Protein AF-A0A328STR8-F1 (afdb_monomer_lite)

Radius of gyration: 26.1 Å; chains: 1; bounding box: 89×45×64 Å

Foldseek 3Di:
DDPDPFDFAPVQAKDKDADPPDWDFQLVCCVPPPVVQNVQCVVVVNDQPDRTARMKIFDDDRGTGFWIWGWHCDVPAWRTETRDTDGRPVCVVVLVVVVVQLVCQQVLTQYAYELDFLVVQVSCCVVLQWDDLDPFKIFGLHWYWYAQVFKDKQDPPDTDPNVDIDTDGIAGSLLRWDWDADDLDPPLIIITGHDDPVCCVPVVNVVSVVPDDPVVSVVVSCSCVVCVVVSLVSNLSSLVPRNFHQADLCQLANDPPDGHPVLVVCCVVVLDPPVLSVVLSVVVVVCVVVVFAHSRLSNLQSVCSSCVVVVVVVCVVVVPDLVVEPAADPPNSHHDDLSDQADPRNRTGDPRDSPVVPDPVNVLVVLLVVLVVCVVVPDDLVRVLVVLVVVLVVPDPPDPVSVVVSVVSSVSSVVSNVVVD

Secondary structure (DSSP, 8-state):
-------B-TTS---EEE-SSS-EEHHHHHHHT-HHHHHHHHHHT---S--EESEEEEEEETTEEEEEEEEEEETTEEEEEEEEEEE-GGGGGG-HHHHHHHHHHHTT--EEEES--HHHHHHHHTTTSEEESSSSEEEEEEEEEEEGGGEEESSTT----TTSEEEEEEEETTTTEEEEEEETTTT-EEEEEPPPHHHHHHH-HHHHHTT--HHHHHHHHHHHHHTHHHHHHHHHHHHHHS------HHHHH--TTPPPHHHHHHHHTTSS-HHHHHHHHHHHHHHHHTTSS-GGGHHHHHHHHHHHHHHHHHHHHTT--GGG-SSB-TTT--B--TT-SB-TTT--B----TT-S--HHHHHHHHHHHHHHHHHTT--HHHHHHHHHHHHHHH--S-HHHHHHHHHHHHHHHHHHHHT-

Sequence (421 aa):
MSNNNYIIRENFIAEVYHDDDELLNTEEILQDKYGYISKSISDEGYKLEHPECNLFKELLYEDKVVGFVTYDFTNGVGDFSLNEIYVLPEYRGNKYFISEVEYMLMSGSTISIYEPTHRLIEIMLDNDFAKKLDNNLVLTSINLDVDEKKTECNVEDQELDEDLIHSCNLYDLNISACIILDDITNDNIIHYSRCLDDDNKYYSAGSIRENLNKQYFENIKDTILSNHEKYVDIMMELEDQKPKANFDFDEVIGRPPNLSGYLEGLIEEDLITRQKALDIQAQMIDEYDNGLILSESLLRRLEYLSMEDLINQEKEEEGFESDEFYMKCPYCDFPTTPLDKTCEVCGFKLDNDPLDVGSFDDVQNGLINSIIEMKNDGLSDEEIMDLTKEFIDEMSDGSEYDDEKGKMLLEFVSGELNNLK

Structure (mmCIF, N/CA/C/O backbone):
data_AF-A0A328STR8-F1
#
_entry.id   AF-A0A328STR8-F1
#
loop_
_atom_site.group_PDB
_atom_site.id
_atom_site.type_symbol
_atom_site.label_atom_id
_atom_site.label_alt_id
_atom_site.label_comp_id
_atom_site.label_asym_id
_atom_site.label_entity_id
_atom_site.label_seq_id
_atom_site.pdbx_PDB_ins_code
_atom_site.Cartn_x
_atom_site.Cartn_y
_atom_site.Cartn_z
_atom_site.occupancy
_atom_site.B_iso_or_equiv
_atom_site.auth_seq_id
_atom_site.auth_comp_id
_atom_site.auth_asym_id
_atom_site.auth_atom_id
_atom_site.pdbx_PDB_model_num
ATOM 1 N N . MET A 1 1 ? -35.987 -16.871 9.328 1.00 40.22 1 MET A N 1
ATOM 2 C CA . MET A 1 1 ? -35.197 -16.821 8.086 1.00 40.22 1 MET A CA 1
ATOM 3 C C . MET A 1 1 ? -35.856 -15.778 7.209 1.00 40.22 1 MET A C 1
ATOM 5 O O . MET A 1 1 ? -36.912 -16.045 6.650 1.00 40.22 1 MET A O 1
ATOM 9 N N . SER A 1 2 ? -35.357 -14.548 7.253 1.00 40.16 2 SER A N 1
ATOM 10 C CA . SER A 1 2 ? -35.777 -13.482 6.346 1.00 40.16 2 SER A CA 1
ATOM 11 C C . SER A 1 2 ? -35.309 -13.848 4.937 1.00 40.16 2 SER A C 1
ATOM 13 O O . SER A 1 2 ? -34.148 -14.199 4.759 1.00 40.16 2 SER A O 1
ATOM 15 N N . ASN A 1 3 ? -36.215 -13.818 3.957 1.00 43.38 3 ASN A N 1
ATOM 16 C CA . ASN A 1 3 ? -35.850 -13.851 2.541 1.00 43.38 3 ASN A CA 1
ATOM 17 C C . ASN A 1 3 ? -35.075 -12.563 2.242 1.00 43.38 3 ASN A C 1
ATOM 19 O O . ASN A 1 3 ? -35.689 -11.536 1.959 1.00 43.38 3 ASN A O 1
ATOM 23 N N . ASN A 1 4 ? -33.751 -12.594 2.352 1.00 57.72 4 ASN A N 1
ATOM 24 C CA . ASN A 1 4 ? -32.930 -11.553 1.755 1.00 57.72 4 ASN A CA 1
ATOM 25 C C . ASN A 1 4 ? -32.910 -11.843 0.250 1.00 57.72 4 ASN A C 1
ATOM 27 O O . ASN A 1 4 ? -32.450 -12.902 -0.176 1.00 57.72 4 ASN A O 1
ATOM 31 N N . ASN A 1 5 ? -33.499 -10.947 -0.545 1.00 79.94 5 ASN A N 1
ATOM 32 C CA . ASN A 1 5 ? -33.397 -10.991 -2.002 1.00 79.94 5 ASN A CA 1
ATOM 33 C C . ASN A 1 5 ? -31.978 -10.554 -2.381 1.00 79.94 5 ASN A C 1
ATOM 35 O O . ASN A 1 5 ? -31.760 -9.387 -2.693 1.00 79.94 5 ASN A O 1
ATOM 39 N N . TYR A 1 6 ? -31.018 -11.472 -2.279 1.00 90.50 6 TYR A N 1
ATOM 40 C CA . TYR A 1 6 ? -29.669 -11.247 -2.791 1.00 90.50 6 TYR A CA 1
ATOM 41 C C . TYR A 1 6 ? -29.733 -10.960 -4.294 1.00 90.50 6 TYR A C 1
ATOM 43 O O . TYR A 1 6 ? -30.549 -11.556 -5.007 1.00 90.50 6 TYR A O 1
ATOM 51 N N . ILE A 1 7 ? -28.859 -10.076 -4.771 1.00 93.56 7 ILE A N 1
ATOM 52 C CA . ILE A 1 7 ? -28.584 -9.974 -6.204 1.00 93.56 7 ILE A CA 1
ATOM 53 C C . ILE A 1 7 ? -27.790 -11.213 -6.624 1.00 93.56 7 ILE A C 1
ATOM 55 O O . ILE A 1 7 ? -26.880 -11.640 -5.910 1.00 93.56 7 ILE A O 1
ATOM 59 N N . ILE A 1 8 ? -28.177 -11.793 -7.763 1.00 93.81 8 ILE A N 1
ATOM 60 C CA . ILE A 1 8 ? -27.574 -12.995 -8.343 1.00 93.81 8 ILE A CA 1
ATOM 61 C C . ILE A 1 8 ? -26.918 -12.642 -9.682 1.00 93.81 8 ILE A C 1
ATOM 63 O O . ILE A 1 8 ? -27.584 -12.097 -10.565 1.00 93.81 8 ILE A O 1
ATOM 67 N N . ARG A 1 9 ? -25.639 -12.985 -9.848 1.00 92.88 9 ARG A N 1
ATOM 68 C CA . ARG A 1 9 ? -24.860 -12.837 -11.085 1.00 92.88 9 ARG A CA 1
ATOM 69 C C . ARG A 1 9 ? -24.831 -14.164 -11.838 1.00 92.88 9 ARG A C 1
ATOM 71 O O . ARG A 1 9 ? -24.031 -15.042 -11.535 1.00 92.88 9 ARG A O 1
ATOM 78 N N . GLU A 1 10 ? -25.692 -14.316 -12.846 1.00 88.31 10 GLU A N 1
ATOM 79 C CA . GLU A 1 10 ? -25.822 -15.573 -13.613 1.00 88.31 10 GLU A CA 1
ATOM 80 C C . GLU A 1 10 ? -24.525 -16.009 -14.324 1.00 88.31 10 GLU A C 1
ATOM 82 O O . GLU A 1 10 ? -24.346 -17.188 -14.625 1.00 88.31 10 GLU A O 1
ATOM 87 N N . ASN A 1 11 ? -23.624 -15.065 -14.601 1.00 87.62 11 ASN A N 1
ATOM 88 C CA . ASN A 1 11 ? -22.323 -15.300 -15.225 1.00 87.62 11 ASN A CA 1
ATOM 89 C C . ASN A 1 11 ? -21.174 -15.469 -14.216 1.00 87.62 11 ASN A C 1
ATOM 91 O O . ASN A 1 11 ? -20.050 -15.682 -14.657 1.00 87.62 11 ASN A O 1
ATOM 95 N N . PHE A 1 12 ? -21.439 -15.401 -12.904 1.00 87.31 12 PHE A N 1
ATOM 96 C CA . PHE A 1 12 ? -20.426 -15.427 -11.837 1.00 87.31 12 PHE A CA 1
ATOM 97 C C . PHE A 1 12 ? -19.386 -14.297 -11.930 1.00 87.31 12 PHE A C 1
ATOM 99 O O . PHE A 1 12 ? -18.292 -14.418 -11.383 1.00 87.31 12 PHE A O 1
ATOM 106 N N . ILE A 1 13 ? -19.709 -13.206 -12.631 1.00 89.38 13 ILE A N 1
ATOM 107 C CA . ILE A 1 13 ? -18.822 -12.051 -12.793 1.00 89.38 13 ILE A CA 1
ATOM 108 C C . ILE A 1 13 ? -19.359 -10.917 -11.924 1.00 89.38 13 ILE A C 1
ATOM 110 O O . ILE A 1 13 ? -20.535 -10.559 -12.025 1.00 89.38 13 ILE A O 1
ATOM 114 N N . ALA A 1 14 ? -18.489 -10.384 -11.067 1.00 92.06 14 ALA A N 1
ATOM 115 C CA . ALA A 1 14 ? -18.763 -9.206 -10.256 1.00 92.06 14 ALA A CA 1
ATOM 116 C C . ALA A 1 14 ? -18.973 -7.990 -11.164 1.00 92.06 14 ALA A C 1
ATOM 118 O O . ALA A 1 14 ? -18.204 -7.779 -12.103 1.00 92.06 14 ALA A O 1
ATOM 119 N N . GLU A 1 15 ? -20.006 -7.196 -10.898 1.00 94.38 15 GLU A N 1
ATOM 120 C CA . GLU A 1 15 ? -20.129 -5.892 -11.544 1.00 94.38 15 GLU A CA 1
ATOM 121 C C . GLU A 1 15 ? -19.129 -4.918 -10.917 1.00 94.38 15 GLU A C 1
ATOM 123 O O . GLU A 1 15 ? -18.946 -4.878 -9.696 1.00 94.38 15 GLU A O 1
ATOM 128 N N . VAL A 1 16 ? -18.478 -4.157 -11.790 1.00 92.56 16 VAL A N 1
ATOM 129 C CA . VAL A 1 16 ? -17.561 -3.080 -11.438 1.00 92.56 16 VAL A CA 1
ATOM 130 C C . VAL A 1 16 ? -18.177 -1.795 -11.964 1.00 92.56 16 VAL A C 1
ATOM 132 O O . VAL A 1 16 ? -18.591 -1.734 -13.122 1.00 92.56 16 VAL A O 1
ATOM 135 N N . TYR A 1 17 ? -18.264 -0.797 -11.099 1.00 92.12 17 TYR A N 1
ATOM 136 C CA . TYR A 1 17 ? -18.656 0.556 -11.450 1.00 92.12 17 TYR A CA 1
ATOM 137 C C . TYR A 1 17 ? -17.410 1.423 -11.369 1.00 92.12 17 TYR A C 1
ATOM 139 O O . TYR A 1 17 ? -16.709 1.393 -10.360 1.00 92.12 17 TYR A O 1
ATOM 147 N N . HIS A 1 18 ? -17.166 2.177 -12.428 1.00 88.25 18 HIS A N 1
ATOM 148 C CA . HIS A 1 18 ? -16.209 3.270 -12.472 1.00 88.25 18 HIS A CA 1
ATOM 149 C C . HIS A 1 18 ? -16.874 4.414 -13.238 1.00 88.25 18 HIS A C 1
ATOM 151 O O . HIS A 1 18 ? -17.747 4.168 -14.083 1.00 88.25 18 HIS A O 1
ATOM 157 N N . ASP A 1 19 ? -16.497 5.639 -12.910 1.00 78.38 19 ASP A N 1
ATOM 158 C CA . ASP A 1 19 ? -16.819 6.823 -13.694 1.00 78.38 19 ASP A CA 1
ATOM 159 C C . ASP A 1 19 ? -15.520 7.613 -13.859 1.00 78.38 19 ASP A C 1
ATOM 161 O O . ASP A 1 19 ? -14.795 7.843 -12.891 1.00 78.38 19 ASP A O 1
ATOM 165 N N . ASP A 1 20 ? -15.183 7.913 -15.111 1.00 70.88 20 ASP A N 1
ATOM 166 C CA . ASP A 1 20 ? -13.897 8.507 -15.470 1.00 70.88 20 ASP A CA 1
ATOM 167 C C . ASP A 1 20 ? -13.888 10.024 -15.195 1.00 70.88 20 ASP A C 1
ATOM 169 O O . ASP A 1 20 ? -12.818 10.627 -15.113 1.00 70.88 20 ASP A O 1
ATOM 173 N N . ASP A 1 21 ? -15.069 10.640 -15.040 1.00 72.12 21 ASP A N 1
ATOM 174 C CA . ASP A 1 21 ? -15.242 12.090 -14.905 1.00 72.12 21 ASP A CA 1
ATOM 175 C C . ASP A 1 21 ? -15.701 12.522 -13.493 1.00 72.12 21 ASP A C 1
ATOM 177 O O . ASP A 1 21 ? -15.474 13.671 -13.100 1.00 72.12 21 ASP A O 1
ATOM 181 N N . GLU A 1 22 ? -16.359 11.645 -12.723 1.00 82.94 22 GLU A N 1
ATOM 182 C CA . GLU A 1 22 ? -16.929 11.966 -11.403 1.00 82.94 22 GLU A CA 1
ATOM 183 C C . GLU A 1 22 ? -16.678 10.864 -10.356 1.00 82.94 22 GLU A C 1
ATOM 185 O O . GLU A 1 22 ? -16.650 9.676 -10.663 1.00 82.94 22 GLU A O 1
ATOM 190 N N . LEU A 1 23 ? -16.542 11.243 -9.077 1.00 88.94 23 LEU A N 1
ATOM 191 C CA . LEU A 1 23 ? -16.479 10.266 -7.984 1.00 88.94 23 LEU A CA 1
ATOM 192 C C . LEU A 1 23 ? -17.842 9.591 -7.781 1.00 88.94 23 LEU A C 1
ATOM 194 O O . LEU A 1 23 ? -18.888 10.242 -7.715 1.00 88.94 23 LEU A O 1
ATOM 198 N N . LEU A 1 24 ? -17.825 8.272 -7.609 1.00 92.81 24 LEU A N 1
ATOM 199 C CA . LEU A 1 24 ? -18.996 7.469 -7.289 1.00 92.81 24 LEU A CA 1
ATOM 200 C C . LEU A 1 24 ? -19.364 7.605 -5.813 1.00 92.81 24 LEU A C 1
ATOM 202 O O . LEU A 1 24 ? -18.503 7.524 -4.940 1.00 92.81 24 LEU A O 1
ATOM 206 N N . ASN A 1 25 ? -20.662 7.683 -5.515 1.00 94.31 25 ASN A N 1
ATOM 207 C CA . ASN A 1 25 ? -21.153 7.632 -4.142 1.00 94.31 25 ASN A CA 1
ATOM 208 C C . ASN A 1 25 ? -21.607 6.212 -3.752 1.00 94.31 25 ASN A C 1
ATOM 210 O O . ASN A 1 25 ? -22.651 5.709 -4.182 1.00 94.31 25 ASN A O 1
ATOM 214 N N . THR A 1 26 ? -20.829 5.574 -2.884 1.00 94.75 26 THR A N 1
ATOM 215 C CA . THR A 1 26 ? -21.058 4.233 -2.335 1.00 94.75 26 THR A CA 1
ATOM 216 C C . THR A 1 26 ? -22.401 4.132 -1.618 1.00 94.75 26 THR A C 1
ATOM 218 O O . THR A 1 26 ? -23.120 3.147 -1.797 1.00 94.75 26 THR A O 1
ATOM 221 N N . GLU A 1 27 ? -22.792 5.135 -0.826 1.00 94.75 27 GLU A N 1
ATOM 222 C CA . GLU A 1 27 ? -24.072 5.106 -0.110 1.00 94.75 27 GLU A CA 1
ATOM 223 C C . GLU A 1 27 ? -25.258 5.095 -1.077 1.00 94.75 27 GLU A C 1
ATOM 225 O O . GLU A 1 27 ? -26.197 4.318 -0.881 1.00 94.75 27 GLU A O 1
ATOM 230 N N . GLU A 1 28 ? -25.202 5.903 -2.135 1.00 95.00 28 GLU A N 1
ATOM 231 C CA . GLU A 1 28 ? -26.230 5.943 -3.178 1.00 95.00 28 GLU A CA 1
ATOM 232 C C . GLU A 1 28 ? -26.315 4.605 -3.924 1.00 95.00 28 GLU A C 1
ATOM 234 O O . GLU A 1 28 ? -27.401 4.025 -4.031 1.00 95.00 28 GLU A O 1
ATOM 239 N N . ILE A 1 29 ? -25.174 4.038 -4.337 1.00 95.31 29 ILE A N 1
ATOM 240 C CA . ILE A 1 29 ? -25.111 2.716 -4.984 1.00 95.31 29 ILE A CA 1
ATOM 241 C C . ILE A 1 29 ? -25.754 1.641 -4.093 1.00 95.31 29 ILE A C 1
ATOM 243 O O . ILE A 1 29 ? -26.556 0.819 -4.560 1.00 95.31 29 ILE A O 1
ATOM 247 N N . LEU A 1 30 ? -25.427 1.635 -2.799 1.00 95.56 30 LEU A N 1
ATOM 248 C CA . LEU A 1 30 ? -25.964 0.672 -1.839 1.00 95.56 30 LEU A CA 1
ATOM 249 C C . LEU A 1 30 ? -27.468 0.846 -1.616 1.00 95.56 30 LEU A C 1
ATOM 251 O O . LEU A 1 30 ? -28.179 -0.157 -1.497 1.00 95.56 30 LEU A O 1
ATOM 255 N N . GLN A 1 31 ? -27.967 2.079 -1.562 1.00 93.81 31 GLN A N 1
ATOM 256 C CA . GLN A 1 31 ? -29.395 2.358 -1.393 1.00 93.81 31 GLN A CA 1
ATOM 257 C C . GLN A 1 31 ? -30.205 1.947 -2.628 1.00 93.81 31 GLN A C 1
ATOM 259 O O . GLN A 1 31 ? -31.258 1.316 -2.484 1.00 93.81 31 GLN A O 1
ATOM 264 N N . ASP A 1 32 ? -29.696 2.239 -3.823 1.00 94.38 32 ASP A N 1
ATOM 265 C CA . ASP A 1 32 ? -30.404 2.004 -5.081 1.00 94.38 32 ASP A CA 1
ATOM 266 C C . ASP A 1 32 ? -30.386 0.536 -5.510 1.00 94.38 32 ASP A C 1
ATOM 268 O O . ASP A 1 32 ? -31.392 0.013 -6.006 1.00 94.38 32 ASP A O 1
ATOM 272 N N . LYS A 1 33 ? -29.249 -0.144 -5.324 1.00 94.56 33 LYS A N 1
ATOM 273 C CA . LYS A 1 33 ? -29.021 -1.491 -5.871 1.00 94.56 33 LYS A CA 1
ATOM 274 C C . LYS A 1 33 ? -28.929 -2.565 -4.793 1.00 94.56 33 LYS A C 1
ATOM 276 O O . LYS A 1 33 ? -29.484 -3.649 -4.966 1.00 94.56 33 LYS A O 1
ATOM 281 N N . TYR A 1 34 ? -28.308 -2.277 -3.650 1.00 96.00 34 TYR A N 1
ATOM 282 C CA . TYR A 1 34 ? -27.951 -3.288 -2.644 1.00 96.00 34 TYR A CA 1
ATOM 283 C C . TYR A 1 34 ? -28.623 -3.062 -1.286 1.00 96.00 34 TYR A C 1
ATOM 285 O O . TYR A 1 34 ? -27.989 -3.158 -0.234 1.00 96.00 34 TYR A O 1
ATOM 293 N N . GLY A 1 35 ? -29.939 -2.820 -1.274 1.00 95.12 35 GLY A N 1
ATOM 294 C CA . GLY A 1 35 ? -30.665 -2.437 -0.054 1.00 95.12 35 GLY A CA 1
ATOM 295 C C . GLY A 1 35 ? -30.531 -3.404 1.138 1.00 95.12 35 GLY A C 1
ATOM 296 O O . GLY A 1 35 ? -30.675 -2.991 2.287 1.00 95.12 35 GLY A O 1
ATOM 297 N N . TYR A 1 36 ? -30.222 -4.686 0.909 1.00 95.44 36 TYR A N 1
ATOM 298 C CA . TYR A 1 36 ? -29.937 -5.640 1.992 1.00 95.44 36 TYR A CA 1
ATOM 299 C C . TYR A 1 36 ? -28.554 -5.435 2.633 1.00 95.44 36 TYR A C 1
ATOM 301 O O . TYR A 1 36 ? -28.424 -5.652 3.835 1.00 95.44 36 TYR A O 1
ATOM 309 N N . ILE A 1 37 ? -27.553 -4.991 1.865 1.00 96.56 37 ILE A N 1
ATOM 310 C CA . ILE A 1 37 ? -26.225 -4.610 2.366 1.00 96.56 37 ILE A CA 1
ATOM 311 C C . ILE A 1 37 ? -26.340 -3.298 3.142 1.00 96.56 37 ILE A C 1
ATOM 313 O O . ILE A 1 37 ? -25.943 -3.251 4.303 1.00 96.56 37 ILE A O 1
ATOM 317 N N . SER A 1 38 ? -26.990 -2.284 2.559 1.00 95.56 38 SER A N 1
ATOM 318 C CA . SER A 1 38 ? -27.259 -0.995 3.223 1.00 95.56 38 SER A CA 1
ATOM 319 C C . SER A 1 38 ? -27.967 -1.180 4.574 1.00 95.56 38 SER A C 1
ATOM 321 O O . SER A 1 38 ? -27.580 -0.603 5.595 1.00 95.56 38 SER A O 1
ATOM 323 N N . LYS A 1 39 ? -28.971 -2.065 4.614 1.00 95.06 39 LYS A N 1
ATOM 324 C CA . LYS A 1 39 ? -29.651 -2.419 5.858 1.00 95.06 39 LYS A CA 1
ATOM 325 C C . LYS A 1 39 ? -28.717 -3.100 6.862 1.00 95.06 39 LYS A C 1
ATOM 327 O O . LYS A 1 39 ? -28.791 -2.779 8.040 1.00 95.06 39 LYS A O 1
ATOM 332 N N . SER A 1 40 ? -27.870 -4.029 6.421 1.00 95.81 40 SER A N 1
ATOM 333 C CA . SER A 1 40 ? -26.939 -4.731 7.311 1.00 95.81 40 SER A CA 1
ATOM 334 C C . SER A 1 40 ? -25.924 -3.770 7.939 1.00 95.81 40 SER A C 1
ATOM 336 O O . SER A 1 40 ? -25.736 -3.802 9.151 1.00 95.81 40 SER A O 1
ATOM 338 N N . ILE A 1 41 ? -25.367 -2.848 7.146 1.00 93.94 41 ILE A N 1
ATOM 339 C CA . ILE A 1 41 ? -24.508 -1.750 7.625 1.00 93.94 41 ILE A CA 1
ATOM 340 C C . ILE A 1 41 ? -25.218 -0.951 8.725 1.00 93.94 41 ILE A C 1
ATOM 342 O O . ILE A 1 41 ? -24.687 -0.782 9.824 1.00 93.94 41 ILE A O 1
ATOM 346 N N . SER A 1 42 ? -26.464 -0.545 8.461 1.00 93.06 42 SER A N 1
ATOM 347 C CA . SER A 1 42 ? -27.283 0.209 9.417 1.00 93.06 42 SER A CA 1
ATOM 348 C C . SER A 1 42 ? -27.585 -0.584 10.697 1.00 93.06 42 SER A C 1
ATOM 350 O O . SER A 1 42 ? -27.519 -0.034 11.794 1.00 93.06 42 SER A O 1
ATOM 352 N N . ASP A 1 43 ? -27.914 -1.874 10.572 1.00 94.19 43 ASP A N 1
ATOM 353 C CA . ASP A 1 43 ? -28.254 -2.760 11.694 1.00 94.19 43 ASP A CA 1
ATOM 354 C C . ASP A 1 43 ? -27.039 -3.005 12.616 1.00 94.19 43 ASP A C 1
ATOM 356 O O . ASP A 1 43 ? -27.199 -3.161 13.829 1.00 94.19 43 ASP A O 1
ATOM 360 N N . GLU A 1 44 ? -25.823 -3.014 12.064 1.00 90.88 44 GLU A N 1
ATOM 361 C CA . GLU A 1 44 ? -24.567 -3.140 12.819 1.00 90.88 44 GLU A CA 1
ATOM 362 C C . GLU A 1 44 ? -24.078 -1.812 13.419 1.00 90.88 44 GLU A C 1
ATOM 364 O O . GLU A 1 44 ? -23.217 -1.800 14.313 1.00 90.88 44 GLU A O 1
ATOM 369 N N . GLY A 1 45 ? -24.634 -0.695 12.941 1.00 88.81 45 GLY A N 1
ATOM 370 C CA . GLY A 1 45 ? -24.104 0.639 13.194 1.00 88.81 45 GLY A CA 1
ATOM 371 C C . GLY A 1 45 ? -22.676 0.779 12.669 1.00 88.81 45 GLY A C 1
ATOM 372 O O . GLY A 1 45 ? -21.852 1.370 13.363 1.00 88.81 45 GLY A O 1
ATOM 373 N N . TYR A 1 46 ? -22.386 0.156 11.521 1.00 88.62 46 TYR A N 1
ATOM 374 C CA . TYR A 1 46 ? -21.168 0.402 10.753 1.00 88.62 46 TYR A CA 1
ATOM 375 C C . TYR A 1 46 ? -21.322 1.735 10.022 1.00 88.62 46 TYR A C 1
ATOM 377 O O . TYR A 1 46 ? -22.416 2.059 9.551 1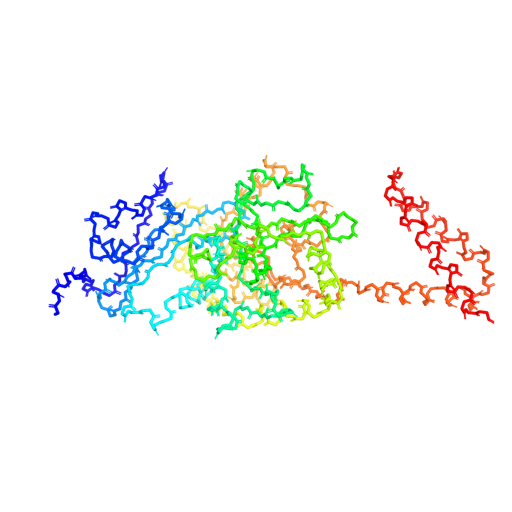.00 88.62 46 TYR A O 1
ATOM 385 N N . LYS A 1 47 ? -20.243 2.502 9.939 1.00 87.88 47 LYS A N 1
ATOM 386 C CA . LYS A 1 47 ? -20.211 3.784 9.246 1.00 87.88 47 LYS A CA 1
ATOM 387 C C . LYS A 1 47 ? -19.167 3.691 8.146 1.00 87.88 47 LYS A C 1
ATOM 389 O O . LYS A 1 47 ? -18.060 3.245 8.411 1.00 87.88 47 LYS A O 1
ATOM 394 N N . LEU A 1 48 ? -19.556 4.096 6.943 1.00 89.44 48 LEU A N 1
ATOM 395 C CA . LEU A 1 48 ? -18.624 4.269 5.838 1.00 89.44 48 LEU A CA 1
ATOM 396 C C . LEU A 1 48 ? -17.864 5.565 6.096 1.00 89.44 48 LEU A C 1
ATOM 398 O O . LEU A 1 48 ? -18.469 6.640 6.128 1.00 89.44 48 LEU A O 1
ATOM 402 N N . GLU A 1 49 ? -16.569 5.458 6.356 1.00 86.00 49 GLU A N 1
ATOM 403 C CA . GLU A 1 49 ? -15.709 6.616 6.587 1.00 86.00 49 GLU A CA 1
ATOM 404 C C . GLU A 1 49 ? -15.396 7.324 5.258 1.00 86.00 49 GLU A C 1
ATOM 406 O O . GLU A 1 49 ? -15.208 8.545 5.254 1.00 86.00 49 GLU A O 1
ATOM 411 N N . HIS A 1 50 ? -15.440 6.579 4.142 1.00 85.06 50 HIS A N 1
ATOM 412 C CA . HIS A 1 50 ? -15.164 7.045 2.775 1.00 85.06 50 HIS A CA 1
ATOM 413 C C . HIS A 1 50 ? -16.296 6.658 1.811 1.00 85.06 50 HIS A C 1
ATOM 415 O O . HIS A 1 50 ? -16.234 5.621 1.149 1.00 85.06 50 HIS A O 1
ATOM 421 N N . PRO A 1 51 ? -17.384 7.448 1.743 1.00 88.81 51 PRO A N 1
ATOM 422 C CA . PRO A 1 51 ? -18.509 7.129 0.872 1.00 88.81 51 PRO A CA 1
ATOM 423 C C . PRO A 1 51 ? -18.222 7.422 -0.605 1.00 88.81 51 PRO A C 1
ATOM 425 O O . PRO A 1 51 ? -18.869 6.824 -1.460 1.00 88.81 51 PRO A O 1
ATOM 428 N N . GLU A 1 52 ? -17.292 8.320 -0.918 1.00 91.50 52 GLU A N 1
ATOM 429 C CA . GLU A 1 52 ? -16.890 8.632 -2.293 1.00 91.50 52 GLU A CA 1
ATOM 430 C C . GLU A 1 52 ? -15.760 7.693 -2.738 1.00 91.50 52 GLU A C 1
ATOM 432 O O . GLU A 1 52 ? -14.928 7.306 -1.917 1.00 91.50 52 GLU A O 1
ATOM 437 N N . CYS A 1 53 ? -15.778 7.269 -4.004 1.00 91.31 53 CYS A N 1
ATOM 438 C CA . CYS A 1 53 ? -14.736 6.413 -4.572 1.00 91.31 53 CYS A CA 1
ATOM 439 C C . CYS A 1 53 ? -14.615 6.548 -6.095 1.00 91.31 53 CYS A C 1
ATOM 441 O O . CYS A 1 53 ? -15.600 6.867 -6.763 1.00 91.31 53 CYS A O 1
ATOM 443 N N . ASN A 1 54 ? -13.457 6.231 -6.671 1.00 90.44 54 ASN A N 1
ATOM 444 C CA . ASN A 1 54 ? -13.326 6.089 -8.129 1.00 90.44 54 ASN A CA 1
ATOM 445 C C . ASN A 1 54 ? -13.889 4.759 -8.651 1.00 90.44 54 ASN A C 1
ATOM 447 O O . ASN A 1 54 ? -14.461 4.700 -9.742 1.00 90.44 54 ASN A O 1
ATOM 451 N N . LEU A 1 55 ? -13.731 3.680 -7.880 1.00 92.38 55 LEU A N 1
ATOM 452 C CA . LEU A 1 55 ? -14.130 2.336 -8.286 1.00 92.38 55 LEU A CA 1
ATOM 453 C C . LEU A 1 55 ? -14.933 1.644 -7.187 1.00 92.38 55 LEU A C 1
ATOM 455 O O . LEU A 1 55 ? -14.481 1.532 -6.052 1.00 92.38 55 LEU A O 1
ATOM 459 N N . PHE A 1 56 ? -16.092 1.093 -7.548 1.00 95.75 56 PHE A N 1
ATOM 460 C CA . PHE A 1 56 ? -16.879 0.190 -6.705 1.00 95.75 56 PHE A CA 1
ATOM 461 C C . PHE A 1 56 ? -16.924 -1.192 -7.349 1.00 95.75 56 PHE A C 1
ATOM 463 O O . PHE A 1 56 ? -17.386 -1.349 -8.482 1.00 95.75 56 PHE A O 1
ATOM 470 N N . LYS A 1 57 ? -16.545 -2.228 -6.604 1.00 95.88 57 LYS A N 1
ATOM 471 C CA . LYS A 1 57 ? -16.573 -3.621 -7.062 1.00 95.88 57 LYS A CA 1
ATOM 472 C C . LYS A 1 57 ? -17.393 -4.492 -6.121 1.00 95.88 57 LYS A C 1
ATOM 474 O O . LYS A 1 57 ? -17.258 -4.440 -4.900 1.00 95.88 57 LYS A O 1
ATOM 479 N N . GLU A 1 58 ? -18.245 -5.336 -6.694 1.00 97.06 58 GLU A N 1
ATOM 480 C CA . GLU A 1 58 ? -18.983 -6.342 -5.928 1.00 97.06 58 GLU A CA 1
ATOM 481 C C . GLU A 1 58 ? -18.080 -7.465 -5.401 1.00 97.06 58 GLU A C 1
ATOM 483 O O . GLU A 1 58 ? -17.202 -7.967 -6.103 1.00 97.06 58 GLU A O 1
ATOM 488 N N . LEU A 1 59 ? -18.390 -7.961 -4.200 1.00 96.25 59 LEU A N 1
ATOM 489 C CA . LEU A 1 59 ? -17.834 -9.208 -3.673 1.00 96.25 59 LEU A CA 1
ATOM 490 C C . LEU A 1 59 ? -18.868 -10.327 -3.795 1.00 96.25 59 LEU A C 1
ATOM 492 O O . LEU A 1 59 ? -19.987 -10.212 -3.279 1.00 96.25 59 LEU A O 1
ATOM 496 N N . LEU A 1 60 ? -18.491 -11.419 -4.463 1.00 94.56 60 LEU A N 1
ATOM 497 C CA . LEU A 1 60 ? -19.377 -12.552 -4.728 1.00 94.56 60 LEU A CA 1
ATOM 498 C C . LEU A 1 60 ? -19.070 -13.759 -3.834 1.00 94.56 60 LEU A C 1
ATOM 500 O O . LEU A 1 60 ? -17.916 -14.149 -3.674 1.00 94.56 60 LEU A O 1
ATOM 504 N N . TYR A 1 61 ? -20.121 -14.411 -3.332 1.00 93.25 61 TYR A N 1
ATOM 505 C CA . TYR A 1 61 ? -20.071 -15.782 -2.823 1.00 93.25 61 TYR A CA 1
ATOM 506 C C . TYR A 1 61 ? -20.891 -16.683 -3.742 1.00 93.25 61 TYR A C 1
ATOM 508 O O . TYR A 1 61 ? -22.119 -16.570 -3.781 1.00 93.25 61 TYR A O 1
ATOM 516 N N . GLU A 1 62 ? -20.225 -17.589 -4.459 1.00 89.81 62 GLU A N 1
ATOM 517 C CA . GLU A 1 62 ? -20.829 -18.314 -5.585 1.00 89.81 62 GLU A CA 1
ATOM 518 C C . GLU A 1 62 ? -21.380 -17.313 -6.620 1.00 89.81 62 GLU A C 1
ATOM 520 O O . GLU A 1 62 ? -20.611 -16.603 -7.259 1.00 89.81 62 GLU A O 1
ATOM 525 N N . ASP A 1 63 ? -22.699 -17.234 -6.775 1.00 92.38 63 ASP A N 1
ATOM 526 C CA . ASP A 1 63 ? -23.406 -16.316 -7.666 1.00 92.38 63 ASP A CA 1
ATOM 527 C C . ASP A 1 63 ? -24.035 -15.120 -6.932 1.00 92.38 63 ASP A C 1
ATOM 529 O O . ASP A 1 63 ? -24.667 -14.281 -7.570 1.00 92.38 63 ASP A O 1
ATOM 533 N N . LYS A 1 64 ? -23.903 -15.021 -5.604 1.00 95.00 64 LYS A N 1
ATOM 534 C CA . LYS A 1 64 ? -24.563 -13.989 -4.787 1.00 95.00 64 LYS A CA 1
ATOM 535 C C . LYS A 1 64 ? -23.634 -12.834 -4.489 1.00 95.00 64 LYS A C 1
ATOM 537 O O . LYS A 1 64 ? -22.525 -13.050 -4.014 1.00 95.00 64 LYS A O 1
ATOM 542 N N . VAL A 1 65 ? -24.146 -11.618 -4.611 1.00 96.75 65 VAL A N 1
ATOM 543 C CA . VAL A 1 65 ? -23.457 -10.419 -4.125 1.00 96.75 65 VAL A CA 1
ATOM 544 C C . VAL A 1 65 ? -23.575 -10.360 -2.599 1.00 96.75 65 VAL A C 1
ATOM 546 O O . VAL A 1 65 ? -24.681 -10.281 -2.054 1.00 96.75 65 VAL A O 1
ATOM 549 N N . VAL A 1 66 ? -22.450 -10.432 -1.890 1.00 96.62 66 VAL A N 1
ATOM 550 C CA . VAL A 1 66 ? -22.395 -10.525 -0.415 1.00 96.62 66 VAL A CA 1
ATOM 551 C C . VAL A 1 66 ? -21.645 -9.377 0.252 1.00 96.62 66 VAL A C 1
ATOM 553 O O . VAL A 1 66 ? -21.557 -9.325 1.479 1.00 96.62 66 VAL A O 1
ATOM 556 N N . GLY A 1 67 ? -21.109 -8.463 -0.541 1.00 97.00 67 GLY A N 1
ATOM 557 C CA . GLY A 1 67 ? -20.309 -7.351 -0.070 1.00 97.00 67 GLY A CA 1
ATOM 558 C C . GLY A 1 67 ? -19.843 -6.487 -1.227 1.00 97.00 67 GLY A C 1
ATOM 559 O O . GLY A 1 67 ? -20.272 -6.682 -2.368 1.00 97.00 67 GLY A O 1
ATOM 560 N N . PHE A 1 68 ? -18.949 -5.565 -0.918 1.00 97.19 68 PHE A N 1
ATOM 561 C CA . PHE A 1 68 ? -18.282 -4.717 -1.889 1.00 97.19 68 PHE A CA 1
ATOM 562 C C . PHE A 1 68 ? -16.898 -4.322 -1.383 1.00 97.19 68 PHE A C 1
ATOM 564 O O . PHE A 1 68 ? -16.604 -4.438 -0.189 1.00 97.19 68 PHE A O 1
ATOM 571 N N . VAL A 1 69 ? -16.086 -3.845 -2.312 1.00 95.94 69 VAL A N 1
ATOM 572 C CA . VAL A 1 69 ? -14.826 -3.157 -2.063 1.00 95.94 69 VAL A CA 1
ATOM 573 C C . VAL A 1 69 ? -14.785 -1.900 -2.930 1.00 95.94 69 VAL A C 1
ATOM 575 O O . VAL A 1 69 ? -15.328 -1.907 -4.041 1.00 95.94 69 VAL A O 1
ATOM 578 N N . THR A 1 70 ? -14.199 -0.825 -2.417 1.00 95.00 70 THR A N 1
ATOM 579 C CA . THR A 1 70 ? -14.012 0.428 -3.150 1.00 95.00 70 THR A CA 1
ATOM 580 C C . THR A 1 70 ? -12.553 0.856 -3.179 1.00 95.00 70 THR A C 1
ATOM 582 O O . THR A 1 70 ? -11.784 0.519 -2.275 1.00 95.00 70 THR A O 1
ATOM 585 N N . TYR A 1 71 ? -12.192 1.595 -4.226 1.00 91.88 71 TYR A N 1
ATOM 586 C CA . TYR A 1 71 ? -10.843 2.110 -4.430 1.00 91.88 71 TYR A CA 1
ATOM 587 C C . TYR A 1 71 ? -10.855 3.548 -4.921 1.00 91.88 71 TYR A C 1
ATOM 589 O O . TYR A 1 71 ? -11.759 3.925 -5.678 1.00 91.88 71 TYR A O 1
ATOM 597 N N . ASP A 1 72 ? -9.794 4.267 -4.572 1.00 87.00 72 ASP A N 1
ATOM 598 C CA . ASP A 1 72 ? -9.403 5.518 -5.211 1.00 87.00 72 ASP A CA 1
ATOM 599 C C . ASP A 1 72 ? -8.160 5.345 -6.077 1.00 87.00 72 ASP A C 1
ATOM 601 O O . ASP A 1 72 ? -7.287 4.510 -5.809 1.00 87.00 72 ASP A O 1
ATOM 605 N N . PHE A 1 73 ? -8.108 6.161 -7.127 1.00 76.88 73 PHE A N 1
ATOM 606 C CA . PHE A 1 73 ? -6.932 6.346 -7.964 1.00 76.88 73 PHE A CA 1
ATOM 607 C C . PHE A 1 73 ? -6.246 7.624 -7.504 1.00 76.88 73 PHE A C 1
ATOM 609 O O . PHE A 1 73 ? -6.644 8.727 -7.882 1.00 76.88 73 PHE A O 1
ATOM 616 N N . THR A 1 74 ? -5.240 7.493 -6.652 1.00 57.41 74 THR A N 1
ATOM 617 C CA . THR A 1 74 ? -4.490 8.657 -6.195 1.00 57.41 74 THR A CA 1
ATOM 618 C C . THR A 1 74 ? -3.274 8.855 -7.089 1.00 57.41 74 THR A C 1
ATOM 620 O O . THR A 1 74 ? -2.415 7.979 -7.175 1.00 57.41 74 THR A O 1
ATOM 623 N N . ASN A 1 75 ? -3.148 10.028 -7.715 1.00 45.62 75 ASN A N 1
ATOM 624 C CA . ASN A 1 75 ? -1.891 10.418 -8.353 1.00 45.62 75 ASN A CA 1
ATOM 625 C C . ASN A 1 75 ? -0.767 10.409 -7.303 1.00 45.62 75 ASN A C 1
ATOM 627 O O . ASN A 1 75 ? -0.849 11.117 -6.302 1.00 45.62 75 ASN A O 1
ATOM 631 N N . GLY A 1 76 ? 0.269 9.600 -7.532 1.00 44.75 76 GLY A N 1
ATOM 632 C CA . GLY A 1 76 ? 1.459 9.533 -6.676 1.00 44.75 76 GLY A CA 1
ATOM 633 C C . GLY A 1 76 ? 1.422 8.508 -5.535 1.00 44.75 76 GLY A C 1
ATOM 634 O O . GLY A 1 76 ? 2.430 8.380 -4.846 1.00 44.75 76 GLY A O 1
ATOM 635 N N . VAL A 1 77 ? 0.333 7.747 -5.346 1.00 42.78 77 VAL A N 1
ATOM 636 C CA . VAL A 1 77 ? 0.229 6.726 -4.282 1.00 42.78 77 VAL A CA 1
ATOM 637 C C . VAL A 1 77 ? -0.403 5.438 -4.810 1.00 42.78 77 VAL A C 1
ATOM 639 O O . VAL A 1 77 ? -1.622 5.298 -4.829 1.00 42.78 77 VAL A O 1
ATOM 642 N N . GLY A 1 78 ? 0.439 4.480 -5.213 1.00 51.47 78 GLY A N 1
ATOM 643 C CA . GLY A 1 78 ? 0.003 3.174 -5.718 1.00 51.47 78 GLY A CA 1
ATOM 644 C C . GLY A 1 78 ? -0.884 3.239 -6.970 1.00 51.47 78 GLY A C 1
ATOM 645 O O . GLY A 1 78 ? -1.296 4.299 -7.421 1.00 51.47 78 GLY A O 1
ATOM 646 N N . ASP A 1 79 ? -1.184 2.078 -7.554 1.00 68.88 79 ASP A N 1
ATOM 647 C CA . ASP A 1 79 ? -2.135 2.012 -8.673 1.00 68.88 79 ASP A CA 1
ATOM 648 C C . ASP A 1 79 ? -3.587 2.050 -8.138 1.00 68.88 79 ASP A C 1
ATOM 650 O O . ASP A 1 79 ? -4.511 2.462 -8.838 1.00 68.88 79 ASP A O 1
ATOM 654 N N . PHE A 1 80 ? -3.791 1.604 -6.888 1.00 84.12 80 PHE A N 1
ATOM 655 C CA . PHE A 1 80 ? -5.089 1.525 -6.213 1.00 84.12 80 PHE A CA 1
ATOM 656 C C . PHE A 1 80 ? -4.937 1.719 -4.697 1.00 84.12 80 PHE A C 1
ATOM 658 O O . PHE A 1 80 ? -4.225 0.944 -4.052 1.00 84.12 80 PHE A O 1
ATOM 665 N N . SER A 1 81 ? -5.687 2.650 -4.105 1.00 89.31 81 SER A N 1
ATOM 666 C CA . SER A 1 81 ? -5.838 2.740 -2.646 1.00 89.31 81 SER A CA 1
ATOM 667 C C . SER A 1 81 ? -7.183 2.148 -2.230 1.00 89.31 81 SER A C 1
ATOM 669 O O . SER A 1 81 ? -8.231 2.581 -2.703 1.00 89.31 81 SER A O 1
ATOM 671 N N . LEU A 1 82 ? -7.175 1.090 -1.412 1.00 93.06 82 LEU A N 1
ATOM 672 C CA . LEU A 1 82 ? -8.395 0.448 -0.912 1.00 93.06 82 LEU A CA 1
ATOM 673 C C . LEU A 1 82 ? -9.011 1.320 0.186 1.00 93.06 82 LEU A C 1
ATOM 675 O O . LEU A 1 82 ? -8.457 1.409 1.281 1.00 93.06 82 LEU A O 1
ATOM 679 N N . ASN A 1 83 ? -10.186 1.884 -0.094 1.00 89.81 83 ASN A N 1
ATOM 680 C CA . ASN A 1 83 ? -10.897 2.780 0.821 1.00 89.81 83 ASN A CA 1
ATOM 681 C C . ASN A 1 83 ? -11.786 2.033 1.807 1.00 89.81 83 ASN A C 1
ATOM 683 O O . ASN A 1 83 ? -11.719 2.230 3.015 1.00 89.81 83 ASN A O 1
ATOM 687 N N . GLU A 1 84 ? -12.679 1.196 1.281 1.00 92.12 84 GLU A N 1
ATOM 688 C CA . GLU A 1 84 ? -13.695 0.518 2.073 1.00 92.12 84 GLU A CA 1
ATOM 689 C C . GLU A 1 84 ? -13.861 -0.912 1.594 1.00 92.12 84 GLU A C 1
ATOM 691 O O . GLU A 1 84 ? -13.916 -1.207 0.400 1.00 92.12 84 GLU A O 1
ATOM 696 N N . ILE A 1 85 ? -14.021 -1.819 2.550 1.00 93.75 85 ILE A N 1
ATOM 697 C CA . ILE A 1 85 ? -14.426 -3.186 2.271 1.00 93.75 85 ILE A CA 1
ATOM 698 C C . ILE A 1 85 ? -15.472 -3.621 3.280 1.00 93.75 85 ILE A C 1
ATOM 700 O O . ILE A 1 85 ? -15.233 -3.711 4.485 1.00 93.75 85 ILE A O 1
ATOM 704 N N . TYR A 1 86 ? -16.650 -3.967 2.775 1.00 94.50 86 TYR A N 1
ATOM 705 C CA . TYR A 1 86 ? -17.726 -4.474 3.607 1.00 94.50 86 TYR A CA 1
ATOM 706 C C . TYR A 1 86 ? -18.202 -5.826 3.106 1.00 94.50 86 TYR A C 1
ATOM 708 O O . TYR A 1 86 ? -18.556 -6.017 1.944 1.00 94.50 86 TYR A O 1
ATOM 716 N N . VAL A 1 87 ? -18.291 -6.766 4.042 1.00 95.19 87 VAL A N 1
ATOM 717 C CA . VAL A 1 87 ? -18.852 -8.094 3.820 1.00 95.19 87 VAL A CA 1
ATOM 718 C C . VAL A 1 87 ? -19.942 -8.332 4.848 1.00 95.19 87 VAL A C 1
ATOM 720 O O . VAL A 1 87 ? -19.740 -8.116 6.052 1.00 95.19 87 VAL A O 1
ATOM 723 N N . LEU A 1 88 ? -21.079 -8.835 4.371 1.00 95.50 88 LEU A N 1
ATOM 724 C CA . LEU A 1 88 ? -22.189 -9.248 5.218 1.00 95.50 88 LEU A CA 1
ATOM 725 C C . LEU A 1 88 ? -21.715 -10.195 6.341 1.00 95.50 88 LEU A C 1
ATOM 727 O O . LEU A 1 88 ? -20.913 -11.101 6.076 1.00 95.50 88 LEU A O 1
ATOM 731 N N . PRO A 1 89 ? -22.211 -10.038 7.584 1.00 93.38 89 PRO A N 1
ATOM 732 C CA . PRO A 1 89 ? -21.702 -10.747 8.759 1.00 93.38 89 PRO A CA 1
ATOM 733 C C . PRO A 1 89 ? -21.561 -12.259 8.591 1.00 93.38 89 PRO A C 1
ATOM 735 O O . PRO A 1 89 ? -20.553 -12.836 9.001 1.00 93.38 89 PRO A O 1
ATOM 738 N N . GLU A 1 90 ? -22.541 -12.905 7.963 1.00 93.31 90 GLU A N 1
ATOM 739 C CA . GLU A 1 90 ? -22.560 -14.352 7.762 1.00 93.31 90 GLU A CA 1
ATOM 740 C C . GLU A 1 90 ? -21.510 -14.865 6.756 1.00 93.31 90 GLU A C 1
ATOM 742 O O . GLU A 1 90 ? -21.237 -16.066 6.737 1.00 93.31 90 GLU A O 1
ATOM 747 N N . TYR A 1 91 ? -20.877 -13.980 5.975 1.00 94.12 91 TYR A N 1
ATOM 748 C CA . TYR A 1 91 ? -19.851 -14.319 4.980 1.00 94.12 91 TYR A CA 1
ATOM 749 C C . TYR A 1 91 ? -18.430 -13.869 5.362 1.00 94.12 91 TYR A C 1
ATOM 751 O O . TYR A 1 91 ? -17.482 -14.215 4.656 1.00 94.12 91 TYR A O 1
ATOM 759 N N . ARG A 1 92 ? -18.229 -13.165 6.484 1.00 88.19 92 ARG A N 1
ATOM 760 C CA . ARG A 1 92 ? -16.908 -12.625 6.888 1.00 88.19 92 ARG A CA 1
ATOM 761 C C . ARG A 1 92 ? -15.818 -13.683 7.099 1.00 88.19 92 ARG A C 1
ATOM 763 O O . ARG A 1 92 ? -14.639 -13.374 6.996 1.00 88.19 92 ARG A O 1
ATOM 770 N N . GLY A 1 93 ? -16.194 -14.938 7.350 1.00 84.50 93 GLY A N 1
ATOM 771 C CA . GLY A 1 93 ? -15.249 -16.050 7.517 1.00 84.50 93 GLY A CA 1
ATOM 772 C C . GLY A 1 93 ? -14.518 -16.491 6.240 1.00 84.50 93 GLY A C 1
ATOM 773 O O . GLY A 1 93 ? -13.670 -17.373 6.323 1.00 84.50 93 GLY A O 1
ATOM 774 N N . ASN A 1 94 ? -14.832 -15.912 5.075 1.00 87.38 94 ASN A N 1
ATOM 775 C CA . ASN A 1 94 ? -14.273 -16.318 3.778 1.00 87.38 94 ASN A CA 1
ATOM 776 C C . ASN A 1 94 ? -13.036 -15.506 3.337 1.00 87.38 94 ASN A C 1
ATOM 778 O O . ASN A 1 94 ? -12.660 -15.587 2.177 1.00 87.38 94 ASN A O 1
ATOM 782 N N . LYS A 1 95 ? -12.408 -14.733 4.237 1.00 90.81 95 LYS A N 1
ATOM 783 C CA . LYS A 1 95 ? -11.147 -14.002 3.983 1.00 90.81 95 LYS A CA 1
ATOM 784 C C . LYS A 1 95 ? -11.149 -13.032 2.779 1.00 90.81 95 LYS A C 1
ATOM 786 O O . LYS A 1 95 ? -10.094 -12.780 2.215 1.00 90.81 95 LYS A O 1
ATOM 791 N N . TYR A 1 96 ? -12.293 -12.434 2.431 1.00 93.06 96 TYR A N 1
ATOM 792 C CA . TYR A 1 96 ? -12.413 -11.538 1.265 1.00 93.06 96 TYR A CA 1
ATOM 793 C C . TYR A 1 96 ? -11.358 -10.436 1.194 1.00 93.06 96 TYR A C 1
ATOM 795 O O . TYR A 1 96 ? -10.807 -10.226 0.128 1.00 93.06 96 TYR A O 1
ATOM 803 N N . PHE A 1 97 ? -11.059 -9.773 2.315 1.00 93.31 97 PHE A N 1
ATOM 804 C CA . PHE A 1 97 ? -10.035 -8.729 2.351 1.00 93.31 97 PHE A CA 1
ATOM 805 C C . PHE A 1 97 ? -8.673 -9.237 1.867 1.00 93.31 97 PHE A C 1
ATOM 807 O O . PHE A 1 97 ? -8.092 -8.667 0.956 1.00 93.31 97 PHE A O 1
ATOM 814 N N . ILE A 1 98 ? -8.209 -10.360 2.419 1.00 94.19 98 ILE A N 1
ATOM 815 C CA . ILE A 1 98 ? -6.925 -10.948 2.032 1.00 94.19 98 ILE A CA 1
ATOM 816 C C . ILE A 1 98 ? -6.961 -11.427 0.585 1.00 94.19 98 ILE A C 1
ATOM 818 O O . ILE A 1 98 ? -6.045 -11.130 -0.167 1.00 94.19 98 ILE A O 1
ATOM 822 N N . SER A 1 99 ? -8.028 -12.113 0.170 1.00 93.38 99 SER A N 1
ATOM 823 C CA . SER A 1 99 ? -8.150 -12.581 -1.214 1.00 93.38 99 SER A CA 1
ATOM 824 C C . SER A 1 99 ? -8.173 -11.439 -2.228 1.00 93.38 99 SER A C 1
ATOM 826 O O . SER A 1 99 ? -7.690 -11.615 -3.341 1.00 93.38 99 SER A O 1
ATOM 828 N N . GLU A 1 100 ? -8.721 -10.284 -1.857 1.00 93.69 100 GLU A N 1
ATOM 829 C CA . GLU A 1 100 ? -8.718 -9.098 -2.706 1.00 93.69 100 GLU A CA 1
ATOM 830 C C . GLU A 1 100 ? -7.321 -8.472 -2.792 1.00 93.69 100 GLU A C 1
ATOM 832 O O . GLU A 1 100 ? -6.849 -8.204 -3.893 1.00 93.69 100 GLU A O 1
ATOM 837 N N . VAL A 1 101 ? -6.616 -8.326 -1.664 1.00 93.44 101 VAL A N 1
ATOM 838 C CA . VAL A 1 101 ? -5.223 -7.846 -1.653 1.00 93.44 101 VAL A CA 1
ATOM 839 C C . VAL A 1 101 ? -4.317 -8.780 -2.466 1.00 93.44 101 VAL A C 1
ATOM 841 O O . VAL A 1 101 ? -3.582 -8.320 -3.334 1.00 93.44 101 VAL A O 1
ATOM 844 N N . GLU A 1 102 ? -4.405 -10.096 -2.251 1.00 93.75 102 GLU A N 1
ATOM 845 C CA . GLU A 1 102 ? -3.652 -11.095 -3.022 1.00 93.75 102 GLU A CA 1
ATOM 846 C C . GLU A 1 102 ? -3.965 -11.007 -4.519 1.00 93.75 102 GLU A C 1
ATOM 848 O O . GLU A 1 102 ? -3.049 -11.064 -5.336 1.00 93.75 102 GLU A O 1
ATOM 853 N N . TYR A 1 103 ? -5.242 -10.852 -4.884 1.00 91.56 103 TYR A N 1
ATOM 854 C CA . TYR A 1 103 ? -5.660 -10.720 -6.278 1.00 91.56 103 TYR A CA 1
ATOM 855 C C . TYR A 1 103 ? -5.007 -9.507 -6.950 1.00 91.56 103 TYR A C 1
ATOM 857 O O . TYR A 1 103 ? -4.426 -9.668 -8.022 1.00 91.56 103 TYR A O 1
ATOM 865 N N . MET A 1 104 ? -5.051 -8.338 -6.303 1.00 89.75 104 MET A N 1
ATOM 866 C CA . MET A 1 104 ? -4.473 -7.095 -6.831 1.00 89.75 104 MET A CA 1
ATOM 867 C C . MET A 1 104 ? -2.949 -7.193 -6.993 1.00 89.75 104 MET A C 1
ATOM 869 O O . MET A 1 104 ? -2.388 -6.807 -8.017 1.00 89.75 104 MET A O 1
ATOM 873 N N . LEU A 1 105 ? -2.263 -7.795 -6.021 1.00 89.56 105 LEU A N 1
ATOM 874 C CA . LEU A 1 105 ? -0.816 -8.008 -6.097 1.00 89.56 105 LEU A CA 1
ATOM 875 C C . LEU A 1 105 ? -0.431 -9.014 -7.189 1.00 89.56 105 LEU A C 1
ATOM 877 O O . LEU A 1 105 ? 0.525 -8.814 -7.941 1.00 89.56 105 LEU A O 1
ATOM 881 N N . MET A 1 106 ? -1.192 -10.102 -7.316 1.00 90.06 106 MET A N 1
ATOM 882 C CA . MET A 1 106 ? -0.973 -11.111 -8.353 1.00 90.06 106 MET A CA 1
ATOM 883 C C . MET A 1 106 ? -1.321 -10.607 -9.759 1.00 90.06 106 MET A C 1
ATOM 885 O O . MET A 1 106 ? -0.807 -11.167 -10.729 1.00 90.06 106 MET A O 1
ATOM 889 N N . SER A 1 107 ? -2.149 -9.564 -9.885 1.00 84.44 107 SER A N 1
ATOM 890 C CA . SER A 1 107 ? -2.388 -8.859 -11.150 1.00 84.44 107 SER A CA 1
ATOM 891 C C . SER A 1 107 ? -1.328 -7.808 -11.480 1.00 84.44 107 SER A C 1
ATOM 893 O O . SER A 1 107 ? -1.440 -7.166 -12.519 1.00 84.44 107 SER A O 1
ATOM 895 N N . GLY A 1 108 ? -0.289 -7.659 -10.652 1.00 79.44 108 GLY A N 1
ATOM 896 C CA . GLY A 1 108 ? 0.827 -6.740 -10.891 1.00 79.44 108 GLY A CA 1
ATOM 897 C C . GLY A 1 108 ? 0.545 -5.295 -10.487 1.00 79.44 108 GLY A C 1
ATOM 898 O O . GLY A 1 108 ? 1.325 -4.417 -10.842 1.00 79.44 108 GLY A O 1
ATOM 899 N N . SER A 1 109 ? -0.547 -5.052 -9.760 1.00 82.50 109 SER A N 1
ATOM 900 C CA . SER A 1 109 ? -0.911 -3.725 -9.270 1.00 82.50 109 SER A CA 1
ATOM 901 C C . SER A 1 109 ? -0.183 -3.409 -7.963 1.00 82.50 109 SER A C 1
ATOM 903 O O . SER A 1 109 ? -0.026 -4.284 -7.104 1.00 82.50 109 SER A O 1
ATOM 905 N N . THR A 1 110 ? 0.202 -2.149 -7.768 1.00 81.62 110 THR A N 1
ATOM 906 C CA . THR A 1 110 ? 0.542 -1.640 -6.432 1.00 81.62 110 THR A CA 1
ATOM 907 C C . THR A 1 110 ? -0.751 -1.293 -5.698 1.00 81.62 110 THR A C 1
ATOM 909 O O . THR A 1 110 ? -1.581 -0.556 -6.223 1.00 81.62 110 THR A O 1
ATOM 912 N N . ILE A 1 111 ? -0.917 -1.820 -4.484 1.00 87.88 111 ILE A N 1
ATOM 913 C CA . ILE A 1 111 ? -2.065 -1.540 -3.619 1.00 87.88 111 ILE A CA 1
ATOM 914 C C . ILE A 1 111 ? -1.606 -0.924 -2.301 1.00 87.88 111 ILE A C 1
ATOM 916 O O . ILE A 1 111 ? -0.626 -1.381 -1.705 1.00 87.88 111 ILE A O 1
ATOM 920 N N . SER A 1 112 ? -2.357 0.064 -1.838 1.00 92.12 112 SER A N 1
ATOM 921 C CA . SER A 1 112 ? -2.294 0.630 -0.494 1.00 92.12 112 SER A CA 1
ATOM 922 C C . SER A 1 112 ? -3.665 0.534 0.187 1.00 92.12 112 SER A C 1
ATOM 924 O O . SER A 1 112 ? -4.660 0.125 -0.422 1.00 92.12 112 SER A O 1
ATOM 926 N N . ILE A 1 113 ? -3.723 0.826 1.486 1.00 93.69 113 ILE A N 1
ATOM 927 C CA . ILE A 1 113 ? -4.961 0.827 2.270 1.00 93.69 113 ILE A CA 1
ATOM 928 C C . ILE A 1 113 ? -5.135 2.206 2.888 1.00 93.69 113 ILE A C 1
ATOM 930 O O . ILE A 1 113 ? -4.303 2.635 3.687 1.00 93.69 113 ILE A O 1
ATOM 934 N N . TYR A 1 114 ? -6.239 2.862 2.562 1.00 91.94 114 TYR A N 1
ATOM 935 C CA . TYR A 1 114 ? -6.556 4.181 3.076 1.00 91.94 114 TYR A CA 1
ATOM 936 C C . TYR A 1 114 ? -7.170 4.091 4.474 1.00 91.94 114 TYR A C 1
ATOM 938 O O . TYR A 1 114 ? -8.152 3.379 4.682 1.00 91.94 114 TYR A O 1
ATOM 946 N N . GLU A 1 115 ? -6.574 4.791 5.442 1.00 91.25 115 GLU A N 1
ATOM 947 C CA . GLU A 1 115 ? -7.020 4.863 6.840 1.00 91.25 115 GLU A CA 1
ATOM 948 C C . GLU A 1 115 ? -7.476 3.498 7.420 1.00 91.25 115 GLU A C 1
ATOM 950 O O . GLU A 1 115 ? -8.636 3.328 7.809 1.00 91.25 115 GLU A O 1
ATOM 955 N N . PRO A 1 116 ? -6.594 2.481 7.503 1.00 93.75 116 PRO A N 1
ATOM 956 C CA . PRO A 1 116 ? -6.965 1.162 8.007 1.00 93.75 116 PRO A CA 1
ATOM 957 C C . PRO A 1 116 ? -7.417 1.194 9.476 1.00 93.75 116 PRO A C 1
ATOM 959 O O . PRO A 1 116 ? -6.759 1.755 10.355 1.00 93.75 116 PRO A O 1
ATOM 962 N N . THR A 1 117 ? -8.491 0.460 9.773 1.00 93.62 117 THR A N 1
ATOM 963 C CA . THR A 1 117 ? -8.893 0.161 11.160 1.00 93.62 117 THR A CA 1
ATOM 964 C C . THR A 1 117 ? -7.913 -0.795 11.841 1.00 93.62 117 THR A C 1
ATOM 966 O O . THR A 1 117 ? -7.292 -1.640 11.186 1.00 93.62 117 THR A O 1
ATOM 969 N N . HIS A 1 118 ? -7.859 -0.772 13.175 1.00 95.88 118 HIS A N 1
ATOM 970 C CA . HIS A 1 118 ? -7.060 -1.707 13.982 1.00 95.88 118 HIS A CA 1
ATOM 971 C C . HIS A 1 118 ? -7.321 -3.160 13.577 1.00 95.88 118 HIS A C 1
ATOM 973 O O . HIS A 1 118 ? -6.410 -3.978 13.443 1.00 95.88 118 HIS A O 1
ATOM 979 N N . ARG A 1 119 ? -8.592 -3.487 13.341 1.00 92.81 119 ARG A N 1
ATOM 980 C CA . ARG A 1 119 ? -9.015 -4.831 12.963 1.00 92.81 119 ARG A CA 1
ATOM 981 C C . ARG A 1 119 ? -8.441 -5.273 11.616 1.00 92.81 119 ARG A C 1
ATOM 983 O O . ARG A 1 119 ? -8.135 -6.454 11.463 1.00 92.81 119 ARG A O 1
ATOM 990 N N . LEU A 1 120 ? -8.312 -4.371 10.641 1.00 94.25 120 LEU A N 1
ATOM 991 C CA . LEU A 1 120 ? -7.659 -4.692 9.367 1.00 94.25 120 LEU A CA 1
ATOM 992 C C . LEU A 1 120 ? -6.175 -5.002 9.582 1.00 94.25 120 LEU A C 1
ATOM 994 O O . LEU A 1 120 ? -5.681 -5.982 9.026 1.00 94.25 120 LEU A O 1
ATOM 998 N N . ILE A 1 121 ? -5.498 -4.262 10.463 1.00 97.06 121 ILE A N 1
ATOM 999 C CA . ILE A 1 121 ? -4.106 -4.544 10.844 1.00 97.06 121 ILE A CA 1
ATOM 1000 C C . ILE A 1 121 ? -3.969 -5.917 11.515 1.00 97.06 121 ILE A C 1
ATOM 1002 O O . ILE A 1 121 ? -3.063 -6.677 11.176 1.00 97.06 121 ILE A O 1
ATOM 1006 N N . GLU A 1 122 ? -4.885 -6.288 12.415 1.00 95.75 122 GLU A N 1
ATOM 1007 C CA . GLU A 1 122 ? -4.923 -7.642 12.995 1.00 95.75 122 GLU A CA 1
ATOM 1008 C C . GLU A 1 122 ? -5.116 -8.723 11.920 1.00 95.75 122 GLU A C 1
ATOM 1010 O O . GLU A 1 122 ? -4.450 -9.756 11.957 1.00 95.75 122 GLU A O 1
ATOM 1015 N N . ILE A 1 123 ? -5.972 -8.479 10.922 1.00 95.06 123 ILE A N 1
ATOM 1016 C CA . ILE A 1 123 ? -6.156 -9.411 9.802 1.00 95.06 123 ILE A CA 1
ATOM 1017 C C . ILE A 1 123 ? -4.871 -9.532 8.969 1.00 95.06 123 ILE A C 1
ATOM 1019 O O . ILE A 1 123 ? -4.528 -10.643 8.561 1.00 95.06 123 ILE A O 1
ATOM 1023 N N . MET A 1 124 ? -4.143 -8.440 8.729 1.00 96.06 124 MET A N 1
ATOM 1024 C CA . MET A 1 124 ? -2.853 -8.490 8.026 1.00 96.06 124 MET A CA 1
ATOM 1025 C C . MET A 1 124 ? -1.786 -9.246 8.824 1.00 96.06 124 MET A C 1
ATOM 1027 O O . MET A 1 124 ? -1.056 -10.047 8.241 1.00 96.06 124 MET A O 1
ATOM 1031 N N . LEU A 1 125 ? -1.735 -9.058 10.148 1.00 96.56 125 LEU A N 1
ATOM 1032 C CA . LEU A 1 125 ? -0.860 -9.823 11.048 1.00 96.56 125 LEU A CA 1
ATOM 1033 C C . LEU A 1 125 ? -1.149 -11.330 10.975 1.00 96.56 125 LEU A C 1
ATOM 1035 O O . LEU A 1 125 ? -0.225 -12.138 10.950 1.00 96.56 125 LEU A O 1
ATOM 1039 N N . ASP A 1 126 ? -2.425 -11.714 10.917 1.00 95.50 126 ASP A N 1
ATOM 1040 C CA . ASP A 1 126 ? -2.859 -13.116 10.855 1.00 95.50 126 ASP A CA 1
ATOM 1041 C C . ASP A 1 126 ? -2.585 -13.798 9.499 1.00 95.50 126 ASP A C 1
ATOM 1043 O O . ASP A 1 126 ? -2.768 -15.015 9.375 1.00 95.50 126 ASP A O 1
ATOM 1047 N N . ASN A 1 127 ? -2.212 -13.036 8.466 1.00 94.12 127 ASN A N 1
ATOM 1048 C CA . ASN A 1 127 ? -1.990 -13.537 7.106 1.00 94.12 127 ASN A CA 1
ATOM 1049 C C . ASN A 1 127 ? -0.633 -13.092 6.532 1.00 94.12 127 ASN A C 1
ATOM 1051 O O . ASN A 1 127 ? -0.500 -12.994 5.319 1.00 94.12 127 ASN A O 1
ATOM 1055 N N . ASP A 1 128 ? 0.352 -12.836 7.398 1.00 93.94 128 ASP A N 1
ATOM 1056 C CA . ASP A 1 128 ? 1.755 -12.572 7.040 1.00 93.94 128 ASP A CA 1
ATOM 1057 C C . ASP A 1 128 ? 1.993 -11.332 6.145 1.00 93.94 128 ASP A C 1
ATOM 1059 O O . ASP A 1 128 ? 3.076 -11.161 5.598 1.00 93.94 128 ASP A O 1
ATOM 1063 N N . PHE A 1 129 ? 1.023 -10.414 6.054 1.00 95.38 129 PHE A N 1
ATOM 1064 C CA . PHE A 1 129 ? 1.204 -9.099 5.411 1.00 95.38 129 PHE A CA 1
ATOM 1065 C C . PHE A 1 129 ? 1.764 -8.044 6.368 1.00 95.38 129 PHE A C 1
ATOM 1067 O O . PHE A 1 129 ? 2.203 -6.974 5.939 1.00 95.38 129 PHE A O 1
ATOM 1074 N N . ALA A 1 130 ? 1.748 -8.340 7.666 1.00 97.38 130 ALA A N 1
ATOM 1075 C CA . ALA A 1 130 ? 2.245 -7.463 8.707 1.00 97.38 130 ALA A CA 1
ATOM 1076 C C . ALA A 1 130 ? 2.968 -8.248 9.801 1.00 97.38 130 ALA A C 1
ATOM 1078 O O . ALA A 1 130 ? 2.670 -9.418 10.053 1.00 97.38 130 ALA A O 1
ATOM 1079 N N . LYS A 1 131 ? 3.894 -7.591 10.501 1.00 97.62 131 LYS A N 1
ATOM 1080 C CA . LYS A 1 131 ? 4.643 -8.161 11.626 1.00 97.62 131 LYS A CA 1
ATOM 1081 C C . LYS A 1 131 ? 4.857 -7.148 12.732 1.00 97.62 131 LYS A C 1
ATOM 1083 O O . LYS A 1 131 ? 5.017 -5.957 12.508 1.00 97.62 131 LYS A O 1
ATOM 1088 N N . LYS A 1 132 ? 4.908 -7.647 13.963 1.00 96.94 132 LYS A N 1
ATOM 1089 C CA . LYS A 1 132 ? 5.180 -6.830 15.146 1.00 96.94 132 LYS A CA 1
ATOM 1090 C C . LYS A 1 132 ? 6.669 -6.513 15.271 1.00 96.94 132 LYS A C 1
ATOM 1092 O O . LYS A 1 132 ? 7.479 -7.422 15.472 1.00 96.94 132 LYS A O 1
ATOM 1097 N N . LEU A 1 133 ? 7.009 -5.228 15.239 1.00 95.12 133 LEU A N 1
ATOM 1098 C CA . LEU A 1 133 ? 8.321 -4.738 15.661 1.00 95.12 133 LEU A CA 1
ATOM 1099 C C . LEU A 1 133 ? 8.445 -4.828 17.188 1.00 95.12 133 LEU A C 1
ATOM 1101 O O . LEU A 1 133 ? 9.432 -5.361 17.702 1.00 95.12 133 LEU A O 1
ATOM 1105 N N . ASP A 1 134 ? 7.397 -4.393 17.889 1.00 93.25 134 ASP A N 1
ATOM 1106 C CA . ASP A 1 134 ? 7.217 -4.499 19.340 1.00 93.25 134 ASP A CA 1
ATOM 1107 C C . ASP A 1 134 ? 5.751 -4.863 19.675 1.00 93.25 134 ASP A C 1
ATOM 1109 O O . ASP A 1 134 ? 4.953 -5.161 18.789 1.00 93.25 134 ASP A O 1
ATOM 1113 N N . ASN A 1 135 ? 5.366 -4.884 20.954 1.00 88.19 135 ASN A N 1
ATOM 1114 C CA . ASN A 1 135 ? 4.025 -5.257 21.412 1.00 88.19 135 ASN A CA 1
ATOM 1115 C C . ASN A 1 135 ? 2.897 -4.526 20.664 1.00 88.19 135 ASN A C 1
ATOM 1117 O O . ASN A 1 135 ? 1.895 -5.165 20.310 1.00 88.19 135 ASN A O 1
ATOM 1121 N N . ASN A 1 136 ? 3.090 -3.223 20.432 1.00 92.81 136 ASN A N 1
ATOM 1122 C CA . ASN A 1 136 ? 2.090 -2.333 19.845 1.00 92.81 136 ASN A CA 1
ATOM 1123 C C . ASN A 1 136 ? 2.445 -1.879 18.425 1.00 92.81 136 ASN A C 1
ATOM 1125 O O . ASN A 1 136 ? 1.537 -1.644 17.639 1.00 92.81 136 ASN A O 1
ATOM 1129 N N . LEU A 1 137 ? 3.736 -1.781 18.096 1.00 97.50 137 LEU A N 1
ATOM 1130 C CA . LEU A 1 137 ? 4.192 -1.304 16.792 1.00 97.50 137 LEU A CA 1
ATOM 1131 C C . LEU A 1 137 ? 4.216 -2.441 15.771 1.00 97.50 137 LEU A C 1
ATOM 1133 O O . LEU A 1 137 ? 4.876 -3.467 15.973 1.00 97.50 137 LEU A O 1
ATOM 1137 N N . VAL A 1 138 ? 3.504 -2.238 14.671 1.00 98.12 138 VAL A N 1
ATOM 1138 C CA . VAL A 1 138 ? 3.315 -3.187 13.576 1.00 98.12 138 VAL A CA 1
ATOM 1139 C C . VAL A 1 138 ? 3.853 -2.579 12.293 1.00 98.12 138 VAL A C 1
ATOM 1141 O O . VAL A 1 138 ? 3.523 -1.449 11.962 1.00 98.12 138 VAL A O 1
ATOM 1144 N N . LEU A 1 139 ? 4.657 -3.353 11.576 1.00 97.44 139 LEU A N 1
ATOM 1145 C CA . LEU A 1 139 ? 5.137 -3.051 10.237 1.00 97.44 139 LEU A CA 1
ATOM 1146 C C . LEU A 1 139 ? 4.313 -3.822 9.214 1.00 97.44 139 LEU A C 1
ATOM 1148 O O . LEU A 1 139 ? 3.927 -4.963 9.475 1.00 97.44 139 LEU A O 1
ATOM 1152 N N . THR A 1 140 ? 4.050 -3.208 8.069 1.00 96.19 140 THR A N 1
ATOM 1153 C CA . THR A 1 140 ? 3.176 -3.732 7.012 1.00 96.19 140 THR A CA 1
ATOM 1154 C C . THR A 1 140 ? 3.895 -3.692 5.661 1.00 96.19 140 THR A C 1
ATOM 1156 O O . THR A 1 140 ? 4.657 -2.770 5.402 1.00 96.19 140 THR A O 1
ATOM 1159 N N . SER A 1 141 ? 3.668 -4.695 4.805 1.00 91.88 141 SER A N 1
ATOM 1160 C CA . SER A 1 141 ? 4.136 -4.704 3.393 1.00 91.88 141 SER A CA 1
ATOM 1161 C C . SER A 1 141 ? 3.185 -3.988 2.433 1.00 91.88 141 SER A C 1
ATOM 1163 O O . SER A 1 141 ? 3.435 -3.874 1.232 1.00 91.88 141 SER A O 1
ATOM 1165 N N . ILE A 1 142 ? 2.023 -3.584 2.933 1.00 92.69 142 ILE A N 1
ATOM 1166 C CA . ILE A 1 142 ? 1.029 -2.836 2.179 1.00 92.69 142 ILE A CA 1
ATOM 1167 C C . ILE A 1 142 ? 1.056 -1.433 2.752 1.00 92.69 142 ILE A C 1
ATOM 1169 O O . ILE A 1 142 ? 0.877 -1.280 3.957 1.00 92.69 142 ILE A O 1
ATOM 1173 N N . ASN A 1 143 ? 1.300 -0.440 1.902 1.00 91.75 143 ASN A N 1
ATOM 1174 C CA . ASN A 1 143 ? 1.349 0.950 2.335 1.00 91.75 143 ASN A CA 1
ATOM 1175 C C . ASN A 1 143 ? 0.003 1.367 2.934 1.00 91.75 143 ASN A C 1
ATOM 1177 O O . ASN A 1 143 ? -1.061 0.951 2.467 1.00 91.75 143 ASN A O 1
ATOM 1181 N N . LEU A 1 144 ? 0.071 2.164 3.993 1.00 94.06 144 LEU A N 1
ATOM 1182 C CA . LEU A 1 144 ? -1.066 2.704 4.717 1.00 94.06 144 LEU A CA 1
ATOM 1183 C C . LEU A 1 144 ? -1.140 4.196 4.434 1.00 94.06 144 LEU A C 1
ATOM 1185 O O . LEU A 1 144 ? -0.224 4.938 4.798 1.00 94.06 144 LEU A O 1
ATOM 1189 N N . ASP A 1 145 ? -2.229 4.616 3.813 1.00 91.38 145 ASP A N 1
ATOM 1190 C CA . ASP A 1 145 ? -2.390 5.981 3.337 1.00 91.38 145 ASP A CA 1
ATOM 1191 C C . ASP A 1 145 ? -3.218 6.803 4.314 1.00 91.38 145 ASP A C 1
ATOM 1193 O O . ASP A 1 145 ? -4.220 6.336 4.870 1.00 91.38 145 ASP A O 1
ATOM 1197 N N . VAL A 1 146 ? -2.807 8.051 4.507 1.00 89.62 146 VAL A N 1
ATOM 1198 C CA . VAL A 1 146 ? -3.512 9.029 5.328 1.00 89.62 146 VAL A CA 1
ATOM 1199 C C . VAL A 1 146 ? -3.491 10.398 4.657 1.00 89.62 146 VAL A C 1
ATOM 1201 O O . VAL A 1 146 ? -2.527 10.794 4.008 1.00 89.62 146 VAL A O 1
ATOM 1204 N N . ASP A 1 147 ? -4.585 11.127 4.828 1.00 85.31 147 ASP A N 1
ATOM 1205 C CA . ASP A 1 147 ? -4.713 12.527 4.421 1.00 85.31 147 ASP A CA 1
ATOM 1206 C C . ASP A 1 147 ? -4.260 13.426 5.574 1.00 85.31 147 ASP A C 1
ATOM 1208 O O . ASP A 1 147 ? -4.649 13.187 6.723 1.00 85.31 147 ASP A O 1
ATOM 1212 N N . GLU A 1 148 ? -3.467 14.453 5.262 1.00 83.44 148 GLU A N 1
ATOM 1213 C CA . GLU A 1 148 ? -2.988 15.486 6.189 1.00 83.44 148 GLU A CA 1
ATOM 1214 C C . GLU A 1 148 ? -4.098 15.964 7.129 1.00 83.44 148 GLU A C 1
ATOM 1216 O O . GLU A 1 148 ? -3.931 15.905 8.352 1.00 83.44 148 GLU A O 1
ATOM 1221 N N . LYS A 1 149 ? -5.284 16.283 6.585 1.00 85.12 149 LYS A N 1
ATOM 1222 C CA . LYS A 1 149 ? -6.418 16.858 7.341 1.00 85.12 149 LYS A CA 1
ATOM 1223 C C . LYS A 1 149 ? -6.959 15.925 8.417 1.00 85.12 149 LYS A C 1
ATOM 1225 O O . LYS A 1 149 ? -7.811 16.298 9.232 1.00 85.12 149 LYS A O 1
ATOM 1230 N N . LYS A 1 150 ? -6.536 14.669 8.361 1.00 88.00 150 LYS A N 1
ATOM 1231 C CA . LYS A 1 150 ? -6.940 13.568 9.222 1.00 88.00 150 LYS A CA 1
ATOM 1232 C C . LYS A 1 150 ? -5.752 13.032 10.009 1.00 88.00 150 LYS A C 1
ATOM 1234 O O . LYS A 1 150 ? -5.816 11.905 10.495 1.00 88.00 150 LYS A O 1
ATOM 1239 N N . THR A 1 151 ? -4.698 13.822 10.169 1.00 91.50 151 THR A N 1
ATOM 1240 C CA . THR A 1 151 ? -3.565 13.512 11.035 1.00 91.50 151 THR A CA 1
ATOM 1241 C C . THR A 1 151 ? -3.493 14.468 12.220 1.00 91.50 151 THR A C 1
ATOM 1243 O O . THR A 1 151 ? -3.997 15.587 12.198 1.00 91.50 151 THR A O 1
ATOM 1246 N N . GLU A 1 152 ? -2.901 13.987 13.304 1.00 93.31 152 GLU A N 1
ATOM 1247 C CA . GLU A 1 152 ? -2.537 14.768 14.481 1.00 93.31 152 GLU A CA 1
ATOM 1248 C C . GLU A 1 152 ? -1.016 14.677 14.660 1.00 93.31 152 GLU A C 1
ATOM 1250 O O . GLU A 1 152 ? -0.423 13.644 14.348 1.00 93.31 152 GLU A O 1
ATOM 1255 N N . CYS A 1 153 ? -0.378 15.722 15.194 1.00 94.06 153 CYS A N 1
ATOM 1256 C CA . CYS A 1 153 ? 1.055 15.724 15.495 1.00 94.06 153 CYS A CA 1
ATOM 1257 C C . CYS A 1 153 ? 1.307 15.834 17.003 1.00 94.06 153 CYS A C 1
ATOM 1259 O O . CYS A 1 153 ? 0.536 16.441 17.752 1.00 94.06 153 CYS A O 1
ATOM 1261 N N . ASN A 1 154 ? 2.393 15.223 17.476 1.00 93.50 154 ASN A N 1
ATOM 1262 C CA . ASN A 1 154 ? 2.842 15.357 18.862 1.00 93.50 154 ASN A CA 1
ATOM 1263 C C . ASN A 1 154 ? 3.603 16.669 19.140 1.00 93.50 154 ASN A C 1
ATOM 1265 O O . ASN A 1 154 ? 3.828 16.997 20.311 1.00 93.50 154 ASN A O 1
ATOM 1269 N N . VAL A 1 155 ? 3.998 17.395 18.094 1.00 90.25 155 VAL A N 1
ATOM 1270 C CA . VAL A 1 155 ? 4.650 18.706 18.158 1.00 90.25 155 VAL A CA 1
ATOM 1271 C C . VAL A 1 155 ? 3.676 19.762 17.632 1.00 90.25 155 VAL A C 1
ATOM 1273 O O . VAL A 1 155 ? 3.045 19.578 16.597 1.00 90.25 155 VAL A O 1
ATOM 1276 N N . GLU A 1 156 ? 3.512 20.857 18.379 1.00 86.12 156 GLU A N 1
ATOM 1277 C CA . GLU A 1 156 ? 2.630 21.961 17.975 1.00 86.12 156 GLU A CA 1
ATOM 1278 C C . GLU A 1 156 ? 3.147 22.634 16.692 1.00 86.12 156 GLU A C 1
ATOM 1280 O O . GLU A 1 156 ? 4.356 22.770 16.508 1.00 86.12 156 GLU A O 1
ATOM 1285 N N . ASP A 1 157 ? 2.219 23.089 15.844 1.00 84.06 157 ASP A N 1
ATOM 1286 C CA . ASP A 1 157 ? 2.480 23.816 14.592 1.00 84.06 157 ASP A CA 1
ATOM 1287 C C . ASP A 1 157 ? 3.311 23.040 13.541 1.00 84.06 157 ASP A C 1
ATOM 1289 O O . ASP A 1 157 ? 3.891 23.654 12.646 1.00 84.06 157 ASP A O 1
ATOM 1293 N N . GLN A 1 158 ? 3.374 21.706 13.645 1.00 87.88 158 GLN A N 1
ATOM 1294 C CA . GLN A 1 158 ? 3.909 20.817 12.607 1.00 87.88 158 GLN A CA 1
ATOM 1295 C C . GLN A 1 158 ? 2.750 20.148 11.871 1.00 87.88 158 GLN A C 1
ATOM 1297 O O . GLN A 1 158 ? 1.950 19.428 12.475 1.00 87.88 158 GLN A O 1
ATOM 1302 N N . GLU A 1 159 ? 2.670 20.391 10.570 1.00 85.50 159 GLU A N 1
ATOM 1303 C CA . GLU A 1 159 ? 1.627 19.888 9.678 1.00 85.50 159 GLU A CA 1
ATOM 1304 C C . GLU A 1 159 ? 2.300 19.145 8.525 1.00 85.50 159 GLU A C 1
ATOM 1306 O O . GLU A 1 159 ? 3.420 19.478 8.130 1.00 85.50 159 GLU A O 1
ATOM 1311 N N . LEU A 1 160 ? 1.631 18.108 8.025 1.00 84.56 160 LEU A N 1
ATOM 1312 C CA . LEU A 1 160 ? 2.080 17.444 6.808 1.00 84.56 160 LEU A CA 1
ATOM 1313 C C . LEU A 1 160 ? 1.749 18.329 5.599 1.00 84.56 160 LEU A C 1
ATOM 1315 O O . LEU A 1 160 ? 0.988 19.288 5.705 1.00 84.56 160 LEU A O 1
ATOM 1319 N N . ASP A 1 161 ? 2.318 18.009 4.442 1.00 78.75 161 ASP A N 1
ATOM 1320 C CA . ASP A 1 161 ? 1.966 18.705 3.205 1.00 78.75 161 ASP A CA 1
ATOM 1321 C C . ASP A 1 161 ? 0.484 18.461 2.853 1.00 78.75 161 ASP A C 1
ATOM 1323 O O . ASP A 1 161 ? 0.073 17.312 2.666 1.00 78.75 161 ASP A O 1
ATOM 1327 N N . GLU A 1 162 ? -0.310 19.537 2.781 1.00 76.38 162 GLU A N 1
ATOM 1328 C CA . GLU A 1 162 ? -1.752 19.499 2.493 1.00 76.38 162 GLU A CA 1
ATOM 1329 C C . GLU A 1 162 ? -2.075 19.011 1.072 1.00 76.38 162 GLU A C 1
ATOM 1331 O O . GLU A 1 162 ? -3.210 18.589 0.816 1.00 76.38 162 GLU A O 1
ATOM 1336 N N . ASP A 1 163 ? -1.113 19.100 0.150 1.00 68.81 163 ASP A N 1
ATOM 1337 C CA . ASP A 1 163 ? -1.300 18.755 -1.259 1.00 68.81 163 ASP A CA 1
ATOM 1338 C C . ASP A 1 163 ? -1.013 17.266 -1.542 1.00 68.81 163 ASP A C 1
ATOM 1340 O O . ASP A 1 163 ? -1.225 16.801 -2.664 1.00 68.81 163 ASP A O 1
ATOM 1344 N N . LEU A 1 164 ? -0.574 16.497 -0.534 1.00 72.12 164 LEU A N 1
ATOM 1345 C CA . LEU A 1 164 ? -0.139 15.107 -0.689 1.00 72.12 164 LEU A CA 1
ATOM 1346 C C . LEU A 1 164 ? -0.940 14.130 0.182 1.00 72.12 164 LEU A C 1
ATOM 1348 O O . LEU A 1 164 ? -1.273 14.398 1.337 1.00 72.12 164 LEU A O 1
ATOM 1352 N N . ILE A 1 165 ? -1.199 12.939 -0.368 1.00 79.88 165 ILE A N 1
ATOM 1353 C CA . ILE A 1 165 ? -1.527 11.767 0.448 1.00 79.88 165 ILE A CA 1
ATOM 1354 C C . ILE A 1 165 ? -0.216 11.205 0.991 1.00 79.88 165 ILE A C 1
ATOM 1356 O O . ILE A 1 165 ? 0.739 10.996 0.243 1.00 79.88 165 ILE A O 1
ATOM 1360 N N . HIS A 1 166 ? -0.181 10.946 2.294 1.00 84.69 166 HIS A N 1
ATOM 1361 C CA . HIS A 1 166 ? 1.007 10.453 2.976 1.00 84.69 166 HIS A CA 1
ATOM 1362 C C . HIS A 1 166 ? 0.885 8.952 3.192 1.00 84.69 166 HIS A C 1
ATOM 1364 O O . HIS A 1 166 ? -0.077 8.484 3.803 1.00 84.69 166 HIS A O 1
ATOM 1370 N N . SER A 1 167 ? 1.873 8.198 2.724 1.00 87.56 167 SER A N 1
ATOM 1371 C CA . SER A 1 167 ? 1.933 6.749 2.909 1.00 87.56 167 SER A CA 1
ATOM 1372 C C . SER A 1 167 ? 2.945 6.377 3.984 1.00 87.56 167 SER A C 1
ATOM 1374 O O . SER A 1 167 ? 4.033 6.944 4.078 1.00 87.56 167 SER A O 1
ATOM 1376 N N . CYS A 1 168 ? 2.614 5.378 4.792 1.00 91.12 168 CYS A N 1
ATOM 1377 C CA . CYS A 1 168 ? 3.523 4.813 5.781 1.00 91.12 168 CYS A CA 1
ATOM 1378 C C . CYS A 1 168 ? 3.375 3.294 5.853 1.00 91.12 168 CYS A C 1
ATOM 1380 O O . CYS A 1 168 ? 2.446 2.711 5.304 1.00 91.12 168 CYS A O 1
ATOM 1382 N N . ASN A 1 169 ? 4.292 2.636 6.554 1.00 93.56 169 ASN A N 1
ATOM 1383 C CA . ASN A 1 169 ? 4.252 1.188 6.768 1.00 93.56 169 ASN A CA 1
ATOM 1384 C C . ASN A 1 169 ? 4.134 0.813 8.251 1.00 93.56 169 ASN A C 1
ATOM 1386 O O . ASN A 1 169 ? 4.133 -0.375 8.581 1.00 93.56 169 ASN A O 1
ATOM 1390 N N . LEU A 1 170 ? 4.032 1.806 9.139 1.00 96.38 170 LEU A N 1
ATOM 1391 C CA . LEU A 1 170 ? 4.035 1.645 10.585 1.00 96.38 170 LEU A CA 1
ATOM 1392 C C . LEU A 1 170 ? 2.646 1.935 11.159 1.00 96.38 170 LEU A C 1
ATOM 1394 O O . LEU A 1 170 ? 2.051 2.979 10.906 1.00 96.38 170 LEU A O 1
ATOM 1398 N N . TYR A 1 171 ? 2.160 1.026 11.997 1.00 98.25 171 TYR A N 1
ATOM 1399 C CA . TYR A 1 171 ? 0.899 1.165 12.711 1.00 98.25 171 TYR A CA 1
ATOM 1400 C C . TYR A 1 171 ? 1.085 0.913 14.205 1.00 98.25 171 TYR A C 1
ATOM 1402 O O . TYR A 1 171 ? 1.776 -0.023 14.613 1.00 98.25 171 TYR A O 1
ATOM 1410 N N . ASP A 1 172 ? 0.428 1.712 15.037 1.00 97.81 172 ASP A N 1
ATOM 1411 C CA . ASP A 1 172 ? 0.413 1.554 16.485 1.00 97.81 172 ASP A CA 1
ATOM 1412 C C . ASP A 1 172 ? -0.936 1.006 16.964 1.00 97.81 172 ASP A C 1
ATOM 1414 O O . ASP A 1 172 ? -1.947 1.711 17.021 1.00 97.81 172 ASP A O 1
ATOM 1418 N N . LEU A 1 173 ? -0.945 -0.264 17.372 1.00 97.56 173 LEU A N 1
ATOM 1419 C CA . LEU A 1 173 ? -2.131 -0.951 17.887 1.00 97.56 173 LEU A CA 1
ATOM 1420 C C . LEU A 1 173 ? -2.663 -0.336 19.190 1.00 97.56 173 LEU A C 1
ATOM 1422 O O . LEU A 1 173 ? -3.844 -0.492 19.497 1.00 97.56 173 LEU A O 1
ATOM 1426 N N . ASN A 1 174 ? -1.832 0.344 19.983 1.00 96.12 174 ASN A N 1
ATOM 1427 C CA . ASN A 1 174 ? -2.276 0.899 21.261 1.00 96.12 174 ASN A CA 1
ATOM 1428 C C . ASN A 1 174 ? -3.179 2.120 21.065 1.00 96.12 174 ASN A C 1
ATOM 1430 O O . ASN A 1 174 ? -4.186 2.249 21.759 1.00 96.12 174 ASN A O 1
ATOM 1434 N N . ILE A 1 175 ? -2.855 2.989 20.107 1.00 96.69 175 ILE A N 1
ATOM 1435 C CA . ILE A 1 175 ? -3.697 4.146 19.766 1.00 96.69 175 ILE A CA 1
ATOM 1436 C C . ILE A 1 175 ? -4.552 3.924 18.521 1.00 96.69 175 ILE A C 1
ATOM 1438 O O . ILE A 1 175 ? -5.366 4.787 18.200 1.00 96.69 175 ILE A O 1
ATOM 1442 N N . SER A 1 176 ? -4.417 2.767 17.867 1.00 97.75 176 SER A N 1
ATOM 1443 C CA . SER A 1 176 ? -5.092 2.432 16.608 1.00 97.75 176 SER A CA 1
ATOM 1444 C C . SER A 1 176 ? -4.866 3.529 15.571 1.00 97.75 176 SER A C 1
ATOM 1446 O O . SER A 1 176 ? -5.792 4.257 15.218 1.00 97.75 176 SER A O 1
ATOM 1448 N N . ALA A 1 177 ? -3.603 3.737 15.199 1.00 97.44 177 ALA A N 1
ATOM 1449 C CA . ALA A 1 177 ? -3.211 4.804 14.287 1.00 97.44 177 ALA A CA 1
ATOM 1450 C C . ALA A 1 177 ? -2.095 4.362 13.344 1.00 97.44 177 ALA A C 1
ATOM 1452 O O . ALA A 1 177 ? -1.162 3.677 13.767 1.00 97.44 177 ALA A O 1
ATOM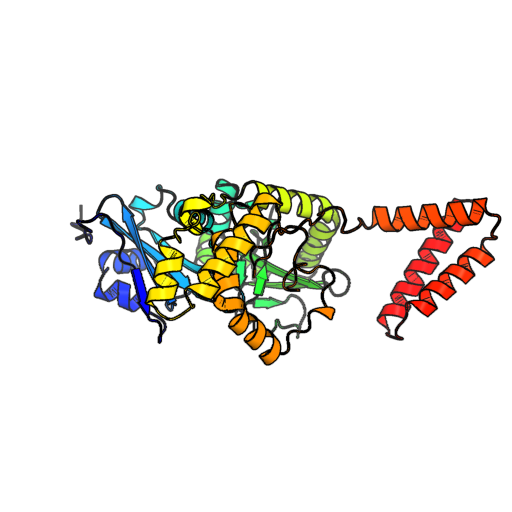 1453 N N . CYS A 1 178 ? -2.161 4.832 12.102 1.00 97.44 178 CYS A N 1
ATOM 1454 C CA . CYS A 1 178 ? -0.998 4.872 11.222 1.00 97.44 178 CYS A CA 1
ATOM 1455 C C . CYS A 1 178 ? -0.011 5.906 11.768 1.00 97.44 178 CYS A C 1
ATOM 1457 O O . CYS A 1 178 ? -0.450 6.940 12.276 1.00 97.44 178 CYS A O 1
ATOM 1459 N N . ILE A 1 179 ? 1.287 5.624 11.691 1.00 96.88 179 ILE A N 1
ATOM 1460 C CA . ILE A 1 179 ? 2.350 6.460 12.251 1.00 96.88 179 ILE A CA 1
ATOM 1461 C C . ILE A 1 179 ? 3.279 6.911 11.128 1.00 96.88 179 ILE A C 1
ATOM 1463 O O . ILE A 1 179 ? 3.916 6.082 10.478 1.00 96.88 179 ILE A O 1
ATOM 1467 N N . ILE A 1 180 ? 3.403 8.225 10.961 1.00 94.56 180 ILE A N 1
ATOM 1468 C CA . ILE A 1 180 ? 4.364 8.857 10.058 1.00 94.56 180 ILE A CA 1
ATOM 1469 C C . ILE A 1 180 ? 5.477 9.469 10.902 1.00 94.56 180 ILE A C 1
ATOM 1471 O O . ILE A 1 180 ? 5.230 10.184 11.876 1.00 94.56 180 ILE A O 1
ATOM 1475 N N . LEU A 1 181 ? 6.711 9.144 10.535 1.00 90.81 181 LEU A N 1
ATOM 1476 C CA . LEU A 1 181 ? 7.921 9.590 11.212 1.00 90.81 181 LEU A CA 1
ATOM 1477 C C . LEU A 1 181 ? 8.546 10.694 10.360 1.00 90.81 181 LEU A C 1
ATOM 1479 O O . LEU A 1 181 ? 9.099 10.383 9.310 1.00 90.81 181 LEU A O 1
ATOM 1483 N N . ASP A 1 182 ? 8.442 11.946 10.800 1.00 88.00 182 ASP A N 1
ATOM 1484 C CA . ASP A 1 182 ? 8.961 13.095 10.046 1.00 88.00 182 ASP A CA 1
ATOM 1485 C C . ASP A 1 182 ? 10.411 13.414 10.459 1.00 88.00 182 ASP A C 1
ATOM 1487 O O . ASP A 1 182 ? 11.350 13.182 9.701 1.00 88.00 182 ASP A O 1
ATOM 1491 N N . ASP A 1 183 ? 10.644 13.763 11.731 1.00 83.88 183 ASP A N 1
ATOM 1492 C CA . ASP A 1 183 ? 11.993 13.804 12.317 1.00 83.88 183 ASP A CA 1
ATOM 1493 C C . ASP A 1 183 ? 12.013 13.131 13.685 1.00 83.88 183 ASP A C 1
ATOM 1495 O O . ASP A 1 183 ? 11.719 13.740 14.712 1.00 83.88 183 ASP A O 1
ATOM 1499 N N . ILE A 1 184 ? 12.449 11.875 13.734 1.00 84.25 184 ILE A N 1
ATOM 1500 C CA . ILE A 1 184 ? 12.634 11.163 15.005 1.00 84.25 184 ILE A CA 1
ATOM 1501 C C . ILE A 1 184 ? 14.016 11.364 15.630 1.00 84.25 184 ILE A C 1
ATOM 1503 O O . ILE A 1 184 ? 14.237 10.956 16.771 1.00 84.25 184 ILE A O 1
ATOM 1507 N N . THR A 1 185 ? 14.962 11.986 14.935 1.00 77.31 185 THR A N 1
ATOM 1508 C CA . THR A 1 185 ? 16.344 12.136 15.406 1.00 77.31 185 THR A CA 1
ATOM 1509 C C . THR A 1 185 ? 16.495 13.322 16.345 1.00 77.31 185 THR A C 1
ATOM 1511 O O . THR A 1 185 ? 16.925 13.120 17.489 1.00 77.31 185 THR A O 1
ATOM 1514 N N . ASN A 1 186 ? 16.046 14.508 15.936 1.00 76.94 186 ASN A N 1
ATOM 1515 C CA . ASN A 1 186 ? 16.242 15.732 16.712 1.00 76.94 186 ASN A CA 1
ATOM 1516 C C . ASN A 1 186 ? 14.979 16.081 17.490 1.00 76.94 186 ASN A C 1
ATOM 1518 O O . ASN A 1 186 ? 14.960 15.974 18.721 1.00 76.94 186 ASN A O 1
ATOM 1522 N N . ASP A 1 187 ? 13.911 16.407 16.764 1.00 79.75 187 ASP A N 1
ATOM 1523 C CA . ASP A 1 187 ? 12.719 17.023 17.349 1.00 79.75 187 ASP A CA 1
ATOM 1524 C C . ASP A 1 187 ? 11.628 16.018 17.752 1.00 79.75 187 ASP A C 1
ATOM 1526 O O . ASP A 1 187 ? 10.721 16.361 18.514 1.00 79.75 187 ASP A O 1
ATOM 1530 N N . ASN A 1 188 ? 11.776 14.749 17.360 1.00 90.12 188 ASN A N 1
ATOM 1531 C CA . ASN A 1 188 ? 10.816 13.673 17.622 1.00 90.12 188 ASN A CA 1
ATOM 1532 C C . ASN A 1 188 ? 9.404 14.001 17.108 1.00 90.12 188 ASN A C 1
ATOM 1534 O O . ASN A 1 188 ? 8.427 13.866 17.845 1.00 90.12 188 ASN A O 1
ATOM 1538 N N . ILE A 1 189 ? 9.320 14.457 15.861 1.00 93.19 189 ILE A N 1
ATOM 1539 C CA . ILE A 1 189 ? 8.092 14.810 15.152 1.00 93.19 189 ILE A CA 1
ATOM 1540 C C . ILE A 1 189 ? 7.455 13.525 14.617 1.00 93.19 189 ILE A C 1
ATOM 1542 O O . ILE A 1 189 ? 8.009 12.835 13.757 1.00 93.19 189 ILE A O 1
ATOM 1546 N N . ILE A 1 190 ? 6.299 13.181 15.182 1.00 95.50 190 ILE A N 1
ATOM 1547 C CA . ILE A 1 190 ? 5.520 11.990 14.857 1.00 95.50 190 ILE A CA 1
ATOM 1548 C C . ILE A 1 190 ? 4.079 12.412 14.590 1.00 95.50 190 ILE A C 1
ATOM 1550 O O . ILE A 1 190 ? 3.366 12.862 15.497 1.00 95.50 190 ILE A O 1
ATOM 1554 N N . HIS A 1 191 ? 3.641 12.178 13.358 1.00 96.00 191 HIS A N 1
ATOM 1555 C CA . HIS A 1 191 ? 2.252 12.334 12.956 1.00 96.00 191 HIS A CA 1
ATOM 1556 C C . HIS A 1 191 ? 1.523 10.999 13.092 1.00 96.00 191 HIS A C 1
ATOM 1558 O O . HIS A 1 191 ? 2.097 9.925 12.887 1.00 96.00 191 HIS A O 1
ATOM 1564 N N . TYR A 1 192 ? 0.248 11.049 13.461 1.00 96.19 192 TYR A N 1
ATOM 1565 C CA . TYR A 1 192 ? -0.583 9.865 13.610 1.00 96.19 192 TYR A CA 1
ATOM 1566 C C . TYR A 1 192 ? -1.997 10.098 13.091 1.00 96.19 192 TYR A C 1
ATOM 1568 O O . TYR A 1 192 ? -2.582 11.163 13.281 1.00 96.19 192 TYR A O 1
ATOM 1576 N N . SER A 1 193 ? -2.556 9.087 12.429 1.00 95.50 193 SER A N 1
ATOM 1577 C CA . SER A 1 193 ? -3.882 9.181 11.813 1.00 95.50 193 SER A CA 1
ATOM 1578 C C . SER A 1 193 ? -4.981 9.415 12.846 1.00 95.50 193 SER A C 1
ATOM 1580 O O . SER A 1 193 ? -4.874 8.981 14.000 1.00 95.50 193 SER A O 1
ATOM 1582 N N . ARG A 1 194 ? -6.090 10.031 12.431 1.00 93.25 194 ARG A N 1
ATOM 1583 C CA . ARG A 1 194 ? -7.288 10.238 13.252 1.00 93.25 194 ARG A CA 1
ATOM 1584 C C . ARG A 1 194 ? -7.819 8.921 13.805 1.00 93.25 194 ARG A C 1
ATOM 1586 O O . ARG A 1 194 ? -7.523 7.830 13.320 1.00 93.25 194 ARG A O 1
ATOM 1593 N N . CYS A 1 195 ? -8.637 9.029 14.842 1.00 93.06 195 CYS A N 1
ATOM 1594 C CA . CYS A 1 195 ? -9.284 7.871 15.432 1.00 93.06 195 CYS A CA 1
ATOM 1595 C C . CYS A 1 195 ? -10.588 7.547 14.698 1.00 93.06 195 CYS A C 1
ATOM 1597 O O . CYS A 1 195 ? -11.509 8.366 14.702 1.00 93.06 195 CYS A O 1
ATOM 1599 N N . LEU A 1 196 ? -10.691 6.342 14.138 1.00 92.75 196 LEU A N 1
ATOM 1600 C CA . LEU A 1 196 ? -11.891 5.876 13.438 1.00 92.75 196 LEU A CA 1
ATOM 1601 C C . LEU A 1 196 ? -12.994 5.446 14.415 1.00 92.75 196 LEU A C 1
ATOM 1603 O O . LEU A 1 196 ? -12.728 5.098 15.575 1.00 92.75 196 LEU A O 1
ATOM 1607 N N . ASP A 1 197 ? -14.249 5.460 13.959 1.00 91.12 197 ASP A N 1
ATOM 1608 C CA . ASP A 1 197 ? -15.399 5.171 14.825 1.00 91.12 197 ASP A CA 1
ATOM 1609 C C . ASP A 1 197 ? -15.407 3.713 15.318 1.00 91.12 197 ASP A C 1
ATOM 1611 O O . ASP A 1 197 ? -15.715 3.444 16.487 1.00 91.12 197 ASP A O 1
ATOM 1615 N N . ASP A 1 198 ? -15.006 2.767 14.466 1.00 89.69 198 ASP A N 1
ATOM 1616 C CA . ASP A 1 198 ? -14.899 1.352 14.836 1.00 89.69 198 ASP A CA 1
ATOM 1617 C C . ASP A 1 198 ? -13.771 1.117 15.861 1.00 89.69 198 ASP A C 1
ATOM 1619 O O . ASP A 1 198 ? -13.961 0.384 16.840 1.00 89.69 198 ASP A O 1
ATOM 1623 N N . ASP A 1 199 ? -12.643 1.817 15.726 1.00 94.56 199 ASP A N 1
ATOM 1624 C CA . ASP A 1 199 ? -11.524 1.725 16.671 1.00 94.56 199 ASP A CA 1
ATOM 1625 C C . ASP A 1 199 ? -11.891 2.303 18.043 1.00 94.56 199 ASP A C 1
ATOM 1627 O O . ASP A 1 199 ? -11.595 1.721 19.095 1.00 94.56 199 ASP A O 1
ATOM 1631 N N . ASN A 1 200 ? -12.648 3.400 18.057 1.00 93.12 200 ASN A N 1
ATOM 1632 C CA . ASN A 1 200 ? -13.246 3.934 19.277 1.00 93.12 200 ASN A CA 1
ATOM 1633 C C . ASN A 1 200 ? -14.188 2.927 19.948 1.00 93.12 200 ASN A C 1
ATOM 1635 O O . ASN A 1 200 ? -14.125 2.723 21.165 1.00 93.12 200 ASN A O 1
ATOM 1639 N N . LYS A 1 201 ? -15.058 2.286 19.163 1.00 91.56 201 LYS A N 1
ATOM 1640 C CA . LYS A 1 201 ? -16.095 1.371 19.656 1.00 91.56 201 LYS A CA 1
ATOM 1641 C C . LYS A 1 201 ? -15.523 0.078 20.231 1.00 91.56 201 LYS A C 1
ATOM 1643 O O . LYS A 1 201 ? -16.033 -0.397 21.250 1.00 91.56 201 LYS A O 1
ATOM 1648 N N . TYR A 1 202 ? -14.507 -0.501 19.593 1.00 92.88 202 TYR A N 1
ATOM 1649 C CA . TYR A 1 202 ? -14.011 -1.838 19.938 1.00 92.88 202 TYR A CA 1
ATOM 1650 C C . TYR A 1 202 ? -12.659 -1.845 20.657 1.00 92.88 202 TYR A C 1
ATOM 1652 O O . TYR A 1 202 ? -12.414 -2.764 21.439 1.00 92.88 202 TYR A O 1
ATOM 1660 N N . TYR A 1 203 ? -11.831 -0.813 20.474 1.00 94.69 203 TYR A N 1
ATOM 1661 C CA . TYR A 1 203 ? -10.465 -0.754 21.010 1.00 94.69 203 TYR A CA 1
ATOM 1662 C C . TYR A 1 203 ? -10.239 0.426 21.970 1.00 94.69 203 TYR A C 1
ATOM 1664 O O . TYR A 1 203 ? -9.170 0.548 22.559 1.00 94.69 203 TYR A O 1
ATOM 1672 N N . SER A 1 204 ? -11.266 1.251 22.225 1.00 95.00 204 SER A N 1
ATOM 1673 C CA . SER A 1 204 ? -11.193 2.417 23.130 1.00 95.00 204 SER A CA 1
ATOM 1674 C C . SER A 1 204 ? -10.107 3.431 22.741 1.00 95.00 204 SER A C 1
ATOM 1676 O O . SER A 1 204 ? -9.606 4.157 23.604 1.00 95.00 204 SER A O 1
ATOM 1678 N N . ALA A 1 205 ? -9.754 3.484 21.454 1.00 94.38 205 ALA A N 1
ATOM 1679 C CA . ALA A 1 205 ? -8.624 4.252 20.945 1.00 94.38 205 ALA A CA 1
ATOM 1680 C C . ALA A 1 205 ? -8.687 5.740 21.338 1.00 94.38 205 ALA A C 1
ATOM 1682 O O . ALA A 1 205 ? -7.718 6.262 21.885 1.00 94.38 205 ALA A O 1
ATOM 1683 N N . GLY A 1 206 ? -9.841 6.403 21.210 1.00 94.00 206 GLY A N 1
ATOM 1684 C CA . GLY A 1 206 ? -10.011 7.802 21.616 1.00 94.00 206 GLY A CA 1
ATOM 1685 C C . GLY A 1 206 ? -9.728 8.053 23.100 1.00 94.00 206 GLY A C 1
ATOM 1686 O O . GLY A 1 206 ? -9.028 8.999 23.445 1.00 94.00 206 GLY A O 1
ATOM 1687 N N . SER A 1 207 ? -10.175 7.166 23.995 1.00 94.44 207 SER A N 1
ATOM 1688 C CA . SER A 1 207 ? -9.888 7.297 25.434 1.00 94.44 207 SER A CA 1
ATOM 1689 C C . SER A 1 207 ? -8.413 7.063 25.774 1.00 94.44 207 SER A C 1
ATOM 1691 O O . SER A 1 207 ? -7.901 7.633 26.739 1.00 94.44 207 SER A O 1
ATOM 1693 N N . ILE A 1 208 ? -7.716 6.221 25.009 1.00 95.06 208 ILE A N 1
ATOM 1694 C CA . ILE A 1 208 ? -6.268 6.028 25.159 1.00 95.06 208 ILE A CA 1
ATOM 1695 C C . ILE A 1 208 ? -5.536 7.290 24.685 1.00 95.06 208 ILE A C 1
ATOM 1697 O O . ILE A 1 208 ? -4.663 7.789 25.400 1.00 95.06 208 ILE A O 1
ATOM 1701 N N . ARG A 1 209 ? -5.953 7.844 23.540 1.00 95.06 209 ARG A N 1
ATOM 1702 C CA . ARG A 1 209 ? -5.377 9.046 22.920 1.00 95.06 209 ARG A CA 1
ATOM 1703 C C . ARG A 1 209 ? -5.460 10.292 23.810 1.00 95.06 209 ARG A C 1
ATOM 1705 O O . ARG A 1 209 ? -4.501 11.052 23.880 1.00 95.06 209 ARG A O 1
ATOM 1712 N N . GLU A 1 210 ? -6.525 10.444 24.601 1.00 93.25 210 GLU A N 1
ATOM 1713 C CA . GLU A 1 210 ? -6.658 11.533 25.595 1.00 93.25 210 GLU A CA 1
ATOM 1714 C C . GLU A 1 210 ? -5.524 11.582 26.639 1.00 93.25 210 GLU A C 1
ATOM 1716 O O . GLU A 1 210 ? -5.325 12.604 27.297 1.00 93.25 210 GLU A O 1
ATOM 1721 N N . ASN A 1 211 ? -4.797 10.477 26.833 1.00 92.12 211 ASN A N 1
ATOM 1722 C CA . ASN A 1 211 ? -3.741 10.353 27.838 1.00 92.12 211 ASN A CA 1
ATOM 1723 C C . ASN A 1 211 ? -2.328 10.319 27.231 1.00 92.12 211 ASN A C 1
ATOM 1725 O O . ASN A 1 211 ? -1.360 10.018 27.945 1.00 92.12 211 ASN A O 1
ATOM 1729 N N . LEU A 1 212 ? -2.196 10.620 25.934 1.00 94.56 212 LEU A N 1
ATOM 1730 C CA . LEU A 1 212 ? -0.899 10.707 25.274 1.00 94.56 212 LEU A CA 1
ATOM 1731 C C . LEU A 1 212 ? -0.075 11.852 25.850 1.00 94.56 212 LEU A C 1
ATOM 1733 O O . LEU A 1 212 ? -0.573 12.898 26.261 1.00 94.56 212 LEU A O 1
ATOM 1737 N N . ASN A 1 213 ? 1.223 11.610 25.945 1.00 93.75 213 ASN A N 1
ATOM 1738 C CA . ASN A 1 213 ? 2.176 12.560 26.487 1.00 93.75 213 ASN A CA 1
ATOM 1739 C C . ASN A 1 213 ? 3.533 12.342 25.824 1.00 93.75 213 ASN A C 1
ATOM 1741 O O . ASN A 1 213 ? 3.756 11.323 25.178 1.00 93.75 213 ASN A O 1
ATOM 1745 N N . LYS A 1 214 ? 4.466 13.270 26.045 1.00 92.62 214 LYS A N 1
ATOM 1746 C CA . LYS A 1 214 ? 5.806 13.201 25.455 1.00 92.62 214 LYS A CA 1
ATOM 1747 C C . LYS A 1 214 ? 6.498 11.846 25.663 1.00 92.62 214 LYS A C 1
ATOM 1749 O O . LYS A 1 214 ? 7.072 11.323 24.722 1.00 92.62 214 LYS A O 1
ATOM 1754 N N . GLN A 1 215 ? 6.393 11.238 26.850 1.00 95.00 215 GLN A N 1
ATOM 1755 C CA . GLN A 1 215 ? 7.037 9.946 27.125 1.00 95.00 215 GLN A CA 1
ATOM 1756 C C . GLN A 1 215 ? 6.530 8.830 26.205 1.00 95.00 215 GLN A C 1
ATOM 1758 O O . GLN A 1 215 ? 7.280 7.910 25.902 1.00 95.00 215 GLN A O 1
ATOM 1763 N N . TYR A 1 216 ? 5.272 8.896 25.767 1.00 96.12 216 TYR A N 1
ATOM 1764 C CA . TYR A 1 216 ? 4.726 7.943 24.808 1.00 96.12 216 TYR A CA 1
ATOM 1765 C C . TYR A 1 216 ? 5.506 7.961 23.490 1.00 96.12 216 TYR A C 1
ATOM 1767 O O . TYR A 1 216 ? 6.000 6.926 23.054 1.00 96.12 216 TYR A O 1
ATOM 1775 N N . PHE A 1 217 ? 5.673 9.150 22.913 1.00 95.44 217 PHE A N 1
ATOM 1776 C CA . PHE A 1 217 ? 6.369 9.347 21.644 1.00 95.44 217 PHE A CA 1
ATOM 1777 C C . PHE A 1 217 ? 7.883 9.138 21.771 1.00 95.44 217 PHE A C 1
ATOM 1779 O O . PHE A 1 217 ? 8.496 8.584 20.866 1.00 95.44 217 PHE A O 1
ATOM 1786 N N . GLU A 1 218 ? 8.489 9.476 22.916 1.00 94.06 218 GLU A N 1
ATOM 1787 C CA . GLU A 1 218 ? 9.884 9.092 23.201 1.00 94.06 218 GLU A CA 1
ATOM 1788 C C . GLU A 1 218 ? 10.060 7.567 23.196 1.00 94.06 218 GLU A C 1
ATOM 1790 O O . GLU A 1 218 ? 11.019 7.062 22.627 1.00 94.06 218 GLU A O 1
ATOM 1795 N N . ASN A 1 219 ? 9.108 6.807 23.749 1.00 94.06 219 ASN A N 1
ATOM 1796 C CA . ASN A 1 219 ? 9.196 5.346 23.713 1.00 94.06 219 ASN A CA 1
ATOM 1797 C C . ASN A 1 219 ? 9.083 4.791 22.282 1.00 94.06 219 ASN A C 1
ATOM 1799 O O . ASN A 1 219 ? 9.717 3.778 21.983 1.00 94.06 219 ASN A O 1
ATOM 1803 N N . ILE A 1 220 ? 8.282 5.416 21.408 1.00 94.44 220 ILE A N 1
ATOM 1804 C CA . ILE A 1 220 ? 8.192 5.032 19.988 1.00 94.44 220 ILE A CA 1
ATOM 1805 C C . ILE A 1 220 ? 9.544 5.267 19.308 1.00 94.44 220 ILE A C 1
ATOM 1807 O O . ILE A 1 220 ? 10.100 4.325 18.740 1.00 94.44 220 ILE A O 1
ATOM 1811 N N . LYS A 1 221 ? 10.106 6.474 19.447 1.00 92.69 221 LYS A N 1
ATOM 1812 C CA . LYS A 1 221 ? 11.446 6.827 18.956 1.00 92.69 221 LYS A CA 1
ATOM 1813 C C . LYS A 1 221 ? 12.502 5.830 19.429 1.00 92.69 221 LYS A C 1
ATOM 1815 O O . LYS A 1 221 ? 13.188 5.229 18.605 1.00 92.69 221 LYS A O 1
ATOM 1820 N N . ASP A 1 222 ? 12.592 5.601 20.738 1.00 90.88 222 ASP A N 1
ATOM 1821 C CA . ASP A 1 222 ? 13.569 4.685 21.331 1.00 90.88 222 ASP A CA 1
ATOM 1822 C C . ASP A 1 222 ? 13.408 3.260 20.791 1.00 90.88 222 ASP A C 1
ATOM 1824 O O . ASP A 1 222 ? 14.400 2.577 20.529 1.00 90.88 222 ASP A O 1
ATOM 1828 N N . THR A 1 223 ? 12.166 2.808 20.593 1.00 92.56 223 THR A N 1
ATOM 1829 C CA . THR A 1 223 ? 11.877 1.477 20.045 1.00 92.56 223 THR A CA 1
ATOM 1830 C C . THR A 1 223 ? 12.350 1.359 18.603 1.00 92.56 223 THR A C 1
ATOM 1832 O O . THR A 1 223 ? 12.988 0.362 18.272 1.00 92.56 223 THR A O 1
ATOM 1835 N N . ILE A 1 224 ? 12.081 2.355 17.760 1.00 89.19 224 ILE A N 1
ATOM 1836 C CA . ILE A 1 224 ? 12.481 2.344 16.347 1.00 89.19 224 ILE A CA 1
ATOM 1837 C C . ILE A 1 224 ? 14.005 2.396 16.231 1.00 89.19 224 ILE A C 1
ATOM 1839 O O . ILE A 1 224 ? 14.595 1.519 15.604 1.00 89.19 224 ILE A O 1
ATOM 1843 N N . LEU A 1 225 ? 14.651 3.352 16.905 1.00 86.75 225 LEU A N 1
ATOM 1844 C CA . LEU A 1 225 ? 16.105 3.521 16.851 1.00 86.75 225 LEU A CA 1
ATOM 1845 C C . LEU A 1 225 ? 16.846 2.297 17.406 1.00 86.75 225 LEU A C 1
ATOM 1847 O O . LEU A 1 225 ? 17.813 1.834 16.807 1.00 86.75 225 LEU A O 1
ATOM 1851 N N . SER A 1 226 ? 16.367 1.715 18.511 1.00 87.56 226 SER A N 1
ATOM 1852 C CA . SER A 1 226 ? 17.003 0.533 19.118 1.00 87.56 226 SER A CA 1
ATOM 1853 C C . SER A 1 226 ? 16.764 -0.764 18.340 1.00 87.56 226 SER A C 1
ATOM 1855 O O . SER A 1 226 ? 17.420 -1.766 18.622 1.00 87.56 226 SER A O 1
ATOM 1857 N N . ASN A 1 227 ? 15.803 -0.786 17.412 1.00 86.38 227 ASN A N 1
ATOM 1858 C CA . ASN A 1 227 ? 15.442 -1.967 16.626 1.00 86.38 227 ASN A CA 1
ATOM 1859 C C . ASN A 1 227 ? 15.559 -1.710 15.115 1.00 86.38 227 ASN A C 1
ATOM 1861 O O . ASN A 1 227 ? 14.881 -2.388 14.349 1.00 86.38 227 ASN A O 1
ATOM 1865 N N . HIS A 1 228 ? 16.399 -0.767 14.678 1.00 83.50 228 HIS A N 1
ATOM 1866 C CA . HIS A 1 228 ? 16.515 -0.397 13.265 1.00 83.50 228 HIS A CA 1
ATOM 1867 C C . HIS A 1 228 ? 16.845 -1.594 12.353 1.00 83.50 228 HIS A C 1
ATOM 1869 O O . HIS A 1 228 ? 16.142 -1.823 11.376 1.00 83.50 228 HIS A O 1
ATOM 1875 N N . GLU A 1 229 ? 17.829 -2.426 12.711 1.00 83.31 229 GLU A N 1
ATOM 1876 C CA . GLU A 1 229 ? 18.153 -3.636 11.933 1.00 83.31 229 GLU A CA 1
ATOM 1877 C C . GLU A 1 229 ? 16.950 -4.581 11.832 1.00 83.31 229 GLU A C 1
ATOM 1879 O O . GLU A 1 229 ? 16.581 -5.037 10.756 1.00 83.31 229 GLU A O 1
ATOM 1884 N N . LYS A 1 230 ? 16.261 -4.806 12.957 1.00 88.31 230 LYS A N 1
ATOM 1885 C CA . LYS A 1 230 ? 15.063 -5.648 13.005 1.00 88.31 230 LYS A CA 1
ATOM 1886 C C . LYS A 1 230 ? 13.916 -5.059 12.177 1.00 88.31 230 LYS A C 1
ATOM 1888 O O . LYS A 1 230 ? 13.130 -5.817 11.618 1.00 88.31 230 LYS A O 1
ATOM 1893 N N . TYR A 1 231 ? 13.787 -3.735 12.134 1.00 88.56 231 TYR A N 1
ATOM 1894 C CA . TYR A 1 231 ? 12.822 -3.047 11.281 1.00 88.56 231 TYR A CA 1
ATOM 1895 C C . TYR A 1 231 ? 13.103 -3.373 9.811 1.00 88.56 231 TYR A C 1
ATOM 1897 O O . TYR A 1 231 ? 12.196 -3.829 9.115 1.00 88.56 231 TYR A O 1
ATOM 1905 N N . VAL A 1 232 ? 14.357 -3.220 9.369 1.00 85.12 232 VAL A N 1
ATOM 1906 C CA . VAL A 1 232 ? 14.774 -3.518 7.990 1.00 85.12 232 VAL A CA 1
ATOM 1907 C C . VAL A 1 232 ? 14.555 -4.996 7.665 1.00 85.12 232 VAL A C 1
ATOM 1909 O O . VAL A 1 232 ? 13.898 -5.305 6.673 1.00 85.12 232 VAL A O 1
ATOM 1912 N N . ASP A 1 233 ? 14.993 -5.904 8.541 1.00 88.00 233 ASP A N 1
ATOM 1913 C CA . ASP A 1 233 ? 14.808 -7.350 8.378 1.00 88.00 233 ASP A CA 1
ATOM 1914 C C . ASP A 1 233 ? 13.329 -7.733 8.230 1.00 88.00 233 ASP A C 1
ATOM 1916 O O . ASP A 1 233 ? 12.974 -8.546 7.375 1.00 88.00 233 ASP A O 1
ATOM 1920 N N . ILE A 1 234 ? 12.451 -7.152 9.058 1.00 93.50 234 ILE A N 1
ATOM 1921 C CA . ILE A 1 234 ? 11.009 -7.406 8.985 1.00 93.50 234 ILE A CA 1
ATOM 1922 C C . ILE A 1 234 ? 10.446 -6.917 7.652 1.00 93.50 234 ILE A C 1
ATOM 1924 O O . ILE A 1 234 ? 9.688 -7.655 7.025 1.00 93.50 234 ILE A O 1
ATOM 1928 N N . MET A 1 235 ? 10.794 -5.702 7.224 1.00 90.62 235 MET A N 1
ATOM 1929 C CA . MET A 1 235 ? 10.297 -5.146 5.965 1.00 90.62 235 MET A CA 1
ATOM 1930 C C . MET A 1 235 ? 10.753 -5.978 4.766 1.00 90.62 235 MET A C 1
ATOM 1932 O O . MET A 1 235 ? 9.931 -6.328 3.923 1.00 90.62 235 MET A O 1
ATOM 1936 N N . MET A 1 236 ? 12.025 -6.381 4.732 1.00 86.56 236 MET A N 1
ATOM 1937 C CA . MET A 1 236 ? 12.545 -7.277 3.697 1.00 86.56 236 MET A CA 1
ATOM 1938 C C . MET A 1 236 ? 11.820 -8.623 3.688 1.00 86.56 236 MET A C 1
ATOM 1940 O O . MET A 1 236 ? 11.441 -9.118 2.629 1.00 86.56 236 MET A O 1
ATOM 1944 N N . GLU A 1 237 ? 11.610 -9.222 4.862 1.00 91.31 237 GLU A N 1
ATOM 1945 C CA . GLU A 1 237 ? 10.913 -10.502 4.965 1.00 91.31 237 GLU A CA 1
ATOM 1946 C C . GLU A 1 237 ? 9.464 -10.400 4.469 1.00 91.31 237 GLU A C 1
ATOM 1948 O O . GLU A 1 237 ? 8.992 -11.292 3.762 1.00 91.31 237 GLU A O 1
ATOM 1953 N N . LEU A 1 238 ? 8.765 -9.324 4.835 1.00 93.00 238 LEU A N 1
ATOM 1954 C CA . LEU A 1 238 ? 7.392 -9.074 4.410 1.00 93.00 238 LEU A CA 1
ATOM 1955 C C . LEU A 1 238 ? 7.302 -8.871 2.886 1.00 93.00 238 LEU A C 1
ATOM 1957 O O . LEU A 1 238 ? 6.469 -9.508 2.242 1.00 93.00 238 LEU A O 1
ATOM 1961 N N . GLU A 1 239 ? 8.190 -8.069 2.290 1.00 87.88 239 GLU A N 1
ATOM 1962 C CA . GLU A 1 239 ? 8.236 -7.873 0.830 1.00 87.88 239 GLU A CA 1
ATOM 1963 C C . GLU A 1 239 ? 8.622 -9.149 0.062 1.00 87.88 239 GLU A C 1
ATOM 1965 O O . GLU A 1 239 ? 8.124 -9.407 -1.038 1.00 87.88 239 GLU A O 1
ATOM 1970 N N . ASP A 1 240 ? 9.468 -10.001 0.642 1.00 86.31 240 ASP A N 1
ATOM 1971 C CA . ASP A 1 240 ? 9.830 -11.297 0.060 1.00 86.31 240 ASP A CA 1
ATOM 1972 C C . ASP A 1 240 ? 8.676 -12.308 0.073 1.00 86.31 240 ASP A C 1
ATOM 1974 O O . ASP A 1 240 ? 8.595 -13.166 -0.813 1.00 86.31 240 ASP A O 1
ATOM 1978 N N . GLN A 1 241 ? 7.805 -12.235 1.081 1.00 88.75 241 GLN A N 1
ATOM 1979 C CA . GLN A 1 241 ? 6.666 -13.142 1.264 1.00 88.75 241 GLN A CA 1
ATOM 1980 C C . GLN A 1 241 ? 5.414 -12.694 0.506 1.00 88.75 241 GLN A C 1
ATOM 1982 O O . GLN A 1 241 ? 4.513 -13.508 0.282 1.00 88.75 241 GLN A O 1
ATOM 1987 N N . LYS A 1 242 ? 5.373 -11.428 0.085 1.00 88.44 242 LYS A N 1
ATOM 1988 C CA . LYS A 1 242 ? 4.271 -10.835 -0.667 1.00 88.44 242 LYS A CA 1
ATOM 1989 C C . LYS A 1 242 ? 3.982 -11.642 -1.943 1.00 88.44 242 LYS A C 1
ATOM 1991 O O . LYS A 1 242 ? 4.910 -11.966 -2.693 1.00 88.44 242 LYS A O 1
ATOM 1996 N N . PRO A 1 243 ? 2.710 -11.985 -2.224 1.00 90.44 243 PRO A N 1
ATOM 1997 C CA . PRO A 1 243 ? 2.329 -12.574 -3.500 1.00 90.44 243 PRO A CA 1
ATOM 1998 C C . PRO A 1 243 ? 2.754 -11.657 -4.640 1.00 90.44 243 PRO A C 1
ATOM 2000 O O . PRO A 1 243 ? 2.554 -10.447 -4.583 1.00 90.44 243 PRO A O 1
ATOM 2003 N N . LYS A 1 244 ? 3.331 -12.243 -5.683 1.00 85.38 244 LYS A N 1
ATOM 2004 C CA . LYS A 1 244 ? 3.848 -11.505 -6.833 1.00 85.38 244 LYS A CA 1
ATOM 2005 C C . LYS A 1 244 ? 3.170 -11.984 -8.093 1.00 85.38 244 LYS A C 1
ATOM 2007 O O . LYS A 1 244 ? 2.895 -13.181 -8.249 1.00 85.38 244 LYS A O 1
ATOM 2012 N N . ALA A 1 245 ? 2.942 -11.050 -9.004 1.00 87.75 245 ALA A N 1
ATOM 2013 C CA . ALA A 1 245 ? 2.602 -11.400 -10.364 1.00 87.75 245 ALA A CA 1
ATOM 2014 C C . ALA A 1 245 ? 3.698 -12.285 -10.968 1.00 87.75 245 ALA A C 1
ATOM 2016 O O . ALA A 1 245 ? 4.889 -12.132 -10.701 1.00 87.75 245 ALA A O 1
ATOM 2017 N N . ASN A 1 246 ? 3.294 -13.235 -11.798 1.00 89.12 246 ASN A N 1
ATOM 2018 C CA . ASN A 1 246 ? 4.225 -14.070 -12.538 1.00 89.12 246 ASN A CA 1
ATOM 2019 C C . ASN A 1 246 ? 3.754 -14.137 -13.980 1.00 89.12 246 ASN A C 1
ATOM 2021 O O . ASN A 1 246 ? 3.138 -15.119 -14.401 1.00 89.12 246 ASN A O 1
ATOM 2025 N N . PHE A 1 247 ? 3.978 -13.040 -14.697 1.00 88.75 247 PHE A N 1
ATOM 2026 C CA . PHE A 1 247 ? 3.546 -12.931 -16.074 1.00 88.75 247 PHE A CA 1
ATOM 2027 C C . PHE A 1 247 ? 4.404 -13.801 -16.984 1.00 88.75 247 PHE A C 1
ATOM 2029 O O . PHE A 1 247 ? 5.631 -13.856 -16.859 1.00 88.75 247 PHE A O 1
ATOM 2036 N N . ASP A 1 248 ? 3.745 -14.460 -17.933 1.00 89.31 248 ASP A N 1
ATOM 2037 C CA . ASP A 1 248 ? 4.439 -15.101 -19.034 1.00 89.31 248 ASP A CA 1
ATOM 2038 C C . ASP A 1 248 ? 4.857 -14.035 -20.053 1.00 89.31 248 ASP A C 1
ATOM 2040 O O . ASP A 1 248 ? 4.040 -13.250 -20.542 1.00 89.31 248 ASP A O 1
ATOM 2044 N N . PHE A 1 249 ? 6.153 -14.004 -20.366 1.00 87.88 249 PHE A N 1
ATOM 2045 C CA . PHE A 1 249 ? 6.722 -13.021 -21.282 1.00 87.88 249 PHE A CA 1
ATOM 2046 C C . PHE A 1 249 ? 6.040 -13.046 -22.658 1.00 87.88 249 PHE A C 1
ATOM 2048 O O . PHE A 1 249 ? 5.765 -11.993 -23.240 1.00 87.88 249 PHE A O 1
ATOM 2055 N N . ASP A 1 250 ? 5.727 -14.236 -23.177 1.00 87.50 250 ASP A N 1
ATOM 2056 C CA . ASP A 1 250 ? 5.125 -14.371 -24.500 1.00 87.50 250 ASP A CA 1
ATOM 2057 C C . ASP A 1 250 ? 3.663 -13.928 -24.508 1.00 87.50 250 ASP A C 1
ATOM 2059 O O . ASP A 1 250 ? 3.183 -13.442 -25.533 1.00 87.50 250 ASP A O 1
ATOM 2063 N N . GLU A 1 251 ? 2.953 -14.088 -23.393 1.00 87.81 251 GLU A N 1
ATOM 2064 C CA . GLU A 1 251 ? 1.581 -13.598 -23.248 1.00 87.81 251 GLU A CA 1
ATOM 2065 C C . GLU A 1 251 ? 1.536 -12.066 -23.203 1.00 87.81 251 GLU A C 1
ATOM 2067 O O . GLU A 1 251 ? 0.693 -11.462 -23.873 1.00 87.81 251 GLU A O 1
ATOM 2072 N N . VAL A 1 252 ? 2.468 -11.439 -22.479 1.00 87.38 252 VAL A N 1
ATOM 2073 C CA . VAL A 1 252 ? 2.504 -9.980 -22.296 1.00 87.38 252 VAL A CA 1
ATOM 2074 C C . VAL A 1 252 ? 3.037 -9.248 -23.529 1.00 87.38 252 VAL A C 1
ATOM 2076 O O . VAL A 1 252 ? 2.450 -8.252 -23.950 1.00 87.38 252 VAL A O 1
ATOM 2079 N N . ILE A 1 253 ? 4.106 -9.747 -24.155 1.00 87.06 253 ILE A N 1
ATOM 2080 C CA . ILE A 1 253 ? 4.825 -9.045 -25.239 1.00 87.06 253 ILE A CA 1
ATOM 2081 C C . ILE A 1 253 ? 4.610 -9.680 -26.618 1.00 87.06 253 ILE A C 1
ATOM 2083 O O . ILE A 1 253 ? 4.663 -9.001 -27.650 1.00 87.06 253 ILE A O 1
ATOM 2087 N N . GLY A 1 254 ? 4.326 -10.981 -26.668 1.00 87.31 254 GLY A N 1
ATOM 2088 C CA . GLY A 1 254 ? 4.287 -11.745 -27.912 1.00 87.31 254 GLY A CA 1
ATOM 2089 C C . GLY A 1 254 ? 5.680 -12.127 -28.416 1.00 87.31 254 GLY A C 1
ATOM 2090 O O . GLY A 1 254 ? 6.703 -11.598 -27.985 1.00 87.31 254 GLY A O 1
ATOM 2091 N N . ARG A 1 255 ? 5.722 -13.056 -29.378 1.00 84.50 255 ARG A N 1
ATOM 2092 C CA . ARG A 1 255 ? 6.965 -13.473 -30.045 1.00 84.50 255 ARG A CA 1
ATOM 2093 C C . ARG A 1 255 ? 7.022 -12.982 -31.485 1.00 84.50 255 ARG A C 1
ATOM 2095 O O . ARG A 1 255 ? 6.085 -13.274 -32.239 1.00 84.50 255 ARG A O 1
ATOM 2102 N N . PRO A 1 256 ? 8.156 -12.407 -31.931 1.00 83.56 256 PRO A N 1
ATOM 2103 C CA . PRO A 1 256 ? 8.345 -12.022 -33.319 1.00 83.56 256 PRO A CA 1
ATOM 2104 C C . PRO A 1 256 ? 7.982 -13.158 -34.293 1.00 83.56 256 PRO A C 1
ATOM 2106 O O . PRO A 1 256 ? 8.401 -14.306 -34.099 1.00 83.56 256 PRO A O 1
ATOM 2109 N N . PRO A 1 257 ? 7.223 -12.873 -35.367 1.00 81.25 257 PRO A N 1
ATOM 2110 C CA . PRO A 1 257 ? 6.791 -11.548 -35.830 1.00 81.25 257 PRO A CA 1
ATOM 2111 C C . PRO A 1 257 ? 5.440 -11.067 -35.257 1.00 81.25 257 PRO A C 1
ATOM 2113 O O . PRO A 1 257 ? 4.899 -10.080 -35.753 1.00 81.25 257 PRO A O 1
ATOM 2116 N N . ASN A 1 258 ? 4.854 -11.786 -34.299 1.00 89.25 258 ASN A N 1
ATOM 2117 C CA . ASN A 1 258 ? 3.535 -11.489 -33.747 1.00 89.25 258 ASN A CA 1
ATOM 2118 C C . ASN A 1 258 ? 3.660 -10.656 -32.462 1.00 89.25 258 ASN A C 1
ATOM 2120 O O . ASN A 1 258 ? 4.547 -10.896 -31.644 1.00 89.25 258 ASN A O 1
ATOM 2124 N N . LEU A 1 259 ? 2.749 -9.706 -32.282 1.00 91.06 259 LEU A N 1
ATOM 2125 C CA . LEU A 1 259 ? 2.603 -8.934 -31.050 1.00 91.06 259 LEU A CA 1
ATOM 2126 C C . LEU A 1 259 ? 1.610 -9.640 -30.111 1.00 91.06 259 LEU A C 1
ATOM 2128 O O . LEU A 1 259 ? 0.831 -10.492 -30.555 1.00 91.06 259 LEU A O 1
ATOM 2132 N N . SER A 1 260 ? 1.651 -9.312 -28.820 1.00 91.44 260 SER A N 1
ATOM 2133 C CA . SER A 1 260 ? 0.620 -9.733 -27.867 1.00 91.44 260 SER A CA 1
ATOM 2134 C C . SER A 1 260 ? -0.731 -9.080 -28.170 1.00 91.44 260 SER A C 1
ATOM 2136 O O . SER A 1 260 ? -0.817 -8.082 -28.889 1.00 91.44 260 SER A O 1
ATOM 2138 N N . GLY A 1 261 ? -1.800 -9.630 -27.586 1.00 87.81 261 GLY A N 1
ATOM 2139 C CA . GLY A 1 261 ? -3.131 -9.022 -27.674 1.00 87.81 261 GLY A CA 1
ATOM 2140 C C . GLY A 1 261 ? -3.177 -7.615 -27.075 1.00 87.81 261 GLY A C 1
ATOM 2141 O O . GLY A 1 261 ? -3.861 -6.758 -27.618 1.00 87.81 261 GLY A O 1
ATOM 2142 N N . TYR A 1 262 ? -2.401 -7.364 -26.016 1.00 86.88 262 TYR A N 1
ATOM 2143 C CA . TYR A 1 262 ? -2.283 -6.044 -25.397 1.00 86.88 262 TYR A CA 1
ATOM 2144 C C . TYR A 1 262 ? -1.666 -5.017 -26.359 1.00 86.88 262 TYR A C 1
ATOM 2146 O O . TYR A 1 262 ? -2.263 -3.977 -26.618 1.00 86.88 262 TYR A O 1
ATOM 2154 N N . LEU A 1 263 ? -0.519 -5.339 -26.972 1.00 89.50 263 LEU A N 1
ATOM 2155 C CA . LEU A 1 263 ? 0.139 -4.451 -27.938 1.00 89.50 263 LEU A CA 1
ATOM 2156 C C . LEU A 1 263 ? -0.700 -4.219 -29.200 1.00 89.50 263 LEU A C 1
ATOM 2158 O O . LEU A 1 263 ? -0.709 -3.107 -29.721 1.00 89.50 263 LEU A O 1
ATOM 2162 N N . GLU A 1 264 ? -1.400 -5.241 -29.707 1.00 92.56 264 GLU A N 1
ATOM 2163 C CA . GLU A 1 264 ? -2.340 -5.035 -30.820 1.00 92.56 264 GLU A CA 1
ATOM 2164 C C . GLU A 1 264 ? -3.521 -4.146 -30.380 1.00 92.56 264 GLU A C 1
ATOM 2166 O O . GLU A 1 264 ? -3.923 -3.283 -31.154 1.00 92.56 264 GLU A O 1
ATOM 2171 N N . GLY A 1 265 ? -4.005 -4.261 -29.137 1.00 90.00 265 GLY A N 1
ATOM 2172 C CA . GLY A 1 265 ? -5.023 -3.370 -28.565 1.00 90.00 265 GLY A CA 1
ATOM 2173 C C . GLY A 1 265 ? -4.585 -1.903 -28.518 1.00 90.00 265 GLY A C 1
ATOM 2174 O O . GLY A 1 265 ? -5.288 -1.041 -29.037 1.00 90.00 265 GLY A O 1
ATOM 2175 N N . LEU A 1 266 ? -3.376 -1.619 -28.019 1.00 89.19 266 LEU A N 1
ATOM 2176 C CA . LEU A 1 266 ? -2.825 -0.254 -28.008 1.00 89.19 266 LEU A CA 1
ATOM 2177 C C . LEU A 1 266 ? -2.668 0.343 -29.419 1.00 89.19 266 LEU A C 1
ATOM 2179 O O . LEU A 1 266 ? -2.757 1.557 -29.601 1.00 89.19 266 LEU A O 1
ATOM 2183 N N . ILE A 1 267 ? -2.421 -0.497 -30.431 1.00 91.81 267 ILE A N 1
ATOM 2184 C CA . ILE A 1 267 ? -2.397 -0.066 -31.836 1.00 91.81 267 ILE A CA 1
ATOM 2185 C C . ILE A 1 267 ? -3.817 0.216 -32.340 1.00 91.81 267 ILE A C 1
ATOM 2187 O O . ILE A 1 267 ? -4.019 1.184 -33.070 1.00 91.81 267 ILE A O 1
ATOM 2191 N N . GLU A 1 268 ? -4.789 -0.633 -32.001 1.00 93.94 268 GLU A N 1
ATOM 2192 C CA . GLU A 1 268 ? -6.195 -0.467 -32.396 1.00 93.94 268 GLU A CA 1
ATOM 2193 C C . GLU A 1 268 ? -6.828 0.798 -31.799 1.00 93.94 268 GLU A C 1
ATOM 2195 O O . GLU A 1 268 ? -7.679 1.411 -32.445 1.00 93.94 268 GLU A O 1
ATOM 2200 N N . GLU A 1 269 ? -6.380 1.210 -30.613 1.00 90.50 269 GLU A N 1
ATOM 2201 C CA . GLU A 1 269 ? -6.802 2.436 -29.925 1.00 90.50 269 GLU A CA 1
ATOM 2202 C C . GLU A 1 269 ? -6.013 3.690 -30.346 1.00 90.50 269 GLU A C 1
ATOM 2204 O O . GLU A 1 269 ? -6.221 4.766 -29.790 1.00 90.50 269 GLU A O 1
ATOM 2209 N N . ASP A 1 270 ? -5.129 3.581 -31.346 1.00 88.62 270 ASP A N 1
ATOM 2210 C CA . ASP A 1 270 ? -4.258 4.664 -31.829 1.00 88.62 270 ASP A CA 1
ATOM 2211 C C . ASP A 1 270 ? -3.337 5.268 -30.735 1.00 88.62 270 ASP A C 1
ATOM 2213 O O . ASP A 1 270 ? -2.823 6.379 -30.899 1.00 88.62 270 ASP A O 1
ATOM 2217 N N . LEU A 1 271 ? -3.067 4.533 -29.647 1.00 86.31 271 LEU A N 1
ATOM 2218 C CA . LEU A 1 271 ? -2.161 4.961 -28.570 1.00 86.31 271 LEU A CA 1
ATOM 2219 C C . LEU A 1 271 ? -0.691 4.842 -28.985 1.00 86.31 271 LEU A C 1
ATOM 2221 O O . LEU A 1 271 ? 0.120 5.719 -28.692 1.00 86.31 271 LEU A O 1
ATOM 2225 N N . ILE A 1 272 ? -0.342 3.782 -29.724 1.00 91.00 272 ILE A N 1
ATOM 2226 C CA . ILE A 1 272 ? 1.007 3.584 -30.268 1.00 91.00 272 ILE A CA 1
ATOM 2227 C C . ILE A 1 272 ? 0.974 3.162 -31.736 1.00 91.00 272 ILE A C 1
ATOM 2229 O O . ILE A 1 272 ? 0.042 2.535 -32.235 1.00 91.00 272 ILE A O 1
ATOM 2233 N N . THR A 1 273 ? 2.059 3.447 -32.457 1.00 93.12 273 THR A N 1
ATOM 2234 C CA . THR A 1 273 ? 2.219 2.934 -33.824 1.00 93.12 273 THR A CA 1
ATOM 2235 C C . THR A 1 273 ? 2.688 1.479 -33.820 1.00 93.12 273 THR A C 1
ATOM 2237 O O . THR A 1 273 ? 3.440 1.055 -32.943 1.00 93.12 273 THR A O 1
ATOM 2240 N N . ARG A 1 274 ? 2.369 0.723 -34.882 1.00 93.00 274 ARG A N 1
ATOM 2241 C CA . ARG A 1 274 ? 2.896 -0.644 -35.063 1.00 93.00 274 ARG A CA 1
ATOM 2242 C C . ARG A 1 274 ? 4.429 -0.710 -35.045 1.00 93.00 274 ARG A C 1
ATOM 2244 O O . ARG A 1 274 ? 4.982 -1.721 -34.632 1.00 93.00 274 ARG A O 1
ATOM 2251 N N . GLN A 1 275 ? 5.115 0.341 -35.504 1.00 93.75 275 GLN A N 1
ATOM 2252 C CA . GLN A 1 275 ? 6.577 0.394 -35.437 1.00 93.75 275 GLN A CA 1
ATOM 2253 C C . GLN A 1 275 ? 7.054 0.527 -33.987 1.00 93.75 275 GLN A C 1
ATOM 2255 O O . GLN A 1 275 ? 7.877 -0.278 -33.572 1.00 93.75 275 GLN A O 1
ATOM 2260 N N . LYS A 1 276 ? 6.473 1.452 -33.206 1.00 93.00 276 LYS A N 1
ATOM 2261 C CA . LYS A 1 276 ? 6.777 1.595 -31.771 1.00 93.00 276 LYS A CA 1
ATOM 2262 C C . LYS A 1 276 ? 6.506 0.287 -31.020 1.00 93.00 276 LYS A C 1
ATOM 2264 O O . LYS A 1 276 ? 7.359 -0.135 -30.259 1.00 93.00 276 LYS A O 1
ATOM 2269 N N . ALA A 1 277 ? 5.404 -0.411 -31.300 1.00 93.50 277 ALA A N 1
ATOM 2270 C CA . ALA A 1 277 ? 5.117 -1.714 -30.689 1.00 93.50 277 ALA A CA 1
ATOM 2271 C C . ALA A 1 277 ? 6.194 -2.781 -30.980 1.00 93.50 277 ALA A C 1
ATOM 2273 O O . ALA A 1 277 ? 6.560 -3.554 -30.097 1.00 93.50 277 ALA A O 1
ATOM 2274 N N . LEU A 1 278 ? 6.727 -2.824 -32.208 1.00 93.81 278 LEU A N 1
ATOM 2275 C CA . LEU A 1 278 ? 7.829 -3.726 -32.565 1.00 93.81 278 LEU A CA 1
ATOM 2276 C C . LEU A 1 278 ? 9.148 -3.322 -31.894 1.00 93.81 278 LEU A C 1
ATOM 2278 O O . LEU A 1 278 ? 9.920 -4.199 -31.510 1.00 93.81 278 LEU A O 1
ATOM 2282 N N . ASP A 1 279 ? 9.395 -2.020 -31.751 1.00 94.00 279 ASP A N 1
ATOM 2283 C CA . ASP A 1 279 ? 10.577 -1.497 -31.064 1.00 94.00 279 ASP A CA 1
ATOM 2284 C C . ASP A 1 279 ? 10.518 -1.830 -29.561 1.00 94.00 279 ASP A C 1
ATOM 2286 O O . ASP A 1 279 ? 11.497 -2.344 -29.021 1.00 94.00 279 ASP A O 1
ATOM 2290 N N . ILE A 1 280 ? 9.350 -1.660 -28.923 1.00 94.50 280 ILE A N 1
ATOM 2291 C CA . ILE A 1 280 ? 9.083 -2.080 -27.536 1.00 94.50 280 ILE A CA 1
ATOM 2292 C C . ILE A 1 280 ? 9.311 -3.587 -27.381 1.00 94.50 280 ILE A C 1
ATOM 2294 O O . ILE A 1 280 ? 10.056 -4.005 -26.498 1.00 94.50 280 ILE A O 1
ATOM 2298 N N . GLN A 1 281 ? 8.729 -4.413 -28.261 1.00 94.81 281 GLN A N 1
ATOM 2299 C CA . GLN A 1 281 ? 8.930 -5.865 -28.227 1.00 94.81 281 GLN A CA 1
ATOM 2300 C C . GLN A 1 281 ? 10.420 -6.228 -28.319 1.00 94.81 281 GLN A C 1
ATOM 2302 O O . GLN A 1 281 ? 10.890 -7.079 -27.567 1.00 94.81 281 GLN A O 1
ATOM 2307 N N . ALA A 1 282 ? 11.175 -5.597 -29.222 1.00 94.00 282 ALA A N 1
ATOM 2308 C CA . ALA A 1 282 ? 12.603 -5.861 -29.372 1.00 94.00 282 ALA A CA 1
ATOM 2309 C C . ALA A 1 282 ? 13.411 -5.444 -28.132 1.00 94.00 282 ALA A C 1
ATOM 2311 O O . ALA A 1 282 ? 14.278 -6.204 -27.700 1.00 94.00 282 ALA A O 1
ATOM 2312 N N . GLN A 1 283 ? 13.112 -4.276 -27.557 1.00 95.00 283 GLN A N 1
ATOM 2313 C CA . GLN A 1 283 ? 13.752 -3.778 -26.340 1.00 95.00 283 GLN A CA 1
ATOM 2314 C C . GLN A 1 283 ? 13.473 -4.697 -25.147 1.00 95.00 283 GLN A C 1
ATOM 2316 O O . GLN A 1 283 ? 14.406 -5.121 -24.473 1.00 95.00 283 GLN A O 1
ATOM 2321 N N . MET A 1 284 ? 12.214 -5.073 -24.923 1.00 94.88 284 MET A N 1
ATOM 2322 C CA . MET A 1 284 ? 11.844 -5.919 -23.788 1.00 94.88 284 MET A CA 1
ATOM 2323 C C . MET A 1 284 ? 12.401 -7.340 -23.893 1.00 94.88 284 MET A C 1
ATOM 2325 O O . MET A 1 284 ? 12.712 -7.928 -22.862 1.00 94.88 284 MET A O 1
ATOM 2329 N N . ILE A 1 285 ? 12.571 -7.890 -25.105 1.00 93.38 285 ILE A N 1
ATOM 2330 C CA . ILE A 1 285 ? 13.261 -9.180 -25.295 1.00 93.38 285 ILE A CA 1
ATOM 2331 C C . ILE A 1 285 ? 14.708 -9.083 -24.805 1.00 93.38 285 ILE A C 1
ATOM 2333 O O . ILE A 1 285 ? 15.145 -9.935 -24.038 1.00 93.38 285 ILE A O 1
ATOM 2337 N N . ASP A 1 286 ? 15.440 -8.048 -25.223 1.00 93.81 286 ASP A N 1
ATOM 2338 C CA . ASP A 1 286 ? 16.835 -7.859 -24.813 1.00 93.81 286 ASP A CA 1
ATOM 2339 C C . ASP A 1 286 ? 16.946 -7.599 -23.304 1.00 93.81 286 ASP A C 1
ATOM 2341 O O . ASP A 1 286 ? 17.747 -8.233 -22.618 1.00 93.81 286 ASP A O 1
ATOM 2345 N N . GLU A 1 287 ? 16.106 -6.723 -22.754 1.00 94.50 287 GLU A N 1
ATOM 2346 C CA . GLU A 1 287 ? 16.107 -6.406 -21.324 1.00 94.50 287 GLU A CA 1
ATOM 2347 C C . GLU A 1 287 ? 15.753 -7.628 -20.459 1.00 94.50 287 GLU A C 1
ATOM 2349 O O . GLU A 1 287 ? 16.402 -7.869 -19.439 1.00 94.50 287 GLU A O 1
ATOM 2354 N N . TYR A 1 288 ? 14.784 -8.446 -20.879 1.00 92.88 288 TYR A N 1
ATOM 2355 C CA . TYR A 1 288 ? 14.407 -9.668 -20.166 1.00 92.88 288 TYR A CA 1
ATOM 2356 C C . TYR A 1 288 ? 15.489 -10.753 -20.261 1.00 92.88 288 TYR A C 1
ATOM 2358 O O . TYR A 1 288 ? 15.867 -11.330 -19.239 1.00 92.88 288 TYR A O 1
ATOM 2366 N N . ASP A 1 289 ? 16.057 -10.989 -21.450 1.00 91.06 289 ASP A N 1
ATOM 2367 C CA . ASP A 1 289 ? 17.130 -11.975 -21.653 1.00 91.06 289 ASP A CA 1
ATOM 2368 C C . ASP A 1 289 ? 18.410 -11.616 -20.871 1.00 91.06 289 ASP A C 1
ATOM 2370 O O . ASP A 1 289 ? 19.150 -12.509 -20.442 1.00 91.06 289 ASP A O 1
ATOM 2374 N N . ASN A 1 290 ? 18.663 -10.322 -20.645 1.00 91.31 290 ASN A N 1
ATOM 2375 C CA . ASN A 1 290 ? 19.774 -9.827 -19.826 1.00 91.31 290 ASN A CA 1
ATOM 2376 C C . ASN A 1 290 ? 19.436 -9.706 -18.325 1.00 91.31 290 ASN A C 1
ATOM 2378 O O . ASN A 1 290 ? 20.301 -9.317 -17.539 1.00 91.31 290 ASN A O 1
ATOM 2382 N N . GLY A 1 291 ? 18.217 -10.060 -17.903 1.00 90.44 291 GLY A N 1
ATOM 2383 C CA . GLY A 1 291 ? 17.799 -10.033 -16.497 1.00 90.44 291 GLY A CA 1
ATOM 2384 C C . GLY A 1 291 ? 17.597 -8.630 -15.914 1.00 90.44 291 GLY A C 1
ATOM 2385 O O . GLY A 1 291 ? 17.705 -8.463 -14.700 1.00 90.44 291 GLY A O 1
ATOM 2386 N N . LEU A 1 292 ? 17.321 -7.637 -16.764 1.00 92.25 292 LEU A N 1
ATOM 2387 C CA . LEU A 1 292 ? 17.038 -6.244 -16.392 1.00 92.25 292 LEU A CA 1
ATOM 2388 C C . LEU A 1 292 ? 15.553 -6.000 -16.074 1.00 92.25 292 LEU A C 1
ATOM 2390 O O . LEU A 1 292 ? 15.197 -4.957 -15.532 1.00 92.25 292 LEU A O 1
ATOM 2394 N N . ILE A 1 293 ? 14.684 -6.962 -16.394 1.00 92.81 293 ILE A N 1
ATOM 2395 C CA . ILE A 1 293 ? 13.259 -6.963 -16.045 1.00 92.81 293 ILE A CA 1
ATOM 2396 C C . ILE A 1 293 ? 12.930 -8.299 -15.379 1.00 92.81 293 ILE A C 1
ATOM 2398 O O . ILE A 1 293 ? 13.418 -9.350 -15.803 1.00 92.81 293 ILE A O 1
ATOM 2402 N N . LEU A 1 294 ? 12.087 -8.268 -14.348 1.00 91.31 294 LEU A N 1
ATOM 2403 C CA . LEU A 1 294 ? 11.580 -9.463 -13.677 1.00 91.31 294 LEU A CA 1
ATOM 2404 C C . LEU A 1 294 ? 10.199 -9.840 -14.230 1.00 91.31 294 LEU A C 1
ATOM 2406 O O . LEU A 1 294 ? 9.467 -8.993 -14.731 1.00 91.31 294 LEU A O 1
ATOM 2410 N N . SER A 1 295 ? 9.805 -11.112 -14.113 1.00 90.69 295 SER A N 1
ATOM 2411 C CA . SER A 1 295 ? 8.483 -11.579 -14.570 1.00 90.69 295 SER A CA 1
ATOM 2412 C C . SER A 1 295 ? 7.321 -10.830 -13.914 1.00 90.69 295 SER A C 1
ATOM 2414 O O . SER A 1 295 ? 6.276 -10.666 -14.533 1.00 90.69 295 SER A O 1
ATOM 2416 N N . GLU A 1 296 ? 7.504 -10.367 -12.678 1.00 88.88 296 GLU A N 1
ATOM 2417 C CA . GLU A 1 296 ? 6.513 -9.599 -11.916 1.00 88.88 296 GLU A CA 1
ATOM 2418 C C . GLU A 1 296 ? 6.316 -8.164 -12.424 1.00 88.88 296 GLU A C 1
ATOM 2420 O O . GLU A 1 296 ? 5.234 -7.615 -12.250 1.00 88.88 296 GLU A O 1
ATOM 2425 N N . SER A 1 297 ? 7.303 -7.578 -13.113 1.00 90.38 297 SER A N 1
ATOM 2426 C CA . SER A 1 297 ? 7.257 -6.185 -13.583 1.00 90.38 297 SER A CA 1
ATOM 2427 C C . SER A 1 297 ? 7.030 -6.030 -15.090 1.00 90.38 297 SER A C 1
ATOM 2429 O O . SER A 1 297 ? 7.102 -4.919 -15.616 1.00 90.38 297 SER A O 1
ATOM 2431 N N . LEU A 1 298 ? 6.727 -7.123 -15.801 1.00 91.50 298 LEU A N 1
ATOM 2432 C CA . LEU A 1 298 ? 6.577 -7.115 -17.261 1.00 91.50 298 LEU A CA 1
ATOM 2433 C C . LEU A 1 298 ? 5.472 -6.178 -17.764 1.00 91.50 298 LEU A C 1
ATOM 2435 O O . LEU A 1 298 ? 5.723 -5.422 -18.699 1.00 91.50 298 LEU A O 1
ATOM 2439 N N . LEU A 1 299 ? 4.274 -6.211 -17.167 1.00 89.06 299 LEU A N 1
ATOM 2440 C CA . LEU A 1 299 ? 3.177 -5.322 -17.578 1.00 89.06 299 LEU A CA 1
ATOM 2441 C C . LEU A 1 299 ? 3.532 -3.855 -17.346 1.00 89.06 299 LEU A C 1
ATOM 2443 O O . LEU A 1 299 ? 3.446 -3.056 -18.270 1.00 89.06 299 LEU A O 1
ATOM 2447 N N . ARG A 1 300 ? 4.052 -3.533 -16.162 1.00 88.69 300 ARG A N 1
ATOM 2448 C CA . ARG A 1 300 ? 4.475 -2.174 -15.822 1.00 88.69 300 ARG A CA 1
ATOM 2449 C C . ARG A 1 300 ? 5.549 -1.640 -16.765 1.00 88.69 300 ARG A C 1
ATOM 2451 O O . ARG A 1 300 ? 5.498 -0.495 -17.204 1.00 88.69 300 ARG A O 1
ATOM 2458 N N . ARG A 1 301 ? 6.522 -2.483 -17.126 1.00 92.06 301 ARG A N 1
ATOM 2459 C CA . ARG A 1 301 ? 7.551 -2.117 -18.105 1.00 92.06 301 ARG A CA 1
ATOM 2460 C C . ARG A 1 301 ? 6.947 -1.834 -19.482 1.00 92.06 301 ARG A C 1
ATOM 2462 O O . ARG A 1 301 ? 7.357 -0.882 -20.142 1.00 92.06 301 ARG A O 1
ATOM 2469 N N . LEU A 1 302 ? 5.986 -2.651 -19.907 1.00 91.00 302 LEU A N 1
ATOM 2470 C CA . LEU A 1 302 ? 5.275 -2.487 -21.172 1.00 91.00 302 LEU A CA 1
ATOM 2471 C C . LEU A 1 302 ? 4.441 -1.199 -21.203 1.00 91.00 302 LEU A C 1
ATOM 2473 O O . LEU A 1 302 ? 4.500 -0.462 -22.188 1.00 91.00 302 LEU A O 1
ATOM 2477 N N . GLU A 1 303 ? 3.698 -0.924 -20.134 1.00 88.12 303 GLU A N 1
ATOM 2478 C CA . GLU A 1 303 ? 2.903 0.294 -19.945 1.00 88.12 303 GLU A CA 1
ATOM 2479 C C . GLU A 1 303 ? 3.790 1.534 -20.011 1.00 88.12 303 GLU A C 1
ATOM 2481 O O . GLU A 1 303 ? 3.568 2.410 -20.851 1.00 88.12 303 GLU A O 1
ATOM 2486 N N . TYR A 1 304 ? 4.875 1.548 -19.231 1.00 89.62 304 TYR A N 1
ATOM 2487 C CA . TYR A 1 304 ? 5.840 2.640 -19.241 1.00 89.62 304 TYR A CA 1
ATOM 2488 C C . TYR A 1 304 ? 6.400 2.889 -20.645 1.00 89.62 304 TYR A C 1
ATOM 2490 O O . TYR A 1 304 ? 6.352 4.011 -21.131 1.00 89.62 304 TYR A O 1
ATOM 2498 N N . LEU A 1 305 ? 6.889 1.863 -21.351 1.00 91.88 305 LEU A N 1
ATOM 2499 C CA . LEU A 1 305 ? 7.467 2.047 -22.693 1.00 91.88 305 LEU A CA 1
ATOM 2500 C C . LEU A 1 305 ? 6.433 2.483 -23.746 1.00 91.88 305 LEU A C 1
ATOM 2502 O O . LEU A 1 305 ? 6.801 3.066 -24.775 1.00 91.88 305 LEU A O 1
ATOM 2506 N N . SER A 1 306 ? 5.153 2.201 -23.499 1.00 88.62 306 SER A N 1
ATOM 2507 C CA . SER A 1 306 ? 4.041 2.628 -24.351 1.00 88.62 306 SER A CA 1
ATOM 2508 C C . SER A 1 306 ? 3.685 4.103 -24.144 1.00 88.62 306 SER A C 1
ATOM 2510 O O . SER A 1 306 ? 3.243 4.744 -25.095 1.00 88.62 306 SER A O 1
ATOM 2512 N N . MET A 1 307 ? 3.931 4.649 -22.948 1.00 86.31 307 MET A N 1
ATOM 2513 C CA . MET A 1 307 ? 3.586 6.025 -22.552 1.00 86.31 307 MET A CA 1
ATOM 2514 C C . MET A 1 307 ? 4.795 6.896 -22.169 1.00 86.31 307 MET A C 1
ATOM 2516 O O . MET A 1 307 ? 4.621 8.013 -21.694 1.00 86.31 307 MET A O 1
ATOM 2520 N N . GLU A 1 308 ? 6.018 6.418 -22.404 1.00 85.31 308 GLU A N 1
ATOM 2521 C CA . GLU A 1 308 ? 7.277 7.020 -21.934 1.00 85.31 308 GLU A CA 1
ATOM 2522 C C . GLU A 1 308 ? 7.397 8.514 -22.261 1.00 85.31 308 GLU A C 1
ATOM 2524 O O . GLU A 1 308 ? 7.814 9.302 -21.416 1.00 85.31 308 GLU A O 1
ATOM 2529 N N . ASP A 1 309 ? 6.992 8.914 -23.469 1.00 83.06 309 ASP A N 1
ATOM 2530 C CA . ASP A 1 309 ? 7.052 10.311 -23.905 1.00 83.06 309 ASP A CA 1
ATOM 2531 C C . ASP A 1 309 ? 6.111 11.215 -23.085 1.00 83.06 309 ASP A C 1
ATOM 2533 O O . ASP A 1 309 ? 6.479 12.344 -22.770 1.00 83.06 309 ASP A O 1
ATOM 2537 N N . LEU A 1 310 ? 4.920 10.721 -22.720 1.00 81.62 310 LEU A N 1
ATOM 2538 C CA . LEU A 1 310 ? 3.944 11.459 -21.908 1.00 81.62 310 LEU A CA 1
ATOM 2539 C C . LEU A 1 310 ? 4.425 11.580 -20.461 1.00 81.62 310 LEU A C 1
ATOM 2541 O O . LEU A 1 310 ? 4.472 12.682 -19.928 1.00 81.62 310 LEU A O 1
ATOM 2545 N N . ILE A 1 311 ? 4.877 10.468 -19.875 1.00 80.31 311 ILE A N 1
ATOM 2546 C CA . ILE A 1 311 ? 5.372 10.424 -18.491 1.00 80.31 311 ILE A CA 1
ATOM 2547 C C . ILE A 1 311 ? 6.572 11.364 -18.312 1.00 80.31 311 ILE A C 1
ATOM 2549 O O . ILE A 1 311 ? 6.674 12.084 -17.322 1.00 80.31 311 ILE A O 1
ATOM 2553 N N . ASN A 1 312 ? 7.503 11.377 -19.270 1.00 77.88 312 ASN A N 1
ATOM 2554 C CA . ASN A 1 312 ? 8.662 12.266 -19.198 1.00 77.88 312 ASN A CA 1
ATOM 2555 C C . ASN A 1 312 ? 8.273 13.741 -19.362 1.00 77.88 312 ASN A C 1
ATOM 2557 O O . ASN A 1 312 ? 8.868 14.595 -18.711 1.00 77.88 312 ASN A O 1
ATOM 2561 N N . GLN A 1 313 ? 7.275 14.042 -20.197 1.00 80.62 313 GLN A N 1
ATOM 2562 C CA . GLN A 1 313 ? 6.754 15.400 -20.328 1.00 80.62 313 GLN A CA 1
ATOM 2563 C C . GLN A 1 313 ? 6.101 15.874 -19.021 1.00 80.62 313 GLN A C 1
ATOM 2565 O O . GLN A 1 313 ? 6.374 16.989 -18.588 1.00 80.62 313 GLN A O 1
ATOM 2570 N N . GLU A 1 314 ? 5.294 15.031 -18.375 1.00 78.56 314 GLU A N 1
ATOM 2571 C CA . GLU A 1 314 ? 4.665 15.337 -17.081 1.00 78.56 314 GLU A CA 1
ATOM 2572 C C . GLU A 1 314 ? 5.718 15.620 -16.002 1.00 78.56 314 GLU A C 1
ATOM 2574 O O . GLU A 1 314 ? 5.653 16.656 -15.345 1.00 78.56 314 GLU A O 1
ATOM 2579 N N . LYS A 1 315 ? 6.771 14.794 -15.906 1.00 75.38 315 LYS A N 1
ATOM 2580 C CA . LYS A 1 315 ? 7.901 15.035 -14.987 1.00 75.38 315 LYS A CA 1
ATOM 2581 C C . LYS A 1 315 ? 8.571 16.396 -15.198 1.00 75.38 315 LYS A C 1
ATOM 2583 O O . LYS A 1 315 ? 8.925 17.068 -14.229 1.00 75.38 315 LYS A O 1
ATOM 2588 N N . GLU A 1 316 ? 8.784 16.795 -16.454 1.00 76.69 316 GLU A N 1
ATOM 2589 C CA . GLU A 1 316 ? 9.371 18.100 -16.784 1.00 76.69 316 GLU A CA 1
ATOM 2590 C C . GLU A 1 316 ? 8.422 19.261 -16.441 1.00 76.69 316 GLU A C 1
ATOM 2592 O O . GLU A 1 316 ? 8.878 20.312 -15.984 1.00 76.69 316 GLU A O 1
ATOM 2597 N N . GLU A 1 317 ? 7.116 19.088 -16.654 1.00 78.12 317 GLU A N 1
ATOM 2598 C CA . GLU A 1 317 ? 6.090 20.096 -16.360 1.00 78.12 317 GLU A CA 1
ATOM 2599 C C . GLU A 1 317 ? 5.876 20.297 -14.853 1.00 78.12 317 GLU A C 1
ATOM 2601 O O . GLU A 1 317 ? 5.693 21.435 -14.411 1.00 78.12 317 GLU A O 1
ATOM 2606 N N . GLU A 1 318 ? 5.961 19.222 -14.070 1.00 73.38 318 GLU A N 1
ATOM 2607 C CA . GLU A 1 318 ? 5.863 19.237 -12.605 1.00 73.38 318 GLU A CA 1
ATOM 2608 C C . GLU A 1 318 ? 7.160 19.692 -11.919 1.00 73.38 318 GLU A C 1
ATOM 2610 O O . GLU A 1 318 ? 7.170 19.952 -10.718 1.00 73.38 318 GLU A O 1
ATOM 2615 N N . GLY A 1 319 ? 8.251 19.855 -12.677 1.00 70.06 319 GLY A N 1
ATOM 2616 C CA . GLY A 1 319 ? 9.533 20.309 -12.144 1.00 70.06 319 GLY A CA 1
ATOM 2617 C C . GLY A 1 319 ? 10.210 19.272 -11.250 1.00 70.06 319 GLY A C 1
ATOM 2618 O O . GLY A 1 319 ? 10.871 19.644 -10.285 1.00 70.06 319 GLY A O 1
ATOM 2619 N N . PHE A 1 320 ? 10.046 17.982 -11.554 1.00 70.12 320 PHE A N 1
ATOM 2620 C CA . PHE A 1 320 ? 10.638 16.897 -10.778 1.00 70.12 320 PHE A CA 1
ATOM 2621 C C . PHE A 1 320 ? 12.180 16.966 -10.800 1.00 70.12 320 PHE A C 1
ATOM 2623 O O . PHE A 1 320 ? 12.817 16.682 -11.820 1.00 70.12 320 PHE A O 1
ATOM 2630 N N . GLU A 1 321 ? 12.798 17.316 -9.667 1.00 69.56 321 GLU A N 1
ATOM 2631 C CA . GLU A 1 321 ? 14.255 17.387 -9.510 1.00 69.56 321 GLU A CA 1
ATOM 2632 C C . GLU A 1 321 ? 14.794 16.110 -8.856 1.00 69.56 321 GLU A C 1
ATOM 2634 O O . GLU A 1 321 ? 14.843 15.963 -7.638 1.00 69.56 321 GLU A O 1
ATOM 2639 N N . SER A 1 322 ? 15.247 15.158 -9.678 1.00 67.00 322 SER A N 1
ATOM 2640 C CA . SER A 1 322 ? 15.757 13.886 -9.148 1.00 67.00 322 SER A CA 1
ATOM 2641 C C . SER A 1 322 ? 16.988 14.055 -8.245 1.00 67.00 322 SER A C 1
ATOM 2643 O O . SER A 1 322 ? 17.270 13.174 -7.442 1.00 67.00 322 SER A O 1
ATOM 2645 N N . ASP A 1 323 ? 17.762 15.138 -8.394 1.00 68.94 323 ASP A N 1
ATOM 2646 C CA . ASP A 1 323 ? 19.072 15.361 -7.755 1.00 68.94 323 ASP A CA 1
ATOM 2647 C C . ASP A 1 323 ? 19.042 15.395 -6.224 1.00 68.94 323 ASP A C 1
ATOM 2649 O O . ASP A 1 323 ? 20.078 15.180 -5.596 1.00 68.94 323 ASP A O 1
ATOM 2653 N N . GLU A 1 324 ? 17.864 15.553 -5.629 1.00 68.38 324 GLU A N 1
ATOM 2654 C CA . GLU A 1 324 ? 17.664 15.539 -4.180 1.00 68.38 324 GLU A CA 1
ATOM 2655 C C . GLU A 1 324 ? 17.688 14.122 -3.573 1.00 68.38 324 GLU A C 1
ATOM 2657 O O . GLU A 1 324 ? 17.898 13.959 -2.370 1.00 68.38 324 GLU A O 1
ATOM 2662 N N . PHE A 1 325 ? 17.532 13.076 -4.393 1.00 69.25 325 PHE A N 1
ATOM 2663 C CA . PHE A 1 325 ? 17.414 11.696 -3.920 1.00 69.25 325 PHE A CA 1
ATOM 2664 C C . PHE A 1 325 ? 18.719 10.909 -4.062 1.00 69.25 325 PHE A C 1
ATOM 2666 O O . PHE A 1 325 ? 19.328 10.846 -5.131 1.00 69.25 325 PHE A O 1
ATOM 2673 N N . TYR A 1 326 ? 19.122 10.240 -2.978 1.00 70.00 326 TYR A N 1
ATOM 2674 C CA . TYR A 1 326 ? 20.352 9.442 -2.943 1.00 70.00 326 TYR A CA 1
ATOM 2675 C C . TYR A 1 326 ? 20.253 8.145 -3.766 1.00 70.00 326 TYR A C 1
ATOM 2677 O O . TYR A 1 326 ? 21.207 7.768 -4.445 1.00 70.00 326 TYR A O 1
ATOM 2685 N N . MET A 1 327 ? 19.098 7.472 -3.731 1.00 77.06 327 MET A N 1
ATOM 2686 C CA . MET A 1 327 ? 18.827 6.241 -4.481 1.00 77.06 327 MET A CA 1
ATOM 2687 C C . MET A 1 327 ? 17.791 6.498 -5.568 1.00 77.06 327 MET A C 1
ATOM 2689 O O . MET A 1 327 ? 16.712 7.027 -5.296 1.00 77.06 327 MET A O 1
ATOM 2693 N N . LYS A 1 328 ? 18.126 6.108 -6.800 1.00 85.38 328 LYS A N 1
ATOM 2694 C CA . LYS A 1 328 ? 17.297 6.337 -7.983 1.00 85.38 328 LYS A CA 1
ATOM 2695 C C . LYS A 1 328 ? 17.294 5.122 -8.895 1.00 85.38 328 LYS A C 1
ATOM 2697 O O . LYS A 1 328 ? 18.279 4.387 -8.987 1.00 85.38 328 LYS A O 1
ATOM 2702 N N . CYS A 1 329 ? 16.218 4.974 -9.655 1.00 87.12 329 CYS A N 1
ATOM 2703 C CA . CYS A 1 329 ? 16.144 4.010 -10.734 1.00 87.12 329 CYS A CA 1
ATOM 2704 C C . CYS A 1 329 ? 17.172 4.360 -11.825 1.00 87.12 329 CYS A C 1
ATOM 2706 O O . CYS A 1 329 ? 17.117 5.461 -12.368 1.00 87.12 329 CYS A O 1
ATOM 2708 N N . PRO A 1 330 ? 18.032 3.418 -12.251 1.00 87.31 330 PRO A N 1
ATOM 2709 C CA . PRO A 1 330 ? 19.058 3.682 -13.263 1.00 87.31 330 PRO A CA 1
ATOM 2710 C C . PRO A 1 330 ? 18.501 3.901 -14.679 1.00 87.31 330 PRO A C 1
ATOM 2712 O O . PRO A 1 330 ? 19.266 4.212 -15.590 1.00 87.31 330 PRO A O 1
ATOM 2715 N N . TYR A 1 331 ? 17.200 3.668 -14.889 1.00 89.50 331 TYR A N 1
ATOM 2716 C CA . TYR A 1 331 ? 16.548 3.849 -16.184 1.00 89.50 331 TYR A CA 1
ATOM 2717 C C . TYR A 1 331 ? 15.784 5.175 -16.279 1.00 89.50 331 TYR A C 1
ATOM 2719 O O . TYR A 1 331 ? 15.923 5.876 -17.275 1.00 89.50 331 TYR A O 1
ATOM 2727 N N . CYS A 1 332 ? 14.953 5.504 -15.283 1.00 86.50 332 CYS A N 1
ATOM 2728 C CA . CYS A 1 332 ? 14.048 6.661 -15.347 1.00 86.50 332 CYS A CA 1
ATOM 2729 C C . CYS A 1 332 ? 14.312 7.739 -14.284 1.00 86.50 332 CYS A C 1
ATOM 2731 O O . CYS A 1 332 ? 13.475 8.635 -14.133 1.00 86.50 332 CYS A O 1
ATOM 2733 N N . ASP A 1 333 ? 15.402 7.604 -13.520 1.00 85.44 333 ASP A N 1
ATOM 2734 C CA . ASP A 1 333 ? 15.839 8.502 -12.440 1.00 85.44 333 ASP A CA 1
ATOM 2735 C C . ASP A 1 333 ? 14.794 8.755 -11.338 1.00 85.44 333 ASP A C 1
ATOM 2737 O O . ASP A 1 333 ? 14.940 9.667 -10.526 1.00 85.44 333 ASP A O 1
ATOM 2741 N N . PHE A 1 334 ? 13.738 7.937 -11.283 1.00 83.75 334 PHE A N 1
ATOM 2742 C CA . PHE A 1 334 ? 12.726 8.027 -10.235 1.00 83.75 334 PHE A CA 1
ATOM 2743 C C . PHE A 1 334 ? 13.319 7.589 -8.888 1.00 83.75 334 PHE A C 1
ATOM 2745 O O . PHE A 1 334 ? 14.125 6.652 -8.893 1.00 83.75 334 PHE A O 1
ATOM 2752 N N . PRO A 1 335 ? 12.953 8.209 -7.754 1.00 81.75 335 PRO A N 1
ATOM 2753 C CA . PRO A 1 335 ? 13.487 7.849 -6.449 1.00 81.75 335 PRO A CA 1
ATOM 2754 C C . PRO A 1 335 ? 13.114 6.411 -6.104 1.00 81.75 335 PRO A C 1
ATOM 2756 O O . PRO A 1 335 ? 12.047 5.928 -6.481 1.00 81.75 335 PRO A O 1
ATOM 2759 N N . THR A 1 336 ? 14.005 5.710 -5.416 1.00 81.19 336 THR A N 1
ATOM 2760 C CA . THR A 1 336 ? 13.782 4.312 -5.024 1.00 81.19 336 THR A CA 1
ATOM 2761 C C . THR A 1 336 ? 14.238 4.074 -3.599 1.00 81.19 336 THR A C 1
ATOM 2763 O O . THR A 1 336 ? 15.118 4.773 -3.094 1.00 81.19 336 THR A O 1
ATOM 2766 N N . THR A 1 337 ? 13.710 3.028 -2.980 1.00 75.38 337 THR A N 1
ATOM 2767 C CA . THR A 1 337 ? 14.113 2.573 -1.651 1.00 75.38 337 THR A CA 1
ATOM 2768 C C . THR A 1 337 ? 14.958 1.297 -1.733 1.00 75.38 337 THR A C 1
ATOM 2770 O O . THR A 1 337 ? 14.843 0.540 -2.699 1.00 75.38 337 THR A O 1
ATOM 2773 N N . PRO A 1 338 ? 15.774 0.983 -0.709 1.00 72.25 338 PRO A N 1
ATOM 2774 C CA . PRO A 1 338 ? 16.526 -0.272 -0.669 1.00 72.25 338 PRO A CA 1
ATOM 2775 C C . PRO A 1 338 ? 15.656 -1.536 -0.677 1.00 72.25 338 PRO A C 1
ATOM 2777 O O . PRO A 1 338 ? 16.162 -2.624 -0.944 1.00 72.25 338 PRO A O 1
ATOM 2780 N N . LEU A 1 339 ? 14.367 -1.407 -0.352 1.00 76.75 339 LEU A N 1
ATOM 2781 C CA . LEU A 1 339 ? 13.414 -2.516 -0.322 1.00 76.75 339 LEU A CA 1
ATOM 2782 C C . LEU A 1 339 ? 12.880 -2.848 -1.723 1.00 76.75 339 LEU A C 1
ATOM 2784 O O . LEU A 1 339 ? 12.470 -3.983 -1.978 1.00 76.75 339 LEU A O 1
ATOM 2788 N N . ASP A 1 340 ? 12.919 -1.882 -2.641 1.00 79.50 340 ASP A N 1
ATOM 2789 C CA . ASP A 1 340 ? 12.341 -2.026 -3.969 1.00 79.50 340 ASP A CA 1
ATOM 2790 C C . ASP A 1 340 ? 13.206 -2.950 -4.831 1.00 79.50 340 ASP A C 1
ATOM 2792 O O . ASP A 1 340 ? 14.389 -2.700 -5.066 1.00 79.50 340 ASP A O 1
ATOM 2796 N N . LYS A 1 341 ? 12.600 -4.010 -5.378 1.00 84.31 341 LYS A N 1
ATOM 2797 C CA . LYS A 1 341 ? 13.261 -4.898 -6.358 1.00 84.31 341 LYS A CA 1
ATOM 2798 C C . LYS A 1 341 ? 13.091 -4.435 -7.796 1.00 84.31 341 LYS A C 1
ATOM 2800 O O . LYS A 1 341 ? 13.830 -4.859 -8.686 1.00 84.31 341 LYS A O 1
ATOM 2805 N N . THR A 1 342 ? 12.082 -3.610 -8.041 1.00 88.69 342 THR A N 1
ATOM 2806 C CA . THR A 1 342 ? 11.736 -3.071 -9.354 1.00 88.69 342 THR A CA 1
ATOM 2807 C C . THR A 1 342 ? 11.249 -1.646 -9.182 1.00 88.69 342 THR A C 1
ATOM 2809 O O . THR A 1 342 ? 10.526 -1.366 -8.233 1.00 88.69 342 THR A O 1
ATOM 2812 N N . CYS A 1 343 ? 11.605 -0.758 -10.104 1.00 86.62 343 CYS A N 1
ATOM 2813 C CA . CYS A 1 343 ? 11.149 0.622 -10.084 1.00 86.62 343 CYS A CA 1
ATOM 2814 C C . CYS A 1 343 ? 9.626 0.688 -10.193 1.00 86.62 343 CYS A C 1
ATOM 2816 O O . CYS A 1 343 ? 9.050 0.146 -11.142 1.00 86.62 343 CYS A O 1
ATOM 2818 N N . GLU A 1 344 ? 9.000 1.406 -9.262 1.00 81.44 344 GLU A N 1
ATOM 2819 C CA . GLU A 1 344 ? 7.548 1.529 -9.210 1.00 81.44 344 GLU A CA 1
ATOM 2820 C C . GLU A 1 344 ? 6.954 2.253 -10.420 1.00 81.44 344 GLU A C 1
ATOM 2822 O O . GLU A 1 344 ? 5.803 2.001 -10.750 1.00 81.44 344 GLU A O 1
ATOM 2827 N N . VAL A 1 345 ? 7.741 3.074 -11.120 1.00 83.06 345 VAL A N 1
ATOM 2828 C CA . VAL A 1 345 ? 7.291 3.819 -12.305 1.00 83.06 345 VAL A CA 1
ATOM 2829 C C . VAL A 1 345 ? 7.556 3.061 -13.601 1.00 83.06 345 VAL A C 1
ATOM 2831 O O . VAL A 1 345 ? 6.674 2.938 -14.441 1.00 83.06 345 VAL A O 1
ATOM 2834 N N . CYS A 1 346 ? 8.777 2.555 -13.804 1.00 88.31 346 CYS A N 1
ATOM 2835 C CA . CYS A 1 346 ? 9.170 2.008 -15.110 1.00 88.31 346 CYS A CA 1
ATOM 2836 C C . CYS A 1 346 ? 9.321 0.484 -15.155 1.00 88.31 346 CYS A C 1
ATOM 2838 O O . CYS A 1 346 ? 9.650 -0.055 -16.213 1.00 88.31 346 CYS A O 1
ATOM 2840 N N . GLY A 1 347 ? 9.149 -0.217 -14.029 1.00 89.44 347 GLY A N 1
ATOM 2841 C CA . GLY A 1 347 ? 9.255 -1.678 -13.937 1.00 89.44 347 GLY A CA 1
ATOM 2842 C C . GLY A 1 347 ? 10.669 -2.247 -14.118 1.00 89.44 347 GLY A C 1
ATOM 2843 O O . GLY A 1 347 ? 10.841 -3.468 -14.136 1.00 89.44 347 GLY A O 1
ATOM 2844 N N . PHE A 1 348 ? 11.688 -1.394 -14.256 1.00 92.62 348 PHE A N 1
ATOM 2845 C CA . PHE A 1 348 ? 13.083 -1.814 -14.392 1.00 92.62 348 PHE A CA 1
ATOM 2846 C C . PHE A 1 348 ? 13.587 -2.448 -13.093 1.00 92.62 348 PHE A C 1
ATOM 2848 O O . PHE A 1 348 ? 13.271 -1.957 -12.008 1.00 92.62 348 PHE A O 1
ATOM 2855 N N . LYS A 1 349 ? 14.365 -3.528 -13.184 1.00 92.38 349 LYS A N 1
ATOM 2856 C CA . LYS A 1 349 ? 14.932 -4.199 -12.011 1.00 92.38 349 LYS A CA 1
ATOM 2857 C C . LYS A 1 349 ? 15.906 -3.276 -11.279 1.00 92.38 349 LYS A C 1
ATOM 2859 O O . LYS A 1 349 ? 16.759 -2.642 -11.896 1.00 92.38 349 LYS A O 1
ATOM 2864 N N . LEU A 1 350 ? 15.798 -3.252 -9.960 1.00 88.88 350 LEU A N 1
ATOM 2865 C CA . LEU A 1 350 ? 16.701 -2.535 -9.078 1.00 88.88 350 LEU A CA 1
ATOM 2866 C C . LEU A 1 350 ? 17.629 -3.552 -8.414 1.00 88.88 350 LEU A C 1
ATOM 2868 O O . LEU A 1 350 ? 17.178 -4.527 -7.814 1.00 88.88 350 LEU A O 1
ATOM 2872 N N . ASP A 1 351 ? 18.933 -3.338 -8.555 1.00 75.06 351 ASP A N 1
ATOM 2873 C CA . ASP A 1 351 ? 19.956 -4.096 -7.832 1.00 75.06 351 ASP A CA 1
ATOM 2874 C C . ASP A 1 351 ? 20.303 -3.350 -6.538 1.00 75.06 351 ASP A C 1
ATOM 2876 O O . ASP A 1 351 ? 21.455 -2.996 -6.294 1.00 75.06 351 ASP A O 1
ATOM 2880 N N . ASN A 1 352 ? 19.276 -3.062 -5.739 1.00 67.25 352 ASN A N 1
ATOM 2881 C CA . ASN A 1 352 ? 19.446 -2.399 -4.458 1.00 67.25 352 ASN A CA 1
ATOM 2882 C C . ASN A 1 352 ? 20.014 -3.412 -3.459 1.00 67.25 352 ASN A C 1
ATOM 2884 O O . ASN A 1 352 ? 19.453 -4.496 -3.284 1.00 67.25 352 ASN A O 1
ATOM 2888 N N . ASP A 1 353 ? 21.143 -3.082 -2.833 1.00 56.66 353 ASP A N 1
ATOM 2889 C CA . ASP A 1 353 ? 21.648 -3.837 -1.691 1.00 56.66 353 ASP A CA 1
ATOM 2890 C C . ASP A 1 353 ? 21.087 -3.188 -0.413 1.00 56.66 353 ASP A C 1
ATOM 2892 O O . ASP A 1 353 ? 21.507 -2.086 -0.050 1.00 56.66 353 ASP A O 1
ATOM 2896 N N . PRO A 1 354 ? 20.118 -3.826 0.269 1.00 52.41 354 PRO A N 1
ATOM 2897 C CA . PRO A 1 354 ? 19.504 -3.265 1.468 1.00 52.41 354 PRO A CA 1
ATOM 2898 C C . PRO A 1 354 ? 20.487 -3.099 2.633 1.00 52.41 354 PRO A C 1
ATOM 2900 O O . PRO A 1 354 ? 20.178 -2.377 3.578 1.00 52.41 354 PRO A O 1
ATOM 2903 N N . LEU A 1 355 ? 21.672 -3.719 2.558 1.00 49.03 355 LEU A N 1
ATOM 2904 C CA . LEU A 1 355 ? 22.756 -3.580 3.533 1.00 49.03 355 LEU A CA 1
ATOM 2905 C C . LEU A 1 355 ? 23.809 -2.530 3.135 1.00 49.03 355 LEU A C 1
ATOM 2907 O O . LEU A 1 355 ? 24.700 -2.249 3.932 1.00 49.03 355 LEU A O 1
ATOM 2911 N N . ASP A 1 356 ? 23.718 -1.938 1.939 1.00 46.69 356 ASP A N 1
ATOM 2912 C CA . ASP A 1 356 ? 24.627 -0.869 1.480 1.00 46.69 356 ASP A CA 1
ATOM 2913 C C . ASP A 1 356 ? 24.128 0.534 1.880 1.00 46.69 356 ASP A C 1
ATOM 2915 O O . ASP A 1 356 ? 24.790 1.548 1.656 1.00 46.69 356 ASP A O 1
ATOM 2919 N N . VAL A 1 357 ? 22.997 0.602 2.597 1.00 45.53 357 VAL A N 1
ATOM 2920 C CA . VAL A 1 357 ? 22.732 1.703 3.532 1.00 45.53 357 VAL A CA 1
ATOM 2921 C C . VAL A 1 357 ? 23.655 1.473 4.723 1.00 45.53 357 VAL A C 1
ATOM 2923 O O . VAL A 1 357 ? 23.241 0.895 5.724 1.00 45.53 357 VAL A O 1
ATOM 2926 N N . GLY A 1 358 ? 24.937 1.815 4.547 1.00 44.97 358 GLY A N 1
ATOM 2927 C CA . GLY A 1 358 ? 26.009 1.475 5.478 1.00 44.97 358 GLY A CA 1
ATOM 2928 C C . GLY A 1 358 ? 25.542 1.641 6.914 1.00 44.97 358 GLY A C 1
ATOM 2929 O O . GLY A 1 358 ? 25.140 2.741 7.311 1.00 44.97 358 GLY A O 1
ATOM 2930 N N . SER A 1 359 ? 25.539 0.540 7.671 1.00 49.69 359 SER A N 1
ATOM 2931 C CA . SER A 1 359 ? 25.149 0.608 9.072 1.00 49.69 359 SER A CA 1
ATOM 2932 C C . SER A 1 359 ? 25.989 1.703 9.732 1.00 49.69 359 SER A C 1
ATOM 2934 O O . SER A 1 359 ? 27.144 1.932 9.352 1.00 49.69 359 SER A O 1
ATOM 2936 N N . PHE A 1 360 ? 25.427 2.421 10.706 1.00 51.31 360 PHE A N 1
ATOM 2937 C CA . PHE A 1 360 ? 26.211 3.410 11.450 1.00 51.31 360 PHE A CA 1
ATOM 2938 C C . PHE A 1 360 ? 27.517 2.778 11.964 1.00 51.31 360 PHE A C 1
ATOM 2940 O O . PHE A 1 360 ? 28.569 3.411 11.927 1.00 51.31 360 PHE A O 1
ATOM 2947 N N . ASP A 1 361 ? 27.461 1.489 12.307 1.00 54.59 361 ASP A N 1
ATOM 2948 C CA . ASP A 1 361 ? 28.605 0.665 12.671 1.00 54.59 361 ASP A CA 1
ATOM 2949 C C . ASP A 1 361 ? 29.616 0.479 11.527 1.00 54.59 361 ASP A C 1
ATOM 2951 O O . ASP A 1 361 ? 30.811 0.533 11.790 1.00 54.59 361 ASP A O 1
ATOM 2955 N N . ASP A 1 362 ? 29.217 0.312 10.266 1.00 56.47 362 ASP A N 1
ATOM 2956 C CA . ASP A 1 362 ? 30.135 0.199 9.119 1.00 56.47 362 ASP A CA 1
ATOM 2957 C C . ASP A 1 362 ? 30.819 1.524 8.784 1.00 56.47 362 ASP A C 1
ATOM 2959 O O . ASP A 1 362 ? 32.025 1.544 8.521 1.00 56.47 362 ASP A O 1
ATOM 2963 N N . VAL A 1 363 ? 30.093 2.642 8.867 1.00 58.19 363 VAL A N 1
ATOM 2964 C CA . VAL A 1 363 ? 30.680 3.987 8.732 1.00 58.19 363 VAL A CA 1
ATOM 2965 C C . VAL A 1 363 ? 31.651 4.248 9.884 1.00 58.19 363 VAL A C 1
ATOM 2967 O O . VAL A 1 363 ? 32.786 4.682 9.669 1.00 58.19 363 VAL A O 1
ATOM 2970 N N . GLN A 1 364 ? 31.244 3.912 11.108 1.00 65.81 364 GLN A N 1
ATOM 2971 C CA . GLN A 1 364 ? 32.067 4.036 12.305 1.00 65.81 364 GLN A CA 1
ATOM 2972 C C . GLN A 1 364 ? 33.318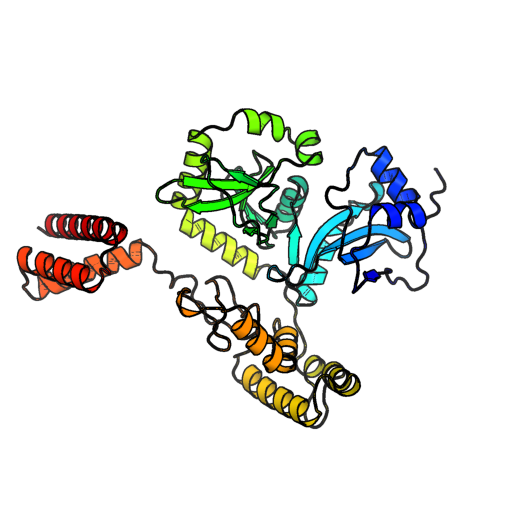 3.147 12.221 1.00 65.81 364 GLN A C 1
ATOM 2974 O O . GLN A 1 364 ? 34.427 3.607 12.497 1.00 65.81 364 GLN A O 1
ATOM 2979 N N . ASN A 1 365 ? 33.176 1.897 11.779 1.00 73.31 365 ASN A N 1
ATOM 2980 C CA . ASN A 1 365 ? 34.276 0.957 11.575 1.00 73.31 365 ASN A CA 1
ATOM 2981 C C . ASN A 1 365 ? 35.196 1.408 10.433 1.00 73.31 365 ASN A C 1
ATOM 2983 O O . ASN A 1 365 ? 36.415 1.275 10.547 1.00 73.31 365 ASN A O 1
ATOM 2987 N N . GLY A 1 366 ? 34.652 1.980 9.357 1.00 73.12 366 GLY A N 1
ATOM 2988 C CA . GLY A 1 366 ? 35.415 2.585 8.265 1.00 73.12 366 GLY A CA 1
ATOM 2989 C C . GLY A 1 366 ? 36.272 3.761 8.738 1.00 73.12 366 GLY A C 1
ATOM 2990 O O . GLY A 1 366 ? 37.462 3.838 8.412 1.00 73.12 366 GLY A O 1
ATOM 2991 N N . LEU A 1 367 ? 35.709 4.628 9.583 1.00 77.75 367 LEU A N 1
ATOM 2992 C CA . LEU A 1 367 ? 36.432 5.731 10.219 1.00 77.75 367 LEU A CA 1
ATOM 2993 C C . LEU A 1 367 ? 37.513 5.220 11.181 1.00 77.75 367 LEU A C 1
ATOM 2995 O O . LEU A 1 367 ? 38.656 5.671 11.105 1.00 77.75 367 LEU A O 1
ATOM 2999 N N . ILE A 1 368 ? 37.203 4.237 12.031 1.00 81.81 368 ILE A N 1
ATOM 3000 C CA . ILE A 1 368 ? 38.180 3.612 12.939 1.00 81.81 368 ILE A CA 1
ATOM 3001 C C . ILE A 1 368 ? 39.338 2.993 12.149 1.00 81.81 368 ILE A C 1
ATOM 3003 O O . ILE A 1 368 ? 40.503 3.231 12.473 1.00 81.81 368 ILE A O 1
ATOM 3007 N N . ASN A 1 369 ? 39.043 2.240 11.089 1.00 82.25 369 ASN A N 1
ATOM 3008 C CA . ASN A 1 369 ? 40.063 1.633 10.234 1.00 82.25 369 ASN A CA 1
ATOM 3009 C C . ASN A 1 369 ? 40.941 2.698 9.570 1.00 82.25 369 ASN A C 1
ATOM 3011 O O . ASN A 1 369 ? 42.162 2.554 9.568 1.00 82.25 369 ASN A O 1
ATOM 3015 N N . SER A 1 370 ? 40.349 3.800 9.108 1.00 82.12 370 SER A N 1
ATOM 3016 C CA . SER A 1 370 ? 41.088 4.930 8.533 1.00 82.12 370 SER A CA 1
ATOM 3017 C C . SER A 1 370 ? 42.024 5.587 9.558 1.00 82.12 370 SER A C 1
ATOM 3019 O O . SER A 1 370 ? 43.190 5.838 9.256 1.00 82.12 370 SER A O 1
ATOM 3021 N N . ILE A 1 371 ? 41.568 5.795 10.801 1.00 84.94 371 ILE A N 1
ATOM 3022 C CA . ILE A 1 371 ? 42.406 6.315 11.899 1.00 84.94 371 ILE A CA 1
ATOM 3023 C C . ILE A 1 371 ? 43.577 5.362 12.185 1.00 84.94 371 ILE A C 1
ATOM 3025 O O . ILE A 1 371 ? 44.717 5.803 12.364 1.00 84.94 371 ILE A O 1
ATOM 3029 N N . ILE A 1 372 ? 43.317 4.051 12.217 1.00 85.06 372 ILE A N 1
ATOM 3030 C CA . ILE A 1 372 ? 44.336 3.017 12.442 1.00 85.06 372 ILE A CA 1
ATOM 3031 C C . ILE A 1 372 ? 45.357 2.987 11.296 1.00 85.06 372 ILE A C 1
ATOM 3033 O O . ILE A 1 372 ? 46.558 2.885 11.553 1.00 85.06 372 ILE A O 1
ATOM 3037 N N . GLU A 1 373 ? 44.918 3.086 10.044 1.00 87.62 373 GLU A N 1
ATOM 3038 C CA . GLU A 1 373 ? 45.804 3.145 8.878 1.00 87.62 373 GLU A CA 1
ATOM 3039 C C . GLU A 1 373 ? 46.690 4.391 8.914 1.00 87.62 373 GLU A C 1
ATOM 3041 O O . GLU A 1 373 ? 47.913 4.263 8.858 1.00 87.62 373 GLU A O 1
ATOM 3046 N N . MET A 1 374 ? 46.116 5.572 9.159 1.00 87.31 374 MET A N 1
ATOM 3047 C CA . MET A 1 374 ? 46.881 6.816 9.312 1.00 87.31 374 MET A CA 1
ATOM 3048 C C . MET A 1 374 ? 47.912 6.722 10.448 1.00 87.31 374 MET A C 1
ATOM 3050 O O . MET A 1 374 ? 49.050 7.184 10.318 1.00 87.31 374 MET A O 1
ATOM 3054 N N . LYS A 1 375 ? 47.556 6.068 11.560 1.00 85.12 375 LYS A N 1
ATOM 3055 C CA . LYS A 1 375 ? 48.489 5.784 12.659 1.00 85.12 375 LYS A CA 1
ATOM 3056 C C . LYS A 1 375 ? 49.637 4.879 12.237 1.00 85.12 375 LYS A C 1
ATOM 3058 O O . LYS A 1 375 ? 50.788 5.144 12.594 1.00 85.12 375 LYS A O 1
ATOM 3063 N N . ASN A 1 376 ? 49.336 3.819 11.497 1.00 88.19 376 ASN A N 1
ATOM 3064 C CA . ASN A 1 376 ? 50.333 2.878 10.995 1.00 88.19 376 ASN A CA 1
ATOM 3065 C C . ASN A 1 376 ? 51.266 3.524 9.961 1.00 88.19 376 ASN A C 1
ATOM 3067 O O . ASN A 1 376 ? 52.455 3.196 9.930 1.00 88.19 376 ASN A O 1
ATOM 3071 N N . ASP A 1 377 ? 50.760 4.494 9.202 1.00 89.75 377 ASP A N 1
ATOM 3072 C CA . ASP A 1 377 ? 51.525 5.309 8.256 1.00 89.75 377 ASP A CA 1
ATOM 3073 C C . ASP A 1 377 ? 52.379 6.395 8.937 1.00 89.75 377 ASP A C 1
ATOM 3075 O O . ASP A 1 377 ? 53.190 7.066 8.293 1.00 89.75 377 ASP A O 1
ATOM 3079 N N . GLY A 1 378 ? 52.281 6.510 10.264 1.00 88.44 378 GLY A N 1
ATOM 3080 C CA . GLY A 1 378 ? 53.154 7.334 11.094 1.00 88.44 378 GLY A CA 1
ATOM 3081 C C . GLY A 1 378 ? 52.619 8.729 11.398 1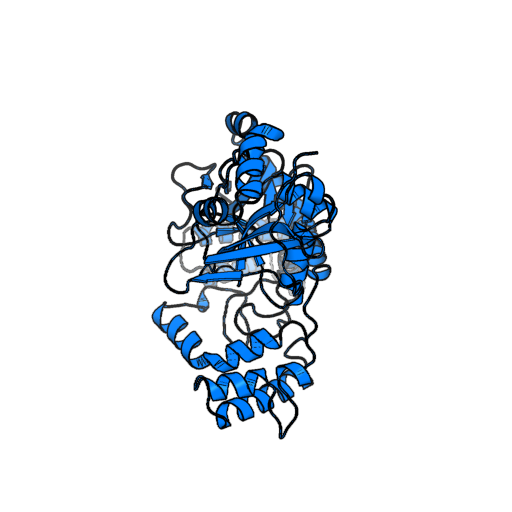.00 88.44 378 GLY A C 1
ATOM 3082 O O . GLY A 1 378 ? 53.390 9.546 11.907 1.00 88.44 378 GLY A O 1
ATOM 3083 N N . LEU A 1 379 ? 51.337 9.001 11.131 1.00 91.94 379 LEU A N 1
ATOM 3084 C CA . LEU A 1 379 ? 50.719 10.282 11.466 1.00 91.94 379 LEU A CA 1
ATOM 3085 C C . LEU A 1 379 ? 50.511 10.419 12.984 1.00 91.94 379 LEU A C 1
ATOM 3087 O O . LEU A 1 379 ? 50.067 9.511 13.707 1.00 91.94 379 LEU A O 1
ATOM 3091 N N . SER A 1 380 ? 50.834 11.602 13.490 1.00 91.88 380 SER A N 1
ATOM 3092 C CA . SER A 1 380 ? 50.545 12.013 14.860 1.00 91.88 380 SER A CA 1
ATOM 3093 C C . SER A 1 380 ? 49.041 12.227 15.078 1.00 91.88 380 SER A C 1
ATOM 3095 O O . SER A 1 380 ? 48.277 12.384 14.132 1.00 91.88 380 SER A O 1
ATOM 3097 N N . ASP A 1 381 ? 48.599 12.216 16.344 1.00 89.06 381 ASP A N 1
ATOM 3098 C CA . ASP A 1 381 ? 47.197 12.527 16.694 1.00 89.06 381 ASP A CA 1
ATOM 3099 C C . ASP A 1 381 ? 46.782 13.898 16.128 1.00 89.06 381 ASP A C 1
ATOM 3101 O O . ASP A 1 381 ? 45.656 14.072 15.684 1.00 89.06 381 ASP A O 1
ATOM 3105 N N . GLU A 1 382 ? 47.707 14.864 16.140 1.00 88.38 382 GLU A N 1
ATOM 3106 C CA . GLU A 1 382 ? 47.480 16.236 15.678 1.00 88.38 382 GLU A CA 1
ATOM 3107 C C . GLU A 1 382 ? 47.285 16.292 14.155 1.00 88.38 382 GLU A C 1
ATOM 3109 O O . GLU A 1 382 ? 46.341 16.920 13.690 1.00 88.38 382 GLU A O 1
ATOM 3114 N N . GLU A 1 383 ? 48.090 15.547 13.389 1.00 87.88 383 GLU A N 1
ATOM 3115 C CA . GLU A 1 383 ? 47.952 15.453 11.926 1.00 87.88 383 GLU A CA 1
ATOM 3116 C C . GLU A 1 383 ? 46.636 14.784 11.502 1.00 87.88 383 GLU A C 1
ATOM 3118 O O . GLU A 1 383 ? 45.998 15.238 10.557 1.00 87.88 383 GLU A O 1
ATOM 3123 N N . ILE A 1 384 ? 46.192 13.745 12.217 1.00 88.38 384 ILE A N 1
ATOM 3124 C CA . ILE A 1 384 ? 44.908 13.073 11.941 1.00 88.38 384 ILE A CA 1
ATOM 3125 C C . ILE A 1 384 ? 43.732 14.012 12.238 1.00 88.38 384 ILE A C 1
ATOM 3127 O O . ILE A 1 384 ? 42.784 14.098 11.456 1.00 88.38 384 ILE A O 1
ATOM 3131 N N . MET A 1 385 ? 43.801 14.755 13.346 1.00 88.12 385 MET A N 1
ATOM 3132 C CA . MET A 1 385 ? 42.777 15.740 13.698 1.00 88.12 385 MET A CA 1
ATOM 3133 C C . MET A 1 385 ? 42.706 16.893 12.694 1.00 88.12 385 MET A C 1
ATOM 3135 O O . MET A 1 385 ? 41.613 17.379 12.419 1.00 88.12 385 MET A O 1
ATOM 3139 N N . ASP A 1 386 ? 43.837 17.343 12.153 1.00 87.25 386 ASP A N 1
ATOM 3140 C CA . ASP A 1 386 ? 43.857 18.426 11.168 1.00 87.25 386 ASP A CA 1
ATOM 3141 C C . ASP A 1 386 ? 43.343 17.972 9.795 1.00 87.25 386 ASP A C 1
ATOM 3143 O O . ASP A 1 386 ? 42.558 18.698 9.191 1.00 87.25 386 ASP A O 1
ATOM 3147 N N . LEU A 1 387 ? 43.659 16.747 9.359 1.00 85.62 387 LEU A N 1
ATOM 3148 C CA . LEU A 1 387 ? 43.059 16.150 8.156 1.00 85.62 387 LEU A CA 1
ATOM 3149 C C . LEU A 1 387 ? 41.544 15.968 8.290 1.00 85.62 387 LEU A C 1
ATOM 3151 O O . LEU A 1 387 ? 40.801 16.201 7.344 1.00 85.62 387 LEU A O 1
ATOM 3155 N N . THR A 1 388 ? 41.076 15.580 9.479 1.00 83.25 388 THR A N 1
ATOM 3156 C CA . THR A 1 388 ? 39.638 15.442 9.750 1.00 83.25 388 THR A CA 1
ATOM 3157 C C . THR A 1 388 ? 38.928 16.794 9.650 1.00 83.25 388 THR A C 1
ATOM 3159 O O . THR A 1 388 ? 37.834 16.867 9.104 1.00 83.25 388 THR A O 1
ATOM 3162 N N . LYS A 1 389 ? 39.546 17.879 10.140 1.00 83.56 389 LYS A N 1
ATOM 3163 C CA . LYS A 1 389 ? 38.993 19.236 9.990 1.00 83.56 389 LYS A CA 1
ATOM 3164 C C . LYS A 1 389 ? 38.978 19.690 8.537 1.00 83.56 389 LYS A C 1
ATOM 3166 O O . LYS A 1 389 ? 37.978 20.242 8.114 1.00 83.56 389 LYS A O 1
ATOM 3171 N N . GLU A 1 390 ? 40.051 19.437 7.788 1.00 84.31 390 GLU A N 1
ATOM 3172 C CA . GLU A 1 390 ? 40.122 19.777 6.361 1.00 84.31 390 GLU A CA 1
ATOM 3173 C C . GLU A 1 390 ? 39.019 19.058 5.572 1.00 84.31 390 GLU A C 1
ATOM 3175 O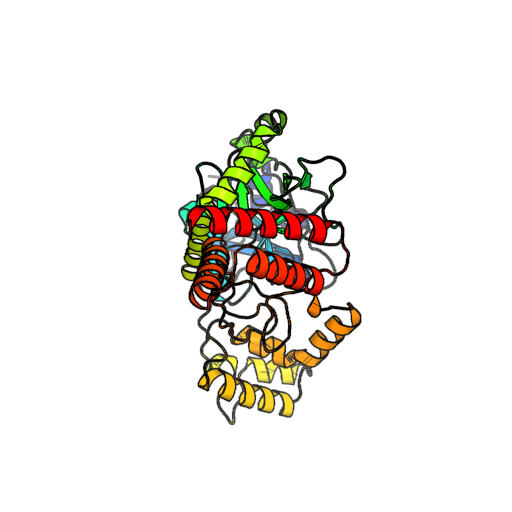 O . GLU A 1 390 ? 38.326 19.680 4.779 1.00 84.31 390 GLU A O 1
ATOM 3180 N N . PHE A 1 391 ? 38.773 17.782 5.878 1.00 79.31 391 PHE A N 1
ATOM 3181 C CA . PHE A 1 391 ? 37.669 17.019 5.301 1.00 79.31 391 PHE A CA 1
ATOM 3182 C C . PHE A 1 391 ? 36.286 17.597 5.654 1.00 79.31 391 PHE A C 1
ATOM 3184 O O . PHE A 1 391 ? 35.428 17.706 4.783 1.00 79.31 391 PHE A O 1
ATOM 3191 N N . ILE A 1 392 ? 36.068 18.007 6.910 1.00 78.88 392 ILE A N 1
ATOM 3192 C CA . ILE A 1 392 ? 34.818 18.665 7.334 1.00 78.88 392 ILE A CA 1
ATOM 3193 C C . ILE A 1 392 ? 34.632 20.003 6.606 1.00 78.88 392 ILE A C 1
ATOM 3195 O O . ILE A 1 392 ? 33.542 20.282 6.114 1.00 78.88 392 ILE A O 1
ATOM 3199 N N . ASP A 1 393 ? 35.693 20.806 6.509 1.00 77.81 393 ASP A N 1
ATOM 3200 C CA . ASP A 1 393 ? 35.676 22.106 5.833 1.00 77.81 393 ASP A CA 1
ATOM 3201 C C . ASP A 1 393 ? 35.403 21.960 4.322 1.00 77.81 393 ASP A C 1
ATOM 3203 O O . ASP A 1 393 ? 34.779 22.835 3.725 1.00 77.81 393 ASP A O 1
ATOM 3207 N N . GLU A 1 394 ? 35.848 20.863 3.696 1.00 76.44 394 GLU A N 1
ATOM 3208 C CA . GLU A 1 394 ? 35.551 20.536 2.292 1.00 76.44 394 GLU A CA 1
ATOM 3209 C C . GLU A 1 394 ? 34.118 20.029 2.078 1.00 76.44 394 GLU A C 1
ATOM 3211 O O . GLU A 1 394 ? 33.563 20.213 0.993 1.00 76.44 394 GLU A O 1
ATOM 3216 N N . MET A 1 395 ? 33.526 19.395 3.092 1.00 63.62 395 MET A N 1
ATOM 3217 C CA . MET A 1 395 ? 32.153 18.889 3.048 1.00 63.62 395 MET A CA 1
ATOM 3218 C C . MET A 1 395 ? 31.097 19.935 3.402 1.00 63.62 395 MET A C 1
ATOM 3220 O O . MET A 1 395 ? 29.937 19.740 3.049 1.00 63.62 395 MET A O 1
ATOM 3224 N N . SER A 1 396 ? 31.469 21.007 4.105 1.00 72.31 396 SER A N 1
ATOM 3225 C CA . SER A 1 396 ? 30.500 21.992 4.573 1.00 72.31 396 SER A CA 1
ATOM 3226 C C . SER A 1 396 ? 30.062 22.958 3.469 1.00 72.31 396 SER A C 1
ATOM 3228 O O . SER A 1 396 ? 30.884 23.576 2.787 1.00 72.31 396 SER A O 1
ATOM 3230 N N . ASP A 1 397 ? 28.751 23.147 3.338 1.00 63.12 397 ASP A N 1
ATOM 3231 C CA . ASP A 1 397 ? 28.134 24.182 2.504 1.00 63.12 397 ASP A CA 1
ATOM 3232 C C . ASP A 1 397 ? 27.877 25.497 3.269 1.00 63.12 397 ASP A C 1
ATOM 3234 O O . ASP A 1 397 ? 27.493 26.515 2.680 1.00 63.12 397 ASP A O 1
ATOM 3238 N N . GLY A 1 398 ? 28.174 25.503 4.573 1.00 58.38 398 GLY A N 1
ATOM 3239 C CA . GLY A 1 398 ? 28.030 26.638 5.479 1.00 58.38 398 GLY A CA 1
ATOM 3240 C C . GLY A 1 398 ? 26.698 26.680 6.230 1.00 58.38 398 GLY A C 1
ATOM 3241 O O . GLY A 1 398 ? 26.372 27.726 6.804 1.00 58.38 398 GLY A O 1
ATOM 3242 N N . SER A 1 399 ? 25.921 25.594 6.225 1.00 61.31 399 SER A N 1
ATOM 3243 C CA . SER A 1 399 ? 24.710 25.460 7.036 1.00 61.31 399 SER A CA 1
ATOM 3244 C C . SER A 1 399 ? 25.012 25.280 8.535 1.00 61.31 399 SER A C 1
ATOM 3246 O O . SER A 1 399 ? 26.053 24.769 8.940 1.00 61.31 399 SER A O 1
ATOM 3248 N N . GLU A 1 400 ? 24.071 25.681 9.399 1.00 52.69 400 GLU A N 1
ATOM 3249 C CA . GLU A 1 400 ? 24.174 25.491 10.862 1.00 52.69 400 GLU A CA 1
ATOM 3250 C C . GLU A 1 400 ? 24.166 23.991 11.249 1.00 52.69 400 GLU A C 1
ATOM 3252 O O . GLU A 1 400 ? 24.656 23.608 12.310 1.00 52.69 400 GLU A O 1
ATOM 3257 N N . TYR A 1 401 ? 23.672 23.142 10.342 1.00 48.72 401 TYR A N 1
ATOM 3258 C CA . TYR A 1 401 ? 23.622 21.685 10.439 1.00 48.72 401 TYR A CA 1
ATOM 3259 C C . TYR A 1 401 ? 25.001 21.022 10.222 1.00 48.72 401 TYR A C 1
ATOM 3261 O O . TYR A 1 401 ? 25.327 20.029 10.882 1.00 48.72 401 TYR A O 1
ATOM 3269 N N . ASP A 1 402 ? 25.864 21.609 9.387 1.00 61.31 402 ASP A N 1
ATOM 3270 C CA . ASP A 1 402 ? 27.242 21.135 9.185 1.00 61.31 402 ASP A CA 1
ATOM 3271 C C . ASP A 1 402 ? 28.131 21.367 10.412 1.00 61.31 402 ASP A C 1
ATOM 3273 O O . ASP A 1 402 ? 28.978 20.534 10.748 1.00 61.31 402 ASP A O 1
ATOM 3277 N N . ASP A 1 403 ? 27.903 22.471 11.128 1.00 67.19 403 ASP A N 1
ATOM 3278 C CA . ASP A 1 403 ? 28.649 22.839 12.336 1.00 67.19 403 ASP A CA 1
ATOM 3279 C C . ASP A 1 403 ? 28.442 21.836 13.485 1.00 67.19 403 ASP A C 1
ATOM 3281 O O . ASP A 1 403 ? 29.302 21.698 14.366 1.00 67.19 403 ASP A O 1
ATOM 3285 N N . GLU A 1 404 ? 27.291 21.163 13.528 1.00 66.62 404 GLU A N 1
ATOM 3286 C CA . GLU A 1 404 ? 26.976 20.142 14.530 1.00 66.62 404 GLU A CA 1
ATOM 3287 C C . GLU A 1 404 ? 27.542 18.774 14.133 1.00 66.62 404 GLU A C 1
ATOM 3289 O O . GLU A 1 404 ? 28.252 18.152 14.933 1.00 66.62 404 GLU A O 1
ATOM 3294 N N . LYS A 1 405 ? 27.368 18.359 12.870 1.00 67.81 405 LYS A N 1
ATOM 3295 C CA . LYS A 1 405 ? 27.986 17.136 12.323 1.00 67.81 405 LYS A CA 1
ATOM 3296 C C . LYS A 1 405 ? 29.511 17.166 12.413 1.00 67.81 405 LYS A C 1
ATOM 3298 O O . LYS A 1 405 ? 30.128 16.184 12.835 1.00 67.81 405 LYS A O 1
ATOM 3303 N N . GLY A 1 406 ? 30.121 18.309 12.099 1.00 74.88 406 GLY A N 1
ATOM 3304 C CA . GLY A 1 406 ? 31.562 18.516 12.215 1.00 74.88 406 GLY A CA 1
ATOM 3305 C C . GLY A 1 406 ? 32.065 18.351 13.652 1.00 74.88 406 GLY A C 1
ATOM 3306 O O . GLY A 1 406 ? 33.086 17.701 13.885 1.00 74.88 406 GLY A O 1
ATOM 3307 N N . LYS A 1 407 ? 31.328 18.863 14.647 1.00 79.06 407 LYS A N 1
ATOM 3308 C CA . LYS A 1 407 ? 31.674 18.669 16.068 1.00 79.06 407 LYS A CA 1
ATOM 3309 C C . LYS A 1 407 ? 31.577 17.207 16.482 1.00 79.06 407 LYS A C 1
ATOM 3311 O O . LYS A 1 407 ? 32.510 16.715 17.113 1.00 79.06 407 LYS A O 1
ATOM 3316 N N . MET A 1 408 ? 30.503 16.515 16.103 1.00 76.88 408 MET A N 1
ATOM 3317 C CA . MET A 1 408 ? 30.322 15.096 16.427 1.00 76.88 408 MET A CA 1
ATOM 3318 C C . MET A 1 408 ? 31.444 14.233 15.841 1.00 76.88 408 MET A C 1
ATOM 3320 O O . MET A 1 408 ? 32.002 13.390 16.545 1.00 76.88 408 MET A O 1
ATOM 3324 N N . LEU A 1 409 ? 31.839 14.483 14.588 1.00 77.75 409 LEU A N 1
ATOM 3325 C CA . LEU A 1 409 ? 32.931 13.752 13.943 1.00 77.75 409 LEU A CA 1
ATOM 3326 C C . LEU A 1 409 ? 34.280 14.012 14.633 1.00 77.75 409 LEU A C 1
ATOM 3328 O O . LEU A 1 409 ? 35.046 13.079 14.876 1.00 77.75 409 LEU A O 1
ATOM 3332 N N . LEU A 1 410 ? 34.563 15.259 15.021 1.00 83.94 410 LEU A N 1
ATOM 3333 C CA . LEU A 1 410 ? 35.786 15.600 15.758 1.00 83.94 410 LEU A CA 1
ATOM 3334 C C . LEU A 1 410 ? 35.821 14.983 17.161 1.00 83.94 410 LEU A C 1
ATOM 3336 O O . LEU A 1 410 ? 36.883 14.546 17.614 1.00 83.94 410 LEU A O 1
ATOM 3340 N N . GLU A 1 411 ?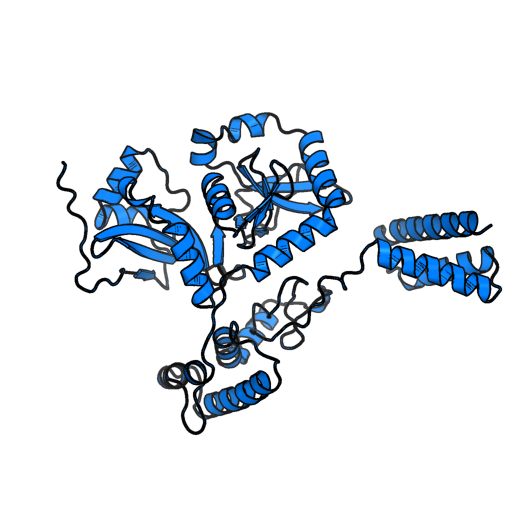 34.686 14.940 17.858 1.00 84.25 411 GLU A N 1
ATOM 3341 C CA . GLU A 1 411 ? 34.566 14.277 19.159 1.00 84.25 411 GLU A CA 1
ATOM 3342 C C . GLU A 1 411 ? 34.780 12.767 19.039 1.00 84.25 411 GLU A C 1
ATOM 3344 O O . GLU A 1 411 ? 35.517 12.192 19.845 1.00 84.25 411 GLU A O 1
ATOM 3349 N N . PHE A 1 412 ? 34.223 12.150 17.996 1.00 82.69 412 PHE A N 1
ATOM 3350 C CA . PHE A 1 412 ? 34.416 10.739 17.685 1.00 82.69 412 PHE A CA 1
ATOM 3351 C C . PHE A 1 412 ? 35.893 10.399 17.423 1.00 82.69 412 PHE A C 1
ATOM 3353 O O . PHE A 1 412 ? 36.469 9.562 18.123 1.00 82.69 412 PHE A O 1
ATOM 3360 N N . VAL A 1 413 ? 36.545 11.098 16.484 1.00 84.88 413 VAL A N 1
ATOM 3361 C CA . VAL A 1 413 ? 37.963 10.866 16.141 1.00 84.88 413 VAL A CA 1
ATOM 3362 C C . VAL A 1 413 ? 38.869 11.099 17.354 1.00 84.88 413 VAL A C 1
ATOM 3364 O O . VAL A 1 413 ? 39.780 10.312 17.620 1.00 84.88 413 VAL A O 1
ATOM 3367 N N . SER A 1 414 ? 38.597 12.141 18.145 1.00 84.94 414 SER A N 1
ATOM 3368 C CA . SER A 1 414 ? 39.317 12.416 19.395 1.00 84.94 414 SER A CA 1
ATOM 3369 C C . SER A 1 414 ? 39.143 11.295 20.428 1.00 84.94 414 SER A C 1
ATOM 3371 O O . SER A 1 414 ? 40.106 10.915 21.106 1.00 84.94 414 SER A O 1
ATOM 3373 N N . GLY A 1 415 ? 37.935 10.738 20.550 1.00 84.44 415 GLY A N 1
ATOM 3374 C CA . GLY A 1 415 ? 37.644 9.581 21.396 1.00 84.44 415 GLY A CA 1
ATOM 3375 C C . GLY A 1 415 ? 38.476 8.361 21.004 1.00 84.44 415 GLY A C 1
ATOM 3376 O O . GLY A 1 415 ? 39.184 7.799 21.844 1.00 84.44 415 GLY A O 1
ATOM 3377 N N . GLU A 1 416 ? 38.484 8.017 19.719 1.00 85.81 416 GLU A N 1
ATOM 3378 C CA . GLU A 1 416 ? 39.201 6.847 19.204 1.00 85.81 416 GLU A CA 1
ATOM 3379 C C . GLU A 1 416 ? 40.725 6.993 19.278 1.00 85.81 416 GLU A C 1
ATOM 3381 O O . GLU A 1 416 ? 41.422 6.073 19.712 1.00 85.81 416 GLU A O 1
ATOM 3386 N N . LEU A 1 417 ? 41.269 8.179 18.989 1.00 84.88 417 LEU A N 1
ATOM 3387 C CA . LEU A 1 417 ? 42.697 8.460 19.183 1.00 84.88 417 LEU A CA 1
ATOM 3388 C C . LEU A 1 417 ? 43.139 8.292 20.645 1.00 84.88 417 LEU A C 1
ATOM 3390 O O . LEU A 1 417 ? 44.287 7.930 20.909 1.00 84.88 417 LEU A O 1
ATOM 3394 N N . ASN A 1 418 ? 42.249 8.538 21.611 1.00 83.12 418 ASN A N 1
ATOM 3395 C CA . ASN A 1 418 ? 42.537 8.293 23.024 1.00 83.12 418 ASN A CA 1
ATOM 3396 C C . ASN A 1 418 ? 42.424 6.813 23.410 1.00 83.12 418 ASN A C 1
ATOM 3398 O O . ASN A 1 418 ? 43.160 6.383 24.299 1.00 83.12 418 ASN A O 1
ATOM 3402 N N . ASN A 1 419 ? 41.563 6.044 22.741 1.00 80.56 419 ASN A N 1
ATOM 3403 C CA . ASN A 1 419 ? 41.428 4.598 22.935 1.00 80.56 419 ASN A CA 1
ATOM 3404 C C . ASN A 1 419 ? 42.616 3.807 22.354 1.00 80.56 419 ASN A C 1
ATOM 3406 O O . ASN A 1 419 ? 42.926 2.720 22.841 1.00 80.56 419 ASN A O 1
ATOM 3410 N N . LEU A 1 420 ? 43.301 4.358 21.345 1.00 77.00 420 LEU A N 1
ATOM 3411 C CA . LEU A 1 420 ? 44.453 3.750 20.662 1.00 77.00 420 LEU A CA 1
ATOM 3412 C C . LEU A 1 420 ? 45.825 4.050 21.315 1.00 77.00 420 LEU A C 1
ATOM 3414 O O . LEU A 1 420 ? 46.856 3.629 20.782 1.00 77.00 420 LEU A O 1
ATOM 3418 N N . LYS A 1 421 ? 45.858 4.768 22.447 1.00 64.88 421 LYS A N 1
ATOM 3419 C CA . LYS A 1 421 ? 47.066 5.032 23.263 1.00 64.88 421 LYS A CA 1
ATOM 3420 C C . LYS A 1 421 ? 47.365 3.896 24.234 1.00 64.88 421 LYS A C 1
ATOM 3422 O O . LYS A 1 421 ? 48.569 3.583 24.399 1.00 64.88 421 LYS A O 1
#

pLDDT: mean 86.1, std 11.48, range [40.16, 98.25]